Protein AF-A0A9D1LQN8-F1 (afdb_monomer_lite)

pLDDT: mean 72.11, std 23.68, range [21.17, 98.81]

Organism: NCBI:txid2840814

Foldseek 3Di:
DPDPPPVVVVVVVVVVVVVVVPPPPDPDPDQLFPPADADLDFFFDDPVLLQAWQQAAPVDDAPPLAFAQDFVPDDTDDDDHDDHWADKDFCLVPADQEAEPFRRAIATPLLSVLVRVLSVVCVVVVNHFKYWYHFADDLVRLCVVCVVDDPQPGDHRSHDSSVRRFKTFMAGPPCPPCRCPDPNLNSCSHPVLQSQKDQQARAPCCNGRVHHRDSGMIGGTGNVLSVVCRNNSHHPSCSNGSDSDPPPDPPDDDDDDDDDDDDDDDDDDDDDDDDDDDDDDDDDDDDDDDDDDDDDDDDPDDPPPPPPQDPWDWDWEDDPNDIDIATDRPDDDDPQKDKKKWFAAQVLQLQLLLVLAWFFPHKFWWWFDWDDPPDAPVRVVVQPGLTAGIIMTIGRCLFDPPLLSVVLRVLFFDQLDAQHTQPRHHSNRFTEIADRYHVNLVSCVVVLVVVCVVHVRGRYHYYHTHYIYGYDPCSPNVCVVPVPGDDSGPPVSSVVSSVVNNCVGPPDDD

Structure (mmCIF, N/CA/C/O backbone):
data_AF-A0A9D1LQN8-F1
#
_entry.id   AF-A0A9D1LQN8-F1
#
loop_
_atom_site.group_PDB
_atom_site.id
_atom_site.type_symbol
_atom_site.label_atom_id
_atom_site.label_alt_id
_atom_site.label_comp_id
_atom_site.label_asym_id
_atom_site.label_entity_id
_atom_site.label_seq_id
_atom_site.pdbx_PDB_ins_code
_atom_site.Cartn_x
_atom_site.Cartn_y
_atom_site.Cartn_z
_atom_site.occupancy
_atom_site.B_iso_or_equiv
_atom_site.auth_seq_id
_atom_site.auth_comp_id
_atom_site.auth_asym_id
_atom_site.auth_atom_id
_atom_site.pdbx_PDB_model_num
ATOM 1 N N . MET A 1 1 ? -9.623 52.969 1.357 1.00 45.44 1 MET A N 1
ATOM 2 C CA . MET A 1 1 ? -9.500 51.512 1.109 1.00 45.44 1 MET A CA 1
ATOM 3 C C . MET A 1 1 ? -8.356 51.004 1.968 1.00 45.44 1 MET A C 1
ATOM 5 O O . MET A 1 1 ? -7.400 51.747 2.106 1.00 45.44 1 MET A O 1
ATOM 9 N N . ILE A 1 2 ? -8.454 49.786 2.511 1.00 45.88 2 ILE A N 1
ATOM 10 C CA . ILE A 1 2 ? -7.602 49.199 3.574 1.00 45.88 2 ILE A CA 1
ATOM 11 C C . ILE A 1 2 ? -8.097 49.521 5.001 1.00 45.88 2 ILE A C 1
ATOM 13 O O . ILE A 1 2 ? -7.379 50.080 5.810 1.00 45.88 2 ILE A O 1
ATOM 17 N N . GLU A 1 3 ? -9.339 49.143 5.327 1.00 46.47 3 GLU A N 1
ATOM 18 C CA . GLU A 1 3 ? -9.762 48.994 6.738 1.00 46.47 3 GLU A CA 1
ATOM 19 C C . GLU A 1 3 ? -10.933 47.994 6.931 1.00 46.47 3 GLU A C 1
ATOM 21 O O . GLU A 1 3 ? -11.711 48.097 7.869 1.00 46.47 3 GLU A O 1
ATOM 26 N N . SER A 1 4 ? -11.091 46.981 6.056 1.00 56.03 4 SER A N 1
ATOM 27 C CA . SER A 1 4 ? -12.253 46.057 6.102 1.00 56.03 4 SER A CA 1
ATOM 28 C C . SER A 1 4 ? -11.961 44.584 6.437 1.00 56.03 4 SER A C 1
ATOM 30 O O . SER A 1 4 ? -12.902 43.802 6.568 1.00 56.03 4 SER A O 1
ATOM 32 N N . ARG A 1 5 ? -10.698 44.168 6.623 1.00 46.25 5 ARG A N 1
ATOM 33 C CA . ARG A 1 5 ? -10.355 42.756 6.934 1.00 46.25 5 ARG A CA 1
ATOM 34 C C . ARG A 1 5 ? -9.968 42.504 8.394 1.00 46.25 5 ARG A C 1
ATOM 36 O O . ARG A 1 5 ? -10.350 41.477 8.948 1.00 46.25 5 ARG A O 1
ATOM 43 N N . ALA A 1 6 ? -9.284 43.443 9.046 1.00 47.28 6 ALA A N 1
ATOM 44 C CA . ALA A 1 6 ? -8.870 43.292 10.445 1.00 47.28 6 ALA A CA 1
ATOM 45 C C . ALA A 1 6 ? -10.043 43.457 11.432 1.00 47.28 6 ALA A C 1
ATOM 47 O O . ALA A 1 6 ? -10.138 42.716 12.409 1.00 47.28 6 ALA A O 1
ATOM 48 N N . LEU A 1 7 ? -10.983 44.364 11.132 1.00 44.47 7 LEU A N 1
ATOM 49 C CA . LEU A 1 7 ? -12.168 44.608 11.960 1.00 44.47 7 LEU A CA 1
ATOM 50 C C . LEU A 1 7 ? -13.166 43.435 11.904 1.00 44.47 7 LEU A C 1
ATOM 52 O O . LEU A 1 7 ? -13.693 43.035 12.937 1.00 44.47 7 LEU A O 1
ATOM 56 N N . ARG A 1 8 ? -13.339 42.799 10.731 1.00 49.19 8 ARG A N 1
ATOM 57 C CA . ARG A 1 8 ? -14.130 41.559 10.597 1.00 49.19 8 ARG A CA 1
ATOM 58 C C . ARG A 1 8 ? -13.520 40.393 11.382 1.00 49.19 8 ARG A C 1
ATOM 60 O O . ARG A 1 8 ? -14.260 39.667 12.031 1.00 49.19 8 ARG A O 1
ATOM 67 N N . ARG A 1 9 ? -12.188 40.244 11.388 1.00 46.59 9 ARG A N 1
ATOM 68 C CA . ARG A 1 9 ? -11.501 39.198 12.173 1.00 46.59 9 ARG A CA 1
ATOM 69 C C . ARG A 1 9 ? -11.629 39.413 13.682 1.00 46.59 9 ARG A C 1
ATOM 71 O O . ARG A 1 9 ? -11.871 38.456 14.401 1.00 46.59 9 ARG A O 1
ATOM 78 N N . ARG A 1 10 ? -11.550 40.657 14.165 1.00 45.28 10 ARG A N 1
ATOM 79 C CA . ARG A 1 10 ? -11.718 40.957 15.598 1.00 45.28 10 ARG A CA 1
ATOM 80 C C . ARG A 1 10 ? -13.157 40.778 16.086 1.00 45.28 10 ARG A C 1
ATOM 82 O O . ARG A 1 10 ? -13.339 40.268 17.182 1.00 45.28 10 ARG A O 1
ATOM 89 N N . ILE A 1 11 ? -14.159 41.118 15.271 1.00 49.03 11 ILE A N 1
ATOM 90 C CA . ILE A 1 11 ? -15.578 40.894 15.604 1.00 49.03 11 ILE A CA 1
ATOM 91 C C . ILE A 1 11 ? -15.913 39.390 15.630 1.00 49.03 11 ILE A C 1
ATOM 93 O O . ILE A 1 11 ? -16.621 38.946 16.528 1.00 49.03 11 ILE A O 1
ATOM 97 N N . ILE A 1 12 ? -15.348 38.591 14.714 1.00 48.88 12 ILE A N 1
ATOM 98 C CA . ILE A 1 12 ? -15.497 37.124 14.712 1.00 48.88 12 ILE A CA 1
ATOM 99 C C . ILE A 1 12 ? -14.799 36.488 15.929 1.00 48.88 12 ILE A C 1
ATOM 101 O O . ILE A 1 12 ? -15.398 35.647 16.592 1.00 48.88 12 ILE A O 1
ATOM 105 N N . CYS A 1 13 ? -13.586 36.928 16.291 1.00 41.34 13 CYS A N 1
ATOM 106 C CA . CYS A 1 13 ? -12.889 36.428 17.485 1.00 41.34 13 CYS A CA 1
ATOM 107 C C . CYS A 1 13 ? -13.580 36.823 18.804 1.00 41.34 13 CYS A C 1
ATOM 109 O O . CYS A 1 13 ? -13.571 36.033 19.740 1.00 41.34 13 CYS A O 1
ATOM 111 N N . LEU A 1 14 ? -14.206 38.004 18.887 1.00 38.47 14 LEU A N 1
ATOM 112 C CA . LEU A 1 14 ? -14.971 38.424 20.071 1.00 38.47 14 LEU A CA 1
ATOM 113 C C . LEU A 1 14 ? -16.337 37.731 20.177 1.00 38.47 14 LEU A C 1
ATOM 115 O O . LEU A 1 14 ? -16.747 37.414 21.289 1.00 38.47 14 LEU A O 1
ATOM 119 N N . MET A 1 15 ? -17.010 37.428 19.058 1.00 41.38 15 MET A N 1
ATOM 120 C CA . MET A 1 15 ? -18.214 36.583 19.077 1.00 41.38 15 MET A CA 1
ATOM 121 C C . MET A 1 15 ? -17.890 35.130 19.464 1.00 41.38 15 MET A C 1
ATOM 123 O O . MET A 1 15 ? -18.632 34.544 20.242 1.00 41.38 15 MET A O 1
ATOM 127 N N . LEU A 1 16 ? -16.754 34.575 19.020 1.00 41.16 16 LEU A N 1
ATOM 128 C CA . LEU A 1 16 ? -16.272 33.255 19.460 1.00 41.16 16 LEU A CA 1
ATOM 129 C C . LEU A 1 16 ? -15.872 33.241 20.947 1.00 41.16 16 LEU A C 1
ATOM 131 O O . LEU A 1 16 ? -16.210 32.298 21.654 1.00 41.16 16 LEU A O 1
ATOM 135 N N . ALA A 1 17 ? -15.227 34.298 21.451 1.00 34.75 17 ALA A N 1
ATOM 136 C CA . ALA A 1 17 ? -14.846 34.404 22.863 1.00 34.75 17 ALA A CA 1
ATOM 137 C C . ALA A 1 17 ? -16.049 34.599 23.812 1.00 34.75 17 ALA A C 1
ATOM 139 O O . ALA A 1 17 ? -16.021 34.104 24.934 1.00 34.75 17 ALA A O 1
ATOM 140 N N . LEU A 1 18 ? -17.123 35.267 23.369 1.00 35.44 18 LEU A N 1
ATOM 141 C CA . LEU A 1 18 ? -18.372 35.403 24.137 1.00 35.44 18 LEU A CA 1
ATOM 142 C C . LEU A 1 18 ? -19.246 34.137 24.096 1.00 35.44 18 LEU A C 1
ATOM 144 O O . LEU A 1 18 ? -19.938 33.866 25.073 1.00 35.44 18 LEU A O 1
ATOM 148 N N . ILE A 1 19 ? -19.163 33.325 23.034 1.00 40.47 19 ILE A N 1
ATOM 149 C CA . ILE A 1 19 ? -19.749 31.970 23.001 1.00 40.47 19 ILE A CA 1
ATOM 150 C C . ILE A 1 19 ? -18.982 31.021 23.946 1.00 40.47 19 ILE A C 1
ATOM 152 O O . ILE A 1 19 ? -19.593 30.172 24.587 1.00 40.47 19 ILE A O 1
ATOM 156 N N . LEU A 1 20 ? -17.668 31.216 24.113 1.00 36.44 20 LEU A N 1
ATOM 157 C CA . LEU A 1 20 ? -16.823 30.459 25.052 1.00 36.44 20 LEU A CA 1
ATOM 158 C C . LEU A 1 20 ? -16.940 30.906 26.524 1.00 36.44 20 LEU A C 1
ATOM 160 O O . LEU A 1 20 ? -16.623 30.122 27.412 1.00 36.44 20 LEU A O 1
ATOM 164 N N . ALA A 1 21 ? -17.414 32.125 26.805 1.00 32.19 21 ALA A N 1
ATOM 165 C CA . ALA A 1 21 ? -17.551 32.662 28.169 1.00 32.19 21 ALA A CA 1
ATOM 166 C C . ALA A 1 21 ? -18.984 32.591 28.746 1.00 32.19 21 ALA A C 1
ATOM 168 O O . ALA A 1 21 ? -19.202 33.001 29.885 1.00 32.19 21 ALA A O 1
ATOM 169 N N . ALA A 1 22 ? -19.952 32.064 27.986 1.00 31.27 22 ALA A N 1
ATOM 170 C CA . ALA A 1 22 ? -21.331 31.812 28.428 1.00 31.27 22 ALA A CA 1
ATOM 171 C C . ALA A 1 22 ? -21.620 30.324 28.716 1.00 31.27 22 ALA A C 1
ATOM 173 O O . ALA A 1 22 ? -22.779 29.927 28.819 1.00 31.27 22 ALA A O 1
ATOM 174 N N . LEU A 1 23 ? -20.582 29.499 28.869 1.00 33.19 23 LEU A N 1
ATOM 175 C CA . LEU A 1 23 ? -20.717 28.184 29.485 1.00 33.19 23 LEU A CA 1
ATOM 176 C C . LEU A 1 23 ? -20.413 28.347 30.976 1.00 33.19 23 LEU A C 1
ATOM 178 O O . LEU A 1 23 ? -19.284 28.703 31.323 1.00 33.19 23 LEU A O 1
ATOM 182 N N . PRO A 1 24 ? -21.389 28.145 31.878 1.00 32.94 24 PRO A N 1
ATOM 183 C CA . PRO A 1 24 ? -21.080 28.123 33.292 1.00 32.94 24 PRO A CA 1
ATOM 184 C C . PRO A 1 24 ? -20.053 27.014 33.529 1.00 32.94 24 PRO A C 1
ATOM 186 O O . PRO A 1 24 ? -20.223 25.884 33.072 1.00 32.94 24 PRO A O 1
ATOM 189 N N . ALA A 1 25 ? -18.985 27.355 34.251 1.00 38.25 25 ALA A N 1
ATOM 190 C CA . ALA A 1 25 ? -18.098 26.398 34.888 1.00 38.25 25 ALA A CA 1
ATOM 191 C C . ALA A 1 25 ? -18.908 25.626 35.943 1.00 38.25 25 ALA A C 1
ATOM 193 O O . ALA A 1 25 ? -18.859 25.913 37.136 1.00 38.25 25 ALA A O 1
ATOM 194 N N . ILE A 1 26 ? -19.730 24.688 35.481 1.00 36.50 26 ILE A N 1
ATOM 195 C CA . ILE A 1 26 ? -20.352 23.673 36.311 1.00 36.50 26 ILE A CA 1
ATOM 196 C C . ILE A 1 26 ? -19.298 22.581 36.413 1.00 36.50 26 ILE A C 1
ATOM 198 O O . ILE A 1 26 ? -18.952 21.949 35.418 1.00 36.50 26 ILE A O 1
ATOM 202 N N . ALA A 1 27 ? -18.779 22.371 37.619 1.00 37.34 27 ALA A N 1
ATOM 203 C CA . ALA A 1 27 ? -18.049 21.166 37.996 1.00 37.34 27 ALA A CA 1
ATOM 204 C C . ALA A 1 27 ? -19.012 19.957 37.990 1.00 37.34 27 ALA A C 1
ATOM 206 O O . ALA A 1 27 ? -19.297 19.358 39.023 1.00 37.34 27 ALA A O 1
ATOM 207 N N . GLY A 1 28 ? -19.597 19.679 36.826 1.00 34.06 28 GLY A N 1
ATOM 208 C CA . GLY A 1 28 ? -20.497 18.574 36.539 1.00 34.06 28 GLY A CA 1
ATOM 209 C C . GLY A 1 28 ? -19.732 17.521 35.757 1.00 34.06 28 GLY A C 1
ATOM 210 O O . GLY A 1 28 ? -18.825 17.861 34.998 1.00 34.06 28 GLY A O 1
ATOM 211 N N . ALA A 1 29 ? -20.067 16.253 35.992 1.00 42.84 29 ALA A N 1
ATOM 212 C CA . ALA A 1 29 ? -19.490 15.105 35.308 1.00 42.84 29 ALA A CA 1
ATOM 213 C C . ALA A 1 29 ? -19.293 15.413 33.817 1.00 42.84 29 ALA A C 1
ATOM 215 O O . ALA A 1 29 ? -20.248 15.730 33.105 1.00 42.84 29 ALA A O 1
ATOM 216 N N . ARG A 1 30 ? -18.034 15.401 33.370 1.00 54.56 30 ARG A N 1
ATOM 217 C CA . ARG A 1 30 ? -17.717 15.538 31.953 1.00 54.56 30 ARG A CA 1
ATOM 218 C C . ARG A 1 30 ? -18.359 14.345 31.265 1.00 54.56 30 ARG A C 1
ATOM 220 O O . ARG A 1 30 ? -17.980 13.220 31.580 1.00 54.56 30 ARG A O 1
ATOM 227 N N . ALA A 1 31 ? -19.319 14.606 30.382 1.00 62.28 31 ALA A N 1
ATOM 228 C CA . ALA A 1 31 ? -19.945 13.532 29.641 1.00 62.28 31 ALA A CA 1
ATOM 229 C C . ALA A 1 31 ? -18.870 12.780 28.839 1.00 62.28 31 ALA A C 1
ATOM 231 O O . ALA A 1 31 ? -18.018 13.429 28.217 1.00 62.28 31 ALA A O 1
ATOM 232 N N . LEU A 1 32 ? -18.878 11.448 28.887 1.00 70.12 32 LEU A N 1
ATOM 233 C CA . LEU A 1 32 ? -18.003 10.604 28.067 1.00 70.12 32 LEU A CA 1
ATOM 234 C C . LEU A 1 32 ? -18.245 10.887 26.582 1.00 70.12 32 LEU A C 1
ATOM 236 O O . LEU A 1 32 ? -17.295 10.932 25.799 1.00 70.12 32 LEU A O 1
ATOM 240 N N . TYR A 1 33 ? -19.501 11.158 26.225 1.00 70.19 33 TYR A N 1
ATOM 241 C CA . TYR A 1 33 ? -19.920 11.449 24.866 1.00 70.19 33 TYR A CA 1
ATOM 242 C C . TYR A 1 33 ? -20.737 12.754 24.749 1.00 70.19 33 TYR A C 1
ATOM 244 O O . TYR A 1 33 ? -21.623 13.035 25.561 1.00 70.19 33 TYR A O 1
ATOM 252 N N . PRO A 1 34 ? -20.506 13.567 23.703 1.00 66.75 34 PRO A N 1
ATOM 253 C CA . PRO A 1 34 ? -21.326 14.729 23.384 1.00 66.75 34 PRO A CA 1
ATOM 254 C C . PRO A 1 34 ? -22.786 14.342 23.125 1.00 66.75 34 PRO A C 1
ATOM 256 O O . PRO A 1 34 ? -23.073 13.440 22.345 1.00 66.75 34 PRO A O 1
ATOM 259 N N . GLY A 1 35 ? -23.719 15.069 23.742 1.00 60.97 35 GLY A N 1
ATOM 260 C CA . GLY A 1 35 ? -25.158 14.844 23.559 1.00 60.97 35 GLY A CA 1
ATOM 261 C C . GLY A 1 35 ? -25.742 13.709 24.405 1.00 60.97 35 GLY A C 1
ATOM 262 O O . GLY A 1 35 ? -26.957 13.520 24.385 1.00 60.97 35 GLY A O 1
ATOM 263 N N . ALA A 1 36 ? -24.915 13.004 25.178 1.00 60.56 36 ALA A N 1
ATOM 264 C CA . ALA A 1 36 ? -25.386 12.043 26.158 1.00 60.56 36 ALA A CA 1
ATOM 265 C C . ALA A 1 36 ? -26.141 12.734 27.304 1.00 60.56 36 ALA A C 1
ATOM 267 O O . ALA A 1 36 ? -25.796 13.842 27.728 1.00 60.56 36 ALA A O 1
ATOM 268 N N . THR A 1 37 ? -27.167 12.067 27.828 1.00 58.81 37 THR A N 1
ATOM 269 C CA . THR A 1 37 ? -27.892 12.508 29.024 1.00 58.81 37 THR A CA 1
ATOM 270 C C . THR A 1 37 ? -27.618 11.514 30.143 1.00 58.81 37 THR A C 1
ATOM 272 O O . THR A 1 37 ? -28.239 10.453 30.146 1.00 58.81 37 THR A O 1
ATOM 275 N N . PRO A 1 38 ? -26.728 11.826 31.103 1.00 55.06 38 PRO A N 1
ATOM 276 C CA . PRO A 1 38 ? -26.440 10.921 32.207 1.00 55.06 38 PRO A CA 1
ATOM 277 C C . PRO A 1 38 ? -27.720 10.647 33.003 1.00 55.06 38 PRO A C 1
ATOM 279 O O . PRO A 1 38 ? -28.224 11.511 33.724 1.00 55.06 38 PRO A O 1
ATOM 282 N N . THR A 1 39 ? -28.292 9.455 32.850 1.00 54.25 39 THR A N 1
ATOM 283 C CA . THR A 1 39 ? -29.448 9.027 33.641 1.00 54.25 39 THR A CA 1
ATOM 284 C C . THR A 1 39 ? -28.947 8.384 34.926 1.00 54.25 39 THR A C 1
ATOM 286 O O . THR A 1 39 ? -28.196 7.415 34.879 1.00 54.25 39 THR A O 1
ATOM 289 N N . THR A 1 40 ? -29.385 8.891 36.077 1.00 48.50 40 THR A N 1
ATOM 290 C CA . THR A 1 40 ? -28.987 8.386 37.403 1.00 48.50 40 THR A CA 1
ATOM 291 C C . THR A 1 40 ? -29.618 7.046 37.780 1.00 48.50 40 THR A C 1
ATOM 293 O O . THR A 1 40 ? -29.158 6.408 38.721 1.00 48.50 40 THR A O 1
ATOM 296 N N . GLU A 1 41 ? -30.673 6.612 37.086 1.00 52.06 41 GLU A N 1
ATOM 297 C CA . GLU A 1 41 ? -31.318 5.324 37.344 1.00 52.06 41 GLU A CA 1
ATOM 298 C C . GLU A 1 41 ? -30.846 4.271 36.349 1.00 52.06 41 GLU A C 1
ATOM 300 O O . GLU A 1 41 ? -30.990 4.394 35.131 1.00 52.06 41 GLU A O 1
ATOM 305 N N . TYR A 1 42 ? -30.290 3.202 36.900 1.00 45.12 42 TYR A N 1
ATOM 306 C CA . TYR A 1 42 ? -29.723 2.106 36.150 1.00 45.12 42 TYR A CA 1
ATOM 307 C C . TYR A 1 42 ? -30.405 0.812 36.604 1.00 45.12 42 TYR A C 1
ATOM 309 O O . TYR A 1 42 ? -30.369 0.453 37.781 1.00 45.12 42 TYR A O 1
ATOM 317 N N . THR A 1 43 ? -31.024 0.100 35.662 1.00 54.69 43 THR A N 1
ATOM 318 C CA . THR A 1 43 ? -31.533 -1.267 35.859 1.00 54.69 43 THR A CA 1
ATOM 319 C C . THR A 1 43 ? -30.590 -2.236 35.159 1.00 54.69 43 THR A C 1
ATOM 321 O O . THR A 1 43 ? -30.231 -1.988 34.007 1.00 54.69 43 THR A O 1
ATOM 324 N N . ALA A 1 44 ? -30.205 -3.322 35.835 1.00 55.84 44 ALA A N 1
ATOM 325 C CA . ALA A 1 44 ? -29.415 -4.395 35.2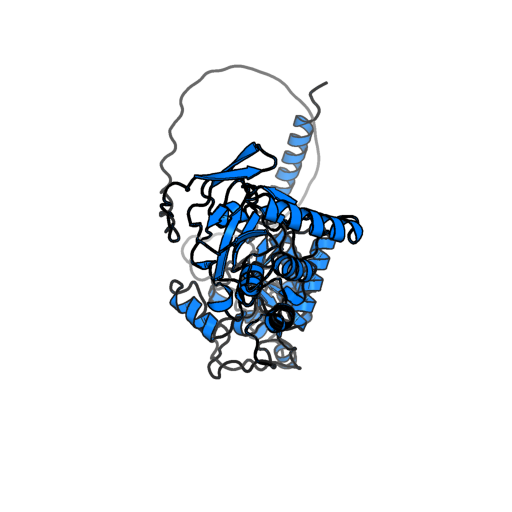39 1.00 55.84 44 ALA A CA 1
ATOM 326 C C . ALA A 1 44 ? -30.003 -4.844 33.897 1.00 55.84 44 ALA A C 1
ATOM 328 O O . ALA A 1 44 ? -31.198 -5.131 33.811 1.00 55.84 44 ALA A O 1
ATOM 329 N N . LEU A 1 45 ? -29.166 -4.885 32.854 1.00 60.16 45 LEU A N 1
ATOM 330 C CA . LEU A 1 45 ? -29.562 -5.449 31.566 1.00 60.16 45 LEU A CA 1
ATOM 331 C C . LEU A 1 45 ? -29.951 -6.918 31.746 1.00 60.16 45 LEU A C 1
ATOM 333 O O . LEU A 1 45 ? -29.278 -7.657 32.470 1.00 60.16 45 LEU A O 1
ATOM 337 N N . ASP A 1 46 ? -31.002 -7.337 31.047 1.00 67.94 46 ASP A N 1
ATOM 338 C CA . ASP A 1 46 ? -31.342 -8.750 30.927 1.00 67.94 46 ASP A CA 1
ATOM 339 C C . ASP A 1 46 ? -30.326 -9.500 30.044 1.00 67.94 46 ASP A C 1
ATOM 341 O O . ASP A 1 46 ? -29.596 -8.917 29.232 1.00 67.94 46 ASP A O 1
ATOM 345 N N . ASP A 1 47 ? -30.279 -10.821 30.209 1.00 65.06 47 ASP A N 1
ATOM 346 C CA . ASP A 1 47 ? -29.337 -11.687 29.496 1.00 65.06 47 ASP A CA 1
ATOM 347 C C . ASP A 1 47 ? -29.564 -11.682 27.977 1.00 65.06 47 ASP A C 1
ATOM 349 O O . ASP A 1 47 ? -28.627 -11.885 27.205 1.00 65.06 47 ASP A O 1
ATOM 353 N N . GLN A 1 48 ? -30.792 -11.402 27.524 1.00 66.31 48 GLN A N 1
ATOM 354 C CA . GLN A 1 48 ? -31.129 -11.361 26.102 1.00 66.31 48 GLN A CA 1
ATOM 355 C C . GLN A 1 48 ? -30.462 -10.172 25.402 1.00 66.31 48 GLN A C 1
ATOM 357 O O . GLN A 1 48 ? -30.023 -10.307 24.259 1.00 66.31 48 GLN A O 1
ATOM 362 N N . ARG A 1 49 ? -30.374 -9.017 26.067 1.00 64.94 49 ARG A N 1
ATOM 363 C CA . ARG A 1 49 ? -29.705 -7.820 25.538 1.00 64.94 49 ARG A CA 1
ATOM 364 C C . ARG A 1 49 ? -28.190 -7.932 25.616 1.00 64.94 49 ARG A C 1
ATOM 366 O O . ARG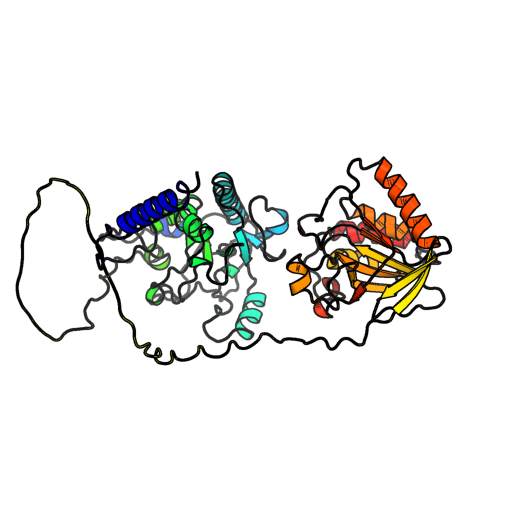 A 1 49 ? -27.512 -7.546 24.669 1.00 64.94 49 ARG A O 1
ATOM 373 N N . LYS A 1 50 ? -27.659 -8.531 26.687 1.00 63.75 50 LYS A N 1
ATOM 374 C CA . LYS A 1 50 ? -26.218 -8.821 26.807 1.00 63.75 50 LYS A CA 1
ATOM 375 C C . LYS A 1 50 ? -25.737 -9.782 25.719 1.00 63.75 50 LYS A C 1
ATOM 377 O O . LYS A 1 50 ? -24.674 -9.567 25.147 1.00 63.75 50 LYS A O 1
ATOM 382 N N . ALA A 1 51 ? -26.538 -10.796 25.390 1.00 63.59 51 ALA A N 1
ATOM 383 C CA . ALA A 1 51 ? -26.199 -11.771 24.358 1.00 63.59 51 ALA A CA 1
ATOM 384 C C . ALA A 1 51 ? -26.062 -11.147 22.957 1.00 63.59 51 ALA A C 1
ATOM 386 O O . ALA A 1 51 ? -25.298 -11.650 22.145 1.00 63.59 51 ALA A O 1
ATOM 387 N N . GLN A 1 52 ? -26.757 -10.044 22.662 1.00 64.94 52 GLN A N 1
ATOM 388 C CA . GLN A 1 52 ? -26.739 -9.412 21.332 1.00 64.94 52 GLN A CA 1
ATOM 389 C C . GLN A 1 52 ? -25.436 -8.666 21.010 1.00 64.94 52 GLN A C 1
ATOM 391 O O . GLN A 1 52 ? -25.261 -8.212 19.880 1.00 64.94 52 GLN A O 1
ATOM 396 N N . ILE A 1 53 ? -24.525 -8.533 21.976 1.00 68.19 53 ILE A N 1
ATOM 397 C CA . ILE A 1 53 ? -23.277 -7.795 21.794 1.00 68.19 53 ILE A CA 1
ATOM 398 C C . ILE A 1 53 ? -22.220 -8.724 21.180 1.00 68.19 53 ILE A C 1
ATOM 400 O O . ILE A 1 53 ? -21.958 -9.808 21.711 1.00 68.19 53 ILE A O 1
ATOM 404 N N . PRO A 1 54 ? -21.555 -8.304 20.093 1.00 67.94 54 PRO A N 1
ATOM 405 C CA . PRO A 1 54 ? -20.434 -9.031 19.530 1.00 67.94 54 PRO A CA 1
ATOM 406 C C . PRO A 1 54 ? -19.199 -8.873 20.424 1.00 67.94 54 PRO A C 1
ATOM 408 O O . PRO A 1 54 ? -18.586 -7.808 20.531 1.00 67.94 54 PRO A O 1
ATOM 411 N N . LEU A 1 55 ? -18.829 -9.958 21.093 1.00 70.50 55 LEU A N 1
ATOM 412 C CA . LEU A 1 55 ? -17.689 -10.009 22.002 1.00 70.50 55 LEU A CA 1
ATOM 413 C C . LEU A 1 55 ? -16.493 -10.737 21.392 1.00 70.50 55 LEU A C 1
ATOM 415 O O . LEU A 1 55 ? -15.368 -10.277 21.578 1.00 70.50 55 LEU A O 1
ATOM 419 N N . VAL A 1 56 ? -16.730 -11.795 20.608 1.00 65.12 56 VAL A N 1
ATOM 420 C CA . VAL A 1 56 ? -15.698 -12.512 19.840 1.00 65.12 56 VAL A CA 1
ATOM 421 C C . VAL A 1 56 ? -16.202 -12.867 18.433 1.00 65.12 56 VAL A C 1
ATOM 423 O O . VAL A 1 56 ? -17.401 -12.809 18.167 1.00 65.12 56 VAL A O 1
ATOM 426 N N . ASN A 1 57 ? -15.307 -13.212 17.507 1.00 63.09 57 ASN A N 1
ATOM 427 C CA . ASN A 1 57 ? -15.683 -13.677 16.167 1.00 63.09 57 ASN A CA 1
ATOM 428 C C . ASN A 1 57 ? -15.837 -15.214 16.151 1.00 63.09 57 ASN A C 1
ATOM 430 O O . ASN A 1 57 ? -15.028 -15.922 16.737 1.00 63.09 57 ASN A O 1
ATOM 434 N N . TYR A 1 58 ? -16.855 -15.738 15.458 1.00 54.81 58 TYR A N 1
ATOM 435 C CA . TYR A 1 58 ? -17.099 -17.178 15.286 1.00 54.81 58 TYR A CA 1
ATOM 436 C C . TYR A 1 58 ? -16.271 -17.840 14.178 1.00 54.81 58 TYR A C 1
ATOM 438 O O . TYR A 1 58 ? -16.102 -19.057 14.202 1.00 54.81 58 TYR A O 1
ATOM 446 N N . ALA A 1 59 ? -15.780 -17.075 13.199 1.00 55.31 59 ALA A N 1
ATOM 447 C CA . ALA A 1 59 ? -15.030 -17.613 12.061 1.00 55.31 59 ALA A CA 1
ATOM 448 C C . ALA A 1 59 ? -13.565 -17.941 12.400 1.00 55.31 59 ALA A C 1
ATOM 450 O O . ALA A 1 59 ? -12.967 -18.800 11.757 1.00 55.31 59 ALA A O 1
ATOM 451 N N . HIS A 1 60 ? -13.006 -17.292 13.425 1.00 55.03 60 HIS A N 1
ATOM 452 C CA . HIS A 1 60 ? -11.688 -17.597 13.970 1.00 55.03 60 HIS A CA 1
ATOM 453 C C . HIS A 1 60 ? -11.854 -18.037 15.417 1.00 55.03 60 HIS A C 1
ATOM 455 O O . HIS A 1 60 ? -12.266 -17.249 16.264 1.00 55.03 60 HIS A O 1
ATOM 461 N N . THR A 1 61 ? -11.546 -19.301 15.703 1.00 60.50 61 THR A N 1
ATOM 462 C CA . THR A 1 61 ? -11.488 -19.781 17.083 1.00 60.50 61 THR A CA 1
ATOM 463 C C . THR A 1 61 ? -10.392 -19.003 17.802 1.00 60.50 61 THR A C 1
ATOM 465 O O . THR A 1 61 ? -9.220 -19.096 17.430 1.00 60.50 61 THR A O 1
ATOM 468 N N . LEU A 1 62 ? -10.777 -18.192 18.789 1.00 64.25 62 LEU A N 1
ATOM 469 C CA . LEU A 1 62 ? -9.803 -17.563 19.671 1.00 64.25 62 LEU A CA 1
ATOM 470 C C . LEU A 1 62 ? -9.086 -18.652 20.481 1.00 64.25 62 LEU A C 1
ATOM 472 O O . LEU A 1 62 ? -9.676 -19.707 20.721 1.00 64.25 62 LEU A O 1
ATOM 476 N N . PRO A 1 63 ? -7.828 -18.423 20.890 1.00 61.19 63 PRO A N 1
ATOM 477 C CA . PRO A 1 63 ? -7.118 -19.340 21.774 1.00 61.19 63 PRO A CA 1
ATOM 478 C C . PRO A 1 63 ? -7.954 -19.706 23.008 1.00 61.19 63 PRO A C 1
ATOM 480 O O . PRO A 1 63 ? -8.691 -18.862 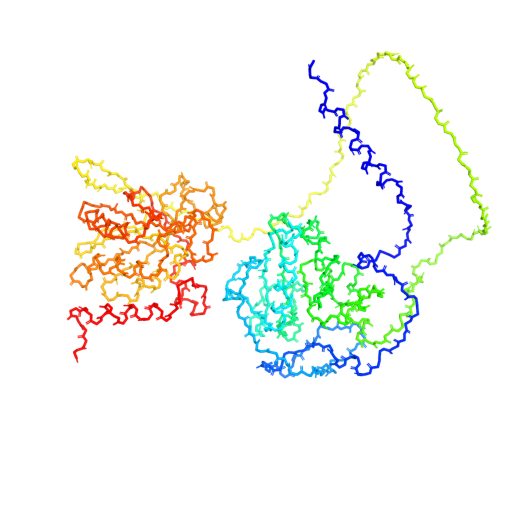23.519 1.00 61.19 63 PRO A O 1
ATOM 483 N N . ASP A 1 64 ? -7.810 -20.937 23.510 1.00 63.84 64 ASP A N 1
ATOM 484 C CA . ASP A 1 64 ? -8.584 -21.460 24.655 1.00 63.84 64 ASP A CA 1
ATOM 485 C C . ASP A 1 64 ? -8.445 -20.615 25.939 1.00 63.84 64 ASP A C 1
ATOM 487 O O . ASP A 1 64 ? -9.260 -20.699 26.855 1.00 63.84 64 ASP A O 1
ATOM 491 N N . ASP A 1 65 ? -7.405 -19.796 26.014 1.00 64.94 65 ASP A N 1
ATOM 492 C CA . ASP A 1 65 ? -7.055 -18.894 27.104 1.00 64.94 65 ASP A CA 1
ATOM 493 C C . ASP A 1 65 ? -7.230 -17.408 26.740 1.00 64.94 65 ASP A C 1
ATOM 495 O O . ASP A 1 65 ? -6.721 -16.544 27.454 1.00 64.94 65 ASP A O 1
ATOM 499 N N . PHE A 1 66 ? -7.956 -17.092 25.660 1.00 62.84 66 PHE A N 1
ATOM 500 C CA . PHE A 1 66 ? -8.393 -15.726 25.383 1.00 62.84 66 PHE A CA 1
ATOM 501 C C . PHE A 1 66 ? -9.336 -15.217 26.479 1.00 62.84 66 PHE A C 1
ATOM 503 O O . PHE A 1 66 ? -10.222 -15.908 26.985 1.00 62.84 66 PHE A O 1
ATOM 510 N N . THR A 1 67 ? -9.157 -13.952 26.815 1.00 62.09 67 THR A N 1
ATOM 511 C CA . THR A 1 67 ? -9.851 -13.202 27.849 1.00 62.09 67 THR A CA 1
ATOM 512 C C . THR A 1 67 ? -10.216 -11.854 27.273 1.00 62.09 67 THR A C 1
ATOM 514 O O . THR A 1 67 ? -9.413 -11.236 26.589 1.00 62.09 67 THR A O 1
ATOM 517 N N . LEU A 1 68 ? -11.414 -11.351 27.549 1.00 61.78 68 LEU A N 1
ATOM 518 C CA . LEU A 1 68 ? -11.601 -9.916 27.360 1.00 61.78 68 LEU A CA 1
ATOM 519 C C . LEU A 1 68 ? -10.762 -9.168 28.410 1.00 61.78 68 LEU A C 1
ATOM 521 O O . LEU A 1 68 ? -10.553 -9.725 29.498 1.00 61.78 68 LEU A O 1
ATOM 525 N N . PRO A 1 69 ? -10.298 -7.937 28.105 1.00 56.31 69 PRO A N 1
ATOM 526 C CA . PRO A 1 69 ? -9.621 -7.081 29.070 1.00 56.31 69 PRO A CA 1
ATOM 527 C C . PRO A 1 69 ? -10.307 -7.130 30.436 1.00 56.31 69 PRO A C 1
ATOM 529 O O . PRO A 1 69 ? -11.540 -7.129 30.525 1.00 56.31 69 PRO A O 1
ATOM 532 N N . GLN A 1 70 ? -9.514 -7.226 31.506 1.00 49.91 70 GLN A N 1
ATOM 533 C CA . GLN A 1 70 ? -10.074 -7.356 32.844 1.00 49.91 70 GLN A CA 1
ATOM 534 C C . GLN A 1 70 ? -10.858 -6.104 33.224 1.00 49.91 70 GLN A C 1
ATOM 536 O O . GLN A 1 70 ? -10.294 -5.028 33.401 1.00 49.91 70 GLN A O 1
ATOM 541 N N . VAL A 1 71 ? -12.156 -6.284 33.435 1.00 50.75 71 VAL A N 1
ATOM 542 C 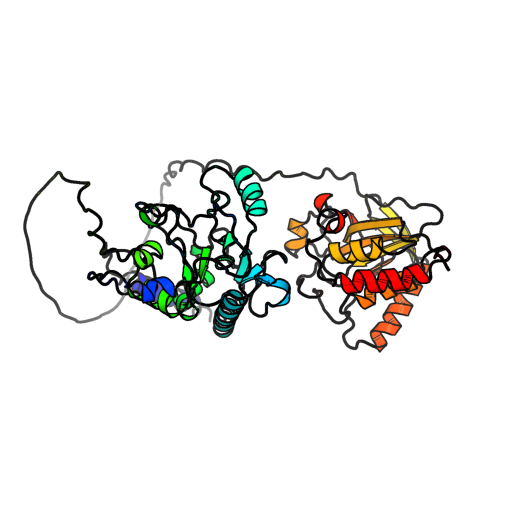CA . VAL A 1 71 ? -12.997 -5.307 34.120 1.00 50.75 71 VAL A CA 1
ATOM 543 C C . VAL A 1 71 ? -12.718 -5.428 35.613 1.00 50.75 71 VAL A C 1
ATOM 545 O O . VAL A 1 71 ? -12.740 -6.544 36.151 1.00 50.75 71 VAL A O 1
ATOM 548 N N . LYS A 1 72 ? -12.441 -4.316 36.309 1.00 46.62 72 LYS A N 1
ATOM 549 C CA . LYS A 1 72 ? -12.256 -4.362 37.769 1.00 46.62 72 LYS A CA 1
ATOM 550 C C . LYS A 1 72 ? -13.514 -4.946 38.425 1.00 46.62 72 LYS A C 1
ATOM 552 O O . LYS A 1 72 ? -14.523 -4.264 38.541 1.00 46.62 72 LYS A O 1
ATOM 557 N N . GLY A 1 73 ? -13.417 -6.185 38.916 1.00 45.47 73 GLY A N 1
ATOM 558 C CA . GLY A 1 73 ? -14.479 -6.844 39.686 1.00 45.47 73 GLY A CA 1
ATOM 559 C C . GLY A 1 73 ? -15.076 -8.114 39.074 1.00 45.47 73 GLY A C 1
ATOM 560 O O . GLY A 1 73 ? -15.926 -8.722 39.725 1.00 45.47 73 GLY A O 1
ATOM 561 N N . ARG A 1 74 ? -14.629 -8.572 37.892 1.00 42.16 74 ARG A N 1
ATOM 562 C CA . ARG A 1 74 ? -15.190 -9.771 37.240 1.00 42.16 74 ARG A CA 1
ATOM 563 C C . ARG A 1 74 ? -14.162 -10.881 37.003 1.00 42.16 74 ARG A C 1
ATOM 565 O O . ARG A 1 74 ? -13.013 -10.625 36.659 1.00 42.16 74 ARG A O 1
ATOM 572 N N . ALA A 1 75 ? -14.595 -12.131 37.178 1.00 41.56 75 ALA A N 1
ATOM 573 C CA . ALA A 1 75 ? -13.821 -13.310 36.799 1.00 41.56 75 ALA A CA 1
ATOM 574 C C . ALA A 1 75 ? -13.883 -13.549 35.277 1.00 41.56 75 ALA A C 1
ATOM 576 O O . ALA A 1 75 ? -14.895 -13.296 34.626 1.00 41.56 75 ALA A O 1
ATOM 577 N N . GLN A 1 76 ? -12.777 -14.045 34.733 1.00 43.66 76 GLN A N 1
ATOM 578 C CA . GLN A 1 76 ? -12.560 -14.429 33.337 1.00 43.66 76 GLN A CA 1
ATOM 579 C C . GLN A 1 76 ? -13.553 -15.529 32.892 1.00 43.66 76 GLN A C 1
ATOM 581 O O . GLN A 1 76 ? -13.568 -16.589 33.513 1.00 43.66 76 GLN A O 1
ATOM 586 N N . GLY A 1 77 ? -14.347 -15.314 31.823 1.00 41.59 77 GLY A N 1
ATOM 587 C CA . GLY A 1 77 ? -14.965 -16.435 31.080 1.00 41.59 77 GLY A CA 1
ATOM 588 C C . GLY A 1 77 ? -16.401 -16.333 30.530 1.00 41.59 77 GLY A C 1
ATOM 589 O O . GLY A 1 77 ? -16.767 -17.193 29.738 1.00 41.59 77 GLY A O 1
ATOM 590 N N . ASP A 1 78 ? -17.224 -15.333 30.862 1.00 42.19 78 ASP A N 1
ATOM 591 C CA . ASP A 1 78 ? -18.680 -15.417 30.566 1.00 42.19 78 ASP A CA 1
ATOM 592 C C . ASP A 1 78 ? -19.138 -14.847 29.209 1.00 42.19 78 ASP A C 1
ATOM 594 O O . ASP A 1 78 ? -20.334 -14.678 28.956 1.00 42.19 78 ASP A O 1
ATOM 598 N N . TYR A 1 79 ? -18.215 -14.509 28.317 1.00 48.59 79 TYR A N 1
ATOM 599 C CA . TYR A 1 79 ? -18.552 -13.786 27.095 1.00 48.59 79 TYR A CA 1
ATOM 600 C C . TYR A 1 79 ? -18.841 -14.746 25.938 1.00 48.59 79 TYR A C 1
ATOM 602 O O . TYR A 1 79 ? -17.999 -14.995 25.080 1.00 48.59 79 TYR A O 1
ATOM 610 N N . ALA A 1 80 ? -20.058 -15.292 25.919 1.00 45.44 80 ALA A N 1
ATOM 611 C CA . ALA A 1 80 ? -20.602 -15.976 24.753 1.00 45.44 80 ALA A CA 1
ATOM 612 C C . ALA A 1 80 ? -21.215 -14.953 23.793 1.00 45.44 80 ALA A C 1
ATOM 614 O O . ALA A 1 80 ? -21.955 -14.058 24.199 1.00 45.44 80 ALA A O 1
ATOM 615 N N . VAL A 1 81 ? -20.911 -15.099 22.511 1.00 45.72 81 VAL A N 1
ATOM 616 C CA . VAL A 1 81 ? -21.467 -14.249 21.464 1.00 45.72 81 VAL A CA 1
ATOM 617 C C . VAL A 1 81 ? -22.839 -14.758 21.025 1.00 45.72 81 VAL A C 1
ATOM 619 O O . VAL A 1 81 ? -23.122 -15.944 21.157 1.00 45.72 81 VAL A O 1
ATOM 622 N N . ALA A 1 82 ? -23.722 -13.908 20.502 1.00 41.78 82 ALA A N 1
ATOM 623 C CA . ALA A 1 82 ? -24.935 -14.381 19.831 1.00 41.78 82 ALA A CA 1
ATOM 624 C C . ALA A 1 82 ? -24.893 -14.084 18.335 1.00 41.78 82 ALA A C 1
ATOM 626 O O . ALA A 1 82 ? -24.486 -13.008 17.918 1.00 41.78 82 ALA A O 1
ATOM 627 N N . GLY A 1 83 ? -25.388 -15.041 17.546 1.00 47.59 83 GLY A N 1
ATOM 628 C CA . GLY A 1 83 ? -25.800 -14.821 16.161 1.00 47.59 83 GLY A CA 1
ATOM 629 C C . GLY A 1 83 ? -24.658 -14.557 15.180 1.00 47.59 83 GLY A C 1
ATOM 630 O O . GLY A 1 83 ? -24.414 -13.417 14.826 1.00 47.59 83 GLY A O 1
ATOM 631 N N . GLY A 1 84 ? -24.025 -15.638 14.705 1.00 50.72 84 GLY A N 1
ATOM 632 C CA . GLY A 1 84 ? -23.234 -15.735 13.466 1.00 50.72 84 GLY A CA 1
ATOM 633 C C . GLY A 1 84 ? -22.413 -14.510 13.042 1.00 50.72 84 GLY A C 1
ATOM 634 O O . GLY A 1 84 ? -22.925 -13.628 12.357 1.00 50.72 84 GLY A O 1
ATOM 635 N N . PHE A 1 85 ? -21.107 -14.525 13.330 1.00 55.41 85 PHE A N 1
ATOM 636 C CA . PHE A 1 85 ? -20.175 -13.506 12.838 1.00 55.41 85 PHE A CA 1
ATOM 637 C C . PHE A 1 85 ? -19.591 -13.860 11.483 1.00 55.41 85 PHE A C 1
ATOM 639 O O . PHE A 1 85 ? -19.398 -15.024 11.129 1.00 55.41 85 PHE A O 1
ATOM 646 N N . SER A 1 86 ? -19.332 -12.798 10.732 1.00 57.88 86 SER A N 1
ATOM 647 C CA . SER A 1 86 ? -18.799 -12.840 9.381 1.00 57.88 86 SER A CA 1
ATOM 648 C C . SER A 1 86 ? -17.291 -13.136 9.366 1.00 57.88 86 SER A C 1
ATOM 650 O O . SER A 1 86 ? -16.598 -12.788 10.326 1.00 57.88 86 SER A O 1
ATOM 652 N N . PRO A 1 87 ? -16.751 -13.677 8.259 1.00 70.88 87 PRO A N 1
ATOM 653 C CA . PRO A 1 87 ? -15.308 -13.840 8.079 1.00 70.88 87 PRO A CA 1
ATOM 654 C C . PRO A 1 87 ? -14.550 -12.514 8.237 1.00 70.88 87 PRO A C 1
ATOM 656 O O . PRO A 1 87 ? -15.135 -11.429 8.122 1.00 70.88 87 PRO A O 1
ATOM 659 N N . LEU A 1 88 ? -13.245 -12.608 8.496 1.00 78.88 88 LEU A N 1
ATOM 660 C CA . LEU A 1 88 ? -12.353 -11.464 8.349 1.00 78.88 88 LEU A CA 1
ATOM 661 C C . LEU A 1 88 ? -12.252 -11.083 6.870 1.00 78.88 88 LEU A C 1
ATOM 663 O O . LEU A 1 88 ? -12.201 -11.948 5.997 1.00 78.88 88 LEU A O 1
ATOM 667 N N . VAL A 1 89 ? -12.217 -9.784 6.607 1.00 74.81 89 VAL A N 1
ATOM 668 C CA . VAL A 1 89 ? -11.908 -9.212 5.300 1.00 74.81 89 VAL A CA 1
ATOM 669 C C . VAL A 1 89 ? -10.720 -8.287 5.440 1.00 74.81 89 VAL A C 1
ATOM 671 O O . VAL A 1 89 ? -10.584 -7.588 6.449 1.00 74.81 89 VAL A O 1
ATOM 674 N N . ASN A 1 90 ? -9.873 -8.288 4.423 1.00 77.06 90 ASN A N 1
ATOM 675 C CA . ASN A 1 90 ? -8.776 -7.352 4.335 1.00 77.06 90 ASN A CA 1
ATOM 676 C C . ASN A 1 90 ? -9.333 -5.984 3.911 1.00 77.06 90 ASN A C 1
ATOM 678 O O . ASN A 1 90 ? -9.981 -5.869 2.873 1.00 77.06 90 ASN A O 1
ATOM 682 N N . LEU A 1 91 ? -9.103 -4.939 4.704 1.00 76.19 91 LEU A N 1
ATOM 683 C CA . LEU A 1 91 ? -9.588 -3.592 4.394 1.00 76.19 91 LEU A CA 1
ATOM 684 C C . LEU A 1 91 ? -8.908 -3.011 3.154 1.00 76.19 91 LEU A C 1
ATOM 686 O O . LEU A 1 91 ? -9.502 -2.172 2.478 1.00 76.19 91 LEU A O 1
ATOM 690 N N . TYR A 1 92 ? -7.684 -3.431 2.837 1.00 59.25 92 TYR A N 1
ATOM 691 C CA . TYR A 1 92 ? -6.983 -2.978 1.643 1.00 59.25 92 TYR A CA 1
ATOM 692 C C . TYR A 1 92 ? -7.750 -3.358 0.376 1.00 59.25 92 TYR A C 1
ATOM 694 O O . TYR A 1 92 ? -7.914 -2.522 -0.507 1.00 59.25 92 TYR A O 1
ATOM 702 N N . GLU A 1 93 ? -8.292 -4.573 0.326 1.00 55.78 93 GLU A N 1
ATOM 703 C CA . GLU A 1 93 ? -9.051 -5.080 -0.823 1.00 55.78 93 GLU A CA 1
ATOM 704 C C . GLU A 1 93 ? -10.443 -4.455 -0.961 1.00 55.78 93 GLU A C 1
ATOM 706 O O . GLU A 1 93 ? -11.086 -4.602 -1.998 1.00 55.78 93 GLU A O 1
ATOM 711 N N . GLN A 1 94 ? -10.943 -3.808 0.094 1.00 53.94 94 GLN A N 1
ATOM 712 C CA . GLN A 1 94 ? -12.355 -3.454 0.191 1.00 53.94 94 GLN A CA 1
ATOM 713 C C . GLN A 1 94 ? -12.610 -1.940 0.228 1.00 53.94 94 GLN A C 1
ATOM 715 O O . GLN A 1 94 ? -13.649 -1.517 -0.269 1.00 53.94 94 GLN A O 1
ATOM 720 N N . ARG A 1 95 ? -11.708 -1.134 0.812 1.00 60.03 95 ARG A N 1
ATOM 721 C CA . ARG A 1 95 ? -11.975 0.260 1.234 1.00 60.03 95 ARG A CA 1
ATOM 722 C C . ARG A 1 95 ? -12.382 1.221 0.112 1.00 60.03 95 ARG A C 1
ATOM 724 O O . ARG A 1 95 ? -11.795 1.199 -0.974 1.00 60.03 95 ARG A O 1
ATOM 731 N N . HIS A 1 96 ? -13.265 2.172 0.432 1.00 61.34 96 HIS A N 1
ATOM 732 C CA . HIS A 1 96 ? -13.562 3.312 -0.445 1.00 61.34 96 HIS A CA 1
ATOM 733 C C . HIS A 1 96 ? -13.403 4.682 0.240 1.00 61.34 96 HIS A C 1
ATOM 735 O O . HIS A 1 96 ? -12.847 5.583 -0.386 1.00 61.34 96 HIS A O 1
ATOM 741 N N . SER A 1 97 ? -13.794 4.837 1.512 1.00 71.50 97 SER A N 1
ATOM 742 C CA . SER A 1 97 ? -13.915 6.161 2.166 1.00 71.50 97 SER A CA 1
ATOM 743 C C . SER A 1 97 ? -12.865 6.514 3.239 1.00 71.50 97 SER A C 1
ATOM 745 O O . SER A 1 97 ? -13.004 7.512 3.945 1.00 71.50 97 SER A O 1
ATOM 747 N N . PHE A 1 98 ? -11.787 5.740 3.393 1.00 78.25 98 PHE A N 1
ATOM 748 C CA . PHE A 1 98 ? -10.692 6.052 4.331 1.00 78.25 98 PHE A CA 1
ATOM 749 C C . PHE A 1 98 ? -9.343 5.491 3.864 1.00 78.25 98 PHE A C 1
ATOM 751 O O . PHE A 1 98 ? -9.260 4.632 2.983 1.00 78.25 98 PHE A O 1
ATOM 758 N N . ARG A 1 99 ? -8.254 5.986 4.464 1.00 81.56 99 ARG A N 1
ATOM 759 C CA . ARG A 1 99 ? -6.887 5.504 4.213 1.00 81.56 99 ARG A CA 1
ATOM 760 C C . ARG A 1 99 ? -6.497 4.439 5.235 1.00 81.56 99 ARG A C 1
ATOM 762 O O . ARG A 1 99 ? -7.094 4.350 6.302 1.00 81.56 99 ARG A O 1
ATOM 769 N N . LEU A 1 100 ? -5.469 3.661 4.920 1.00 78.81 100 LEU A N 1
ATOM 770 C CA . LEU A 1 100 ? -4.874 2.675 5.821 1.00 78.81 100 LEU A CA 1
ATOM 771 C C . LEU A 1 100 ? -3.401 3.018 6.040 1.00 78.81 100 LEU A C 1
ATOM 773 O O . LEU A 1 100 ? -2.747 3.475 5.105 1.00 78.81 100 LEU A O 1
ATOM 777 N N . ALA A 1 101 ? -2.878 2.770 7.238 1.00 73.62 101 ALA A N 1
ATOM 778 C CA . ALA A 1 101 ? -1.447 2.875 7.524 1.00 73.62 101 ALA A CA 1
ATOM 779 C C . ALA A 1 101 ? -0.641 1.677 6.986 1.00 73.62 101 ALA A C 1
ATOM 781 O O . ALA A 1 101 ? 0.583 1.741 6.930 1.00 73.62 101 ALA A O 1
ATOM 782 N N . GLY A 1 102 ? -1.318 0.595 6.588 1.00 66.69 102 GLY A N 1
ATOM 783 C CA . GLY A 1 102 ? -0.729 -0.590 5.963 1.00 66.69 102 GLY A CA 1
ATOM 784 C C . GLY A 1 102 ? -1.794 -1.455 5.280 1.00 66.69 102 GLY A C 1
ATOM 785 O O . GLY A 1 102 ? -2.989 -1.237 5.472 1.00 66.69 102 GLY A O 1
ATOM 786 N N . SER A 1 103 ? -1.387 -2.434 4.469 1.00 60.88 103 SER A N 1
ATOM 787 C CA . SER A 1 103 ? -2.322 -3.355 3.789 1.00 60.88 103 SER A CA 1
ATOM 788 C C . SER A 1 103 ? -2.800 -4.512 4.654 1.00 60.88 103 SER A C 1
ATOM 790 O O . SER A 1 103 ? -3.794 -5.148 4.323 1.00 60.88 103 SER A O 1
ATOM 792 N N . ASP A 1 104 ? -2.092 -4.824 5.736 1.00 72.19 104 ASP A N 1
ATOM 793 C CA . ASP A 1 104 ? -2.398 -5.964 6.600 1.00 72.19 104 ASP A CA 1
ATOM 794 C C . ASP A 1 104 ? -3.354 -5.557 7.730 1.00 72.19 104 ASP A C 1
ATOM 796 O O . ASP A 1 104 ? -3.106 -5.768 8.915 1.00 72.19 104 ASP A O 1
ATOM 800 N N . ILE A 1 105 ? -4.445 -4.884 7.360 1.00 79.94 105 ILE A N 1
ATOM 801 C CA . ILE A 1 105 ? -5.480 -4.463 8.302 1.00 79.94 105 ILE A CA 1
ATOM 802 C C . ILE A 1 105 ? -6.748 -5.220 7.962 1.00 79.94 105 ILE A C 1
ATOM 804 O O . ILE A 1 105 ? -7.350 -5.029 6.908 1.00 79.94 105 ILE A O 1
ATOM 808 N N . TRP A 1 106 ? -7.163 -6.074 8.883 1.00 84.69 106 TRP A N 1
ATOM 809 C CA . TRP A 1 106 ? -8.321 -6.936 8.709 1.00 84.69 106 TRP A CA 1
ATOM 810 C C . TRP A 1 106 ? -9.402 -6.548 9.702 1.00 84.69 106 TRP A C 1
ATOM 812 O O . TRP A 1 106 ? -9.099 -6.143 10.814 1.00 84.69 106 TRP A O 1
ATOM 822 N N . LEU A 1 107 ? -10.670 -6.692 9.349 1.00 86.56 107 LEU A N 1
ATOM 823 C CA . LEU A 1 107 ? -11.773 -6.624 10.312 1.00 86.56 107 LEU A CA 1
ATOM 824 C C . LEU A 1 107 ? -12.792 -7.688 9.963 1.00 86.56 107 LEU A C 1
ATOM 826 O O . LEU A 1 107 ? -12.816 -8.199 8.845 1.00 86.56 107 LEU A O 1
ATOM 830 N N . CYS A 1 108 ? -13.686 -8.004 10.892 1.00 84.00 108 CYS A N 1
ATOM 831 C CA . CYS A 1 108 ? -14.860 -8.783 10.525 1.00 84.00 108 CYS A CA 1
ATOM 832 C C . CYS A 1 108 ? -15.633 -8.046 9.417 1.00 84.00 108 CYS A C 1
ATOM 834 O O . CYS A 1 108 ? -15.877 -6.847 9.531 1.00 84.00 108 CYS A O 1
ATOM 836 N N . GLN A 1 109 ? -16.066 -8.750 8.370 1.00 77.75 109 GLN A N 1
ATOM 837 C CA . GLN A 1 109 ? -16.781 -8.168 7.223 1.00 77.75 109 GLN A CA 1
ATOM 838 C C . GLN A 1 109 ? -17.934 -7.231 7.608 1.00 77.75 109 GLN A C 1
ATOM 840 O O . GLN A 1 109 ? -18.098 -6.175 7.005 1.00 77.75 109 GLN A O 1
ATOM 845 N N . HIS A 1 110 ? -18.739 -7.591 8.610 1.00 77.75 110 HIS A N 1
ATOM 846 C CA . HIS A 1 110 ? -19.843 -6.749 9.078 1.00 77.75 110 HIS A CA 1
ATOM 847 C C . HIS A 1 110 ? -19.361 -5.467 9.778 1.00 77.75 110 HIS A C 1
ATOM 849 O O . HIS A 1 110 ? -19.991 -4.420 9.628 1.00 77.75 110 HIS A O 1
ATOM 855 N N . VAL A 1 111 ? -18.235 -5.538 10.493 1.00 88.50 111 VAL A N 1
ATOM 856 C CA . VAL A 1 111 ? -17.576 -4.378 11.107 1.00 88.50 111 VAL A CA 1
ATOM 857 C C . VAL A 1 111 ? -17.006 -3.481 10.026 1.00 88.50 111 VAL A C 1
ATOM 859 O O . VAL A 1 111 ? -17.290 -2.289 10.032 1.00 88.50 111 VAL A O 1
ATOM 862 N N . TYR A 1 112 ? -16.302 -4.053 9.048 1.00 86.50 112 TYR A N 1
ATOM 863 C CA . TYR A 1 112 ? -15.850 -3.325 7.868 1.00 86.50 112 TYR A CA 1
ATOM 864 C C . TYR A 1 112 ? -17.020 -2.615 7.167 1.00 86.50 112 TYR A C 1
ATOM 866 O O . TYR A 1 112 ? -16.963 -1.414 6.937 1.00 86.50 112 TYR A O 1
ATOM 874 N N . ALA A 1 113 ? -18.132 -3.311 6.915 1.00 79.56 113 ALA A N 1
ATOM 875 C CA . ALA A 1 113 ? -19.297 -2.714 6.264 1.00 79.56 113 ALA A CA 1
ATOM 876 C C . ALA A 1 113 ? -19.918 -1.566 7.081 1.00 79.56 113 ALA A C 1
ATOM 878 O O . ALA A 1 113 ? -20.433 -0.607 6.507 1.00 79.56 113 ALA A O 1
ATOM 879 N N . ALA A 1 114 ? -19.924 -1.663 8.413 1.00 85.50 114 ALA A N 1
ATOM 880 C CA . ALA A 1 114 ? -20.373 -0.581 9.286 1.00 85.50 114 ALA A CA 1
ATOM 881 C C . ALA A 1 114 ? -19.407 0.609 9.265 1.00 85.50 114 ALA A C 1
ATOM 883 O O . ALA A 1 114 ? -19.842 1.757 9.180 1.00 85.50 114 ALA A O 1
ATOM 884 N N . MET A 1 115 ? -18.110 0.316 9.293 1.00 93.81 115 MET A N 1
ATOM 885 C CA . MET A 1 115 ? -17.031 1.291 9.246 1.00 93.81 115 MET A CA 1
ATOM 886 C C . MET A 1 115 ? -17.039 2.068 7.923 1.00 93.81 115 MET A C 1
ATOM 888 O O . MET A 1 115 ? -16.957 3.292 7.931 1.00 93.81 115 MET A O 1
ATOM 892 N N . GLU A 1 116 ? -17.245 1.385 6.797 1.00 85.69 116 GLU A N 1
ATOM 893 C CA . GLU A 1 116 ? -17.355 2.000 5.473 1.00 85.69 116 GLU A CA 1
ATOM 894 C C . GLU A 1 116 ? -18.524 2.991 5.408 1.00 85.69 116 GLU A C 1
ATOM 896 O O . GLU A 1 116 ? -18.354 4.126 4.973 1.00 85.69 116 GLU A O 1
ATOM 901 N N . ARG A 1 117 ? -19.703 2.617 5.933 1.00 87.75 117 ARG A N 1
ATOM 902 C CA . ARG A 1 117 ? -20.850 3.542 6.019 1.00 87.75 117 ARG A CA 1
ATOM 903 C C . ARG A 1 117 ? -20.543 4.765 6.881 1.00 87.75 117 ARG A C 1
ATOM 905 O O . ARG A 1 117 ? -20.970 5.863 6.535 1.00 87.75 117 ARG A O 1
ATOM 912 N N . MET A 1 118 ? -19.827 4.572 7.988 1.00 95.19 118 MET A N 1
ATOM 913 C CA . MET A 1 118 ? -19.452 5.651 8.898 1.00 95.19 118 MET A CA 1
ATOM 914 C C . MET A 1 118 ? -18.533 6.662 8.211 1.00 95.19 118 MET A C 1
ATOM 916 O O . MET A 1 118 ? -18.808 7.859 8.235 1.00 95.19 118 MET A O 1
ATOM 920 N N . PHE A 1 119 ? -17.463 6.194 7.570 1.00 92.56 119 PHE A N 1
ATOM 921 C CA . PHE A 1 119 ? -16.509 7.086 6.918 1.00 92.56 119 PHE A CA 1
ATOM 922 C C . PHE A 1 119 ? -17.047 7.694 5.621 1.00 92.56 119 PHE A C 1
ATOM 924 O O . PHE A 1 119 ? -16.758 8.856 5.355 1.00 92.56 119 PHE A O 1
ATOM 931 N N . ALA A 1 120 ? -17.904 6.991 4.876 1.00 80.88 120 ALA A N 1
ATOM 932 C CA . ALA A 1 120 ? -18.610 7.572 3.733 1.00 80.88 120 ALA A CA 1
ATOM 933 C C . ALA A 1 120 ? -19.536 8.729 4.151 1.00 80.88 120 ALA A C 1
ATOM 935 O O . ALA A 1 120 ? -19.643 9.734 3.448 1.00 80.88 120 ALA A O 1
ATOM 936 N N . ALA A 1 121 ? -20.191 8.623 5.313 1.00 86.81 121 ALA A N 1
ATOM 937 C CA . ALA A 1 121 ? -20.980 9.724 5.862 1.00 86.81 121 ALA A CA 1
ATOM 938 C C . ALA A 1 121 ? -20.101 10.900 6.307 1.00 86.81 121 ALA A C 1
ATOM 940 O O . ALA A 1 121 ? -20.448 12.052 6.052 1.00 86.81 121 ALA A O 1
ATOM 941 N N . ALA A 1 122 ? -18.942 10.618 6.907 1.00 90.00 122 ALA A N 1
ATOM 942 C CA . ALA A 1 122 ? -17.967 11.645 7.257 1.00 90.00 122 ALA A CA 1
ATOM 943 C C . ALA A 1 122 ? -17.487 12.405 6.008 1.00 90.00 122 ALA A C 1
ATOM 945 O O . ALA A 1 122 ? -17.527 13.636 5.973 1.00 90.00 122 ALA A O 1
ATOM 946 N N . GLU A 1 123 ? -17.127 11.675 4.951 1.00 84.38 123 GLU A N 1
ATOM 947 C CA . GLU A 1 123 ? -16.714 12.223 3.658 1.00 84.38 123 GLU A CA 1
ATOM 948 C C . GLU A 1 123 ? -17.814 13.091 3.025 1.00 84.38 123 GLU A C 1
ATOM 950 O O . GLU A 1 123 ? -17.538 14.202 2.563 1.00 84.38 123 GLU A O 1
ATOM 955 N N . ALA A 1 124 ? -19.076 12.647 3.077 1.00 83.19 124 ALA A N 1
ATOM 956 C CA . ALA A 1 124 ? -20.226 13.414 2.591 1.00 83.19 124 ALA A CA 1
ATOM 957 C C . ALA A 1 124 ? -20.439 14.742 3.348 1.00 83.19 124 ALA A C 1
ATOM 959 O O . ALA A 1 124 ? -20.962 15.703 2.782 1.00 83.19 124 ALA A O 1
ATOM 960 N N . GLU A 1 125 ? -19.999 14.820 4.605 1.00 89.94 125 GLU A N 1
ATOM 961 C CA . GLU A 1 125 ? -19.992 16.039 5.423 1.00 89.94 125 GLU A CA 1
ATOM 962 C C . GLU A 1 125 ? -18.695 16.860 5.275 1.00 89.94 125 GLU A C 1
ATOM 964 O O . GLU A 1 125 ? -18.509 17.880 5.944 1.00 89.94 125 GLU A O 1
ATOM 969 N N . GLY A 1 126 ? -17.793 16.451 4.377 1.00 86.25 126 GLY A N 1
ATOM 970 C CA . GLY A 1 126 ? -16.497 17.090 4.146 1.00 86.25 126 GLY A CA 1
ATOM 971 C C . GLY A 1 126 ? -15.442 16.756 5.203 1.00 86.25 126 GLY A C 1
ATOM 972 O O . GLY A 1 126 ? -14.369 17.367 5.208 1.00 86.25 126 GLY A O 1
ATOM 973 N N . MET A 1 127 ? -15.722 15.798 6.089 1.00 89.94 127 MET A N 1
ATOM 974 C CA . MET A 1 127 ? -14.782 15.292 7.079 1.00 89.94 127 MET A CA 1
ATOM 975 C C . MET A 1 127 ? -13.946 14.170 6.460 1.00 89.94 127 MET A C 1
ATOM 977 O O . MET A 1 127 ? -14.350 13.014 6.414 1.00 89.94 127 MET A O 1
ATOM 981 N N . ASN A 1 128 ? -12.764 14.535 5.967 1.00 84.88 128 ASN A N 1
ATOM 982 C CA . ASN A 1 128 ? -11.864 13.640 5.243 1.00 84.88 128 ASN A CA 1
ATOM 983 C C . ASN A 1 128 ? -10.558 13.391 6.003 1.00 84.88 128 ASN A C 1
ATOM 985 O O . ASN A 1 128 ? -10.219 14.081 6.969 1.00 84.88 128 ASN A O 1
ATOM 989 N N . GLY A 1 129 ? -9.768 12.445 5.495 1.00 84.31 129 GLY A N 1
ATOM 990 C CA . GLY A 1 129 ? -8.387 12.258 5.932 1.00 84.31 129 GLY A CA 1
ATOM 991 C C . GLY A 1 129 ? -8.205 11.332 7.124 1.00 84.31 129 GLY A C 1
ATOM 992 O O . GLY A 1 129 ? -7.185 11.443 7.793 1.00 84.31 129 GLY A O 1
ATOM 993 N N . PHE A 1 130 ? -9.170 10.452 7.386 1.00 90.44 130 PHE A N 1
ATOM 994 C CA . PHE A 1 130 ? -9.022 9.355 8.339 1.00 90.44 130 PHE A CA 1
ATOM 995 C C . PHE A 1 130 ? -8.025 8.315 7.826 1.00 90.44 130 PHE A C 1
ATOM 997 O O . PHE A 1 130 ? -8.031 7.970 6.639 1.00 90.44 130 PHE A O 1
ATOM 1004 N N . ILE A 1 131 ? -7.196 7.803 8.731 1.00 87.69 131 ILE A N 1
ATOM 1005 C CA . ILE A 1 131 ? -6.203 6.764 8.468 1.00 87.69 131 ILE A CA 1
ATOM 1006 C C . ILE A 1 131 ? -6.394 5.667 9.516 1.00 87.69 131 ILE A C 1
ATOM 1008 O O . ILE A 1 131 ? -6.153 5.899 10.696 1.00 87.69 131 ILE A O 1
ATOM 1012 N N . ILE A 1 132 ? -6.815 4.476 9.100 1.00 93.69 132 ILE A N 1
ATOM 1013 C CA . ILE A 1 132 ? -6.902 3.310 9.986 1.00 93.69 132 ILE A CA 1
ATOM 1014 C C . ILE A 1 132 ? -5.497 2.762 10.186 1.00 93.69 132 ILE A C 1
ATOM 1016 O O . ILE A 1 132 ? -4.822 2.413 9.217 1.00 93.69 132 ILE A O 1
ATOM 1020 N N . THR A 1 133 ? -5.041 2.718 11.429 1.00 87.56 133 THR A N 1
ATOM 1021 C CA . THR A 1 133 ? -3.668 2.336 11.775 1.00 87.56 133 THR A CA 1
ATOM 1022 C C . THR A 1 133 ? -3.551 0.876 12.167 1.00 87.56 133 THR A C 1
ATOM 1024 O O . THR A 1 133 ? -2.500 0.275 11.959 1.00 87.56 133 THR A O 1
ATOM 1027 N N . SER A 1 134 ? -4.620 0.282 12.695 1.00 89.50 134 SER A N 1
ATOM 1028 C CA . SER A 1 134 ? -4.629 -1.128 13.069 1.00 89.50 134 SER A CA 1
ATOM 1029 C C . SER A 1 134 ? -6.050 -1.709 13.055 1.00 89.50 134 SER A C 1
ATOM 1031 O O . SER A 1 134 ? -7.041 -0.982 13.098 1.00 89.50 134 SER A O 1
ATOM 1033 N N . GLY A 1 135 ? -6.145 -3.037 12.973 1.00 90.25 135 GLY A N 1
ATOM 1034 C CA . GLY A 1 135 ? -7.395 -3.800 12.937 1.00 90.25 135 GLY A CA 1
ATOM 1035 C C . GLY A 1 135 ? -7.210 -5.124 13.669 1.00 90.25 135 GLY A C 1
ATOM 1036 O O . GLY A 1 135 ? -6.563 -5.154 14.711 1.00 90.25 135 GLY A O 1
ATOM 1037 N N . TYR A 1 136 ? -7.730 -6.224 13.136 1.00 88.44 136 TYR A N 1
ATOM 1038 C CA . TYR A 1 136 ? -7.514 -7.561 13.674 1.00 88.44 136 TYR A CA 1
ATOM 1039 C C . TYR A 1 136 ? -6.025 -7.873 13.805 1.00 88.44 136 TYR A C 1
ATOM 1041 O O . TYR A 1 136 ? -5.244 -7.645 12.883 1.00 88.44 136 TYR A O 1
ATOM 1049 N N . ARG A 1 137 ? -5.654 -8.434 14.955 1.00 84.06 137 ARG A N 1
ATOM 1050 C CA . ARG A 1 137 ? -4.306 -8.927 15.231 1.00 84.06 137 ARG A CA 1
ATOM 1051 C C . ARG A 1 137 ? -4.405 -10.356 15.727 1.00 84.06 137 ARG A C 1
ATOM 1053 O O . ARG A 1 137 ? -5.185 -10.634 16.631 1.00 84.06 137 ARG A O 1
ATOM 1060 N N . SER A 1 138 ? -3.616 -11.260 15.153 1.00 78.69 138 SER A N 1
ATOM 1061 C CA . SER A 1 138 ? -3.511 -12.613 15.693 1.00 78.69 138 SER A CA 1
ATOM 1062 C C . SER A 1 138 ? -2.865 -12.576 17.079 1.00 78.69 138 SER A C 1
ATOM 1064 O O . SER A 1 138 ? -2.145 -11.640 17.431 1.00 78.69 138 SER A O 1
ATOM 1066 N N . ARG A 1 139 ? -3.086 -13.630 17.862 1.00 77.81 139 ARG A N 1
ATOM 1067 C CA . ARG A 1 139 ? -2.490 -13.735 19.194 1.00 77.81 139 ARG A CA 1
ATOM 1068 C C . ARG A 1 139 ? -0.962 -13.797 19.164 1.00 77.81 139 ARG A C 1
ATOM 1070 O O . ARG A 1 139 ? -0.299 -13.215 20.014 1.00 77.81 139 ARG A O 1
ATOM 1077 N N . GLU A 1 140 ? -0.415 -14.491 18.171 1.00 76.00 140 GLU A N 1
ATOM 1078 C CA . GLU A 1 140 ? 1.028 -14.559 17.921 1.00 76.00 140 GLU A CA 1
ATOM 1079 C C . GLU A 1 140 ? 1.592 -13.162 17.650 1.00 76.00 140 GLU A C 1
ATOM 1081 O O . GLU A 1 140 ? 2.524 -12.726 18.322 1.00 76.00 140 GLU A O 1
ATOM 1086 N N . ARG A 1 141 ? 0.923 -12.389 16.786 1.00 77.62 141 ARG A N 1
ATOM 1087 C CA . ARG A 1 141 ? 1.296 -10.998 16.525 1.00 77.62 141 ARG A CA 1
ATOM 1088 C C . ARG A 1 141 ? 1.174 -10.119 17.771 1.00 77.62 141 ARG A C 1
ATOM 1090 O O . ARG A 1 141 ? 2.009 -9.250 18.006 1.00 77.62 141 ARG A O 1
ATOM 1097 N N . GLN A 1 142 ? 0.148 -10.334 18.592 1.00 82.25 142 GLN A N 1
ATOM 1098 C CA . GLN A 1 142 ? 0.003 -9.624 19.862 1.00 82.25 142 GLN A CA 1
ATOM 1099 C C . GLN A 1 142 ? 1.134 -9.973 20.843 1.00 82.25 142 GLN A C 1
ATOM 1101 O O . GLN A 1 142 ? 1.558 -9.108 21.606 1.00 82.25 142 GLN A O 1
ATOM 1106 N N . GLN A 1 143 ? 1.646 -11.207 20.816 1.00 80.06 143 GLN A N 1
ATOM 1107 C CA . GLN A 1 143 ? 2.779 -11.644 21.633 1.00 80.06 143 GLN A CA 1
ATOM 1108 C C . GLN A 1 143 ? 4.084 -10.954 21.259 1.00 80.06 143 GLN A C 1
ATOM 1110 O O . GLN A 1 143 ? 4.805 -10.530 22.161 1.00 80.06 143 GLN A O 1
ATOM 1115 N N . GLU A 1 144 ? 4.348 -10.780 19.968 1.00 81.69 144 GLU A N 1
ATOM 1116 C CA . GLU A 1 144 ? 5.481 -9.986 19.484 1.00 81.69 144 GLU A CA 1
ATOM 1117 C C . GLU A 1 144 ? 5.384 -8.539 19.983 1.00 81.69 144 GLU A C 1
ATOM 1119 O O . GLU A 1 144 ? 6.286 -8.053 20.663 1.00 81.69 144 GLU A O 1
ATOM 1124 N N . ILE A 1 145 ? 4.236 -7.886 19.758 1.00 76.38 145 ILE A N 1
ATOM 1125 C CA . ILE A 1 145 ? 4.010 -6.492 20.171 1.00 76.38 145 ILE A CA 1
ATOM 1126 C C . ILE A 1 145 ? 4.162 -6.340 21.686 1.00 76.38 145 ILE A C 1
ATOM 1128 O O . ILE A 1 145 ? 4.816 -5.409 22.152 1.00 76.38 145 ILE A O 1
ATOM 1132 N N . TYR A 1 146 ? 3.578 -7.250 22.468 1.00 77.50 146 TYR A N 1
ATOM 1133 C CA . TYR A 1 146 ? 3.670 -7.206 23.924 1.00 77.50 146 TYR A CA 1
ATOM 1134 C C . TYR A 1 146 ? 5.108 -7.399 24.426 1.00 77.50 146 TYR A C 1
ATOM 1136 O O . TYR A 1 146 ? 5.495 -6.772 25.407 1.00 77.50 146 TYR A O 1
ATOM 1144 N N . ALA A 1 147 ? 5.908 -8.242 23.766 1.00 77.06 147 ALA A N 1
ATOM 1145 C CA . ALA A 1 147 ? 7.307 -8.463 24.133 1.00 77.06 147 ALA A CA 1
ATOM 1146 C C . ALA A 1 147 ? 8.210 -7.256 23.817 1.00 77.06 147 ALA A C 1
ATOM 1148 O O . ALA A 1 147 ? 9.213 -7.051 24.501 1.00 77.06 147 ALA A O 1
ATOM 1149 N N . GLU A 1 148 ? 7.855 -6.467 22.802 1.00 76.44 148 GLU A N 1
ATOM 1150 C CA . GLU A 1 148 ? 8.617 -5.299 22.339 1.00 76.44 148 GLU A CA 1
ATOM 1151 C C . GLU A 1 148 ? 8.176 -3.975 22.987 1.00 76.44 148 GLU A C 1
ATOM 1153 O O . GLU A 1 148 ? 8.870 -2.965 22.873 1.00 76.44 148 GLU A O 1
ATOM 1158 N N . THR A 1 149 ? 7.035 -3.970 23.680 1.00 71.62 149 THR A N 1
ATOM 1159 C CA . THR A 1 149 ? 6.415 -2.768 24.251 1.00 71.62 149 THR A CA 1
ATOM 1160 C C . THR A 1 149 ? 6.655 -2.674 25.761 1.00 71.62 149 THR A C 1
ATOM 1162 O O . THR A 1 149 ? 6.663 -3.683 26.467 1.00 71.62 149 THR A O 1
ATOM 1165 N N . GLU A 1 150 ? 6.833 -1.459 26.296 1.00 70.31 150 GLU A N 1
ATOM 1166 C CA . GLU A 1 150 ? 6.979 -1.275 27.746 1.00 70.31 150 GLU A CA 1
ATOM 1167 C C . GLU A 1 150 ? 5.740 -1.788 28.515 1.00 70.31 150 GLU A C 1
ATOM 1169 O O . GLU A 1 150 ? 4.605 -1.654 28.034 1.00 70.31 150 GLU A O 1
ATOM 1174 N N . PRO A 1 151 ? 5.916 -2.354 29.728 1.00 64.06 151 PRO A N 1
ATOM 1175 C CA . PRO A 1 151 ? 4.805 -2.868 30.522 1.00 64.06 151 PRO A CA 1
ATOM 1176 C C . PRO A 1 151 ? 3.687 -1.835 30.716 1.00 64.06 151 PRO A C 1
ATOM 1178 O O . PRO A 1 151 ? 3.916 -0.748 31.243 1.00 64.06 151 PRO A O 1
ATOM 1181 N N . GLY A 1 152 ? 2.463 -2.204 30.331 1.00 58.97 152 GLY A N 1
ATOM 1182 C CA . GLY A 1 152 ? 1.271 -1.358 30.463 1.00 58.97 152 GLY A CA 1
ATOM 1183 C C . GLY A 1 152 ? 0.920 -0.514 29.233 1.00 58.97 152 GLY A C 1
ATOM 1184 O O . GLY A 1 152 ? -0.126 0.126 29.251 1.00 58.97 152 GLY A O 1
ATOM 1185 N N . LEU A 1 153 ? 1.735 -0.535 28.169 1.00 62.09 153 LEU A N 1
ATOM 1186 C CA . LEU A 1 153 ? 1.438 0.149 26.898 1.00 62.09 153 LEU A CA 1
ATOM 1187 C C . LEU A 1 153 ? 0.851 -0.778 25.817 1.00 62.09 153 LEU A C 1
ATOM 1189 O O . LEU A 1 153 ? 0.381 -0.304 24.787 1.00 62.09 153 LEU A O 1
ATOM 1193 N N . ALA A 1 154 ? 0.856 -2.093 26.042 1.00 67.25 154 ALA A N 1
ATOM 1194 C CA . ALA A 1 154 ? 0.201 -3.074 25.182 1.00 67.25 154 ALA A CA 1
ATOM 1195 C C . ALA A 1 154 ? -0.602 -4.075 26.018 1.00 67.25 154 ALA A C 1
ATOM 1197 O O . ALA A 1 154 ? -0.187 -4.472 27.109 1.00 67.25 154 ALA A O 1
ATOM 1198 N N . ALA A 1 155 ? -1.739 -4.523 25.483 1.00 72.00 155 ALA A N 1
ATOM 1199 C CA . ALA A 1 155 ? -2.519 -5.600 26.081 1.00 72.00 155 ALA A CA 1
ATOM 1200 C C . ALA A 1 155 ? -1.741 -6.928 26.045 1.00 72.00 155 ALA A C 1
ATOM 1202 O O . ALA A 1 155 ? -1.050 -7.229 25.066 1.00 72.00 155 ALA A O 1
ATOM 1203 N N . THR A 1 156 ? -1.878 -7.746 27.093 1.00 76.56 156 THR A N 1
ATOM 1204 C CA . THR A 1 156 ? -1.298 -9.096 27.119 1.00 76.56 156 THR A CA 1
ATOM 1205 C C . THR A 1 156 ? -1.874 -9.959 25.990 1.00 76.56 156 THR A C 1
ATOM 1207 O O . THR A 1 156 ? -3.049 -9.801 25.653 1.00 76.56 156 THR A O 1
ATOM 1210 N N . PRO A 1 157 ? -1.106 -10.901 25.419 1.00 77.50 157 PRO A N 1
ATOM 1211 C CA . PRO A 1 157 ? -1.616 -11.802 24.385 1.00 77.50 157 PRO A CA 1
ATOM 1212 C C . PRO A 1 157 ? -2.762 -12.656 24.917 1.00 77.50 157 PRO A C 1
ATOM 1214 O O . PRO A 1 157 ? -2.618 -13.319 25.947 1.00 77.50 157 PRO A O 1
ATOM 1217 N N . GLY A 1 158 ? -3.886 -12.681 24.209 1.00 72.06 158 GLY A N 1
ATOM 1218 C CA . GLY A 1 158 ? -5.132 -13.233 24.735 1.00 72.06 158 GLY A CA 1
ATOM 1219 C C . GLY A 1 158 ? -5.970 -12.223 25.525 1.00 72.06 158 GLY A C 1
ATOM 1220 O O . GLY A 1 158 ? -6.899 -12.640 26.197 1.00 72.06 158 GLY A O 1
ATOM 1221 N N . ALA A 1 159 ? -5.641 -10.930 25.518 1.00 75.88 159 ALA A N 1
ATOM 1222 C CA . ALA A 1 159 ? -6.447 -9.865 26.127 1.00 75.88 159 ALA A CA 1
ATOM 1223 C C . ALA A 1 159 ? -6.658 -8.655 25.207 1.00 75.88 159 ALA A C 1
ATOM 1225 O O . ALA A 1 159 ? -7.264 -7.665 25.611 1.00 75.88 159 ALA A O 1
ATOM 1226 N N . SER A 1 160 ? -6.139 -8.700 23.979 1.00 82.50 160 SER A N 1
ATOM 1227 C CA . SER A 1 160 ? -6.215 -7.576 23.050 1.00 82.50 160 SER A CA 1
ATOM 1228 C C . SER A 1 160 ? -7.552 -7.586 22.328 1.00 82.50 160 SER A C 1
ATOM 1230 O O . SER A 1 160 ? -7.915 -8.572 21.692 1.00 82.50 160 SER A O 1
ATOM 1232 N N . GLU A 1 161 ? -8.287 -6.473 22.352 1.00 85.25 161 GLU A N 1
ATOM 1233 C CA . GLU A 1 161 ? -9.560 -6.405 21.627 1.00 85.25 161 GLU A CA 1
ATOM 1234 C C . GLU A 1 161 ? -9.389 -6.532 20.109 1.00 85.25 161 GLU A C 1
ATOM 1236 O O . GLU A 1 161 ? -10.315 -6.961 19.419 1.00 85.25 161 GLU A O 1
ATOM 1241 N N . HIS A 1 162 ? -8.192 -6.267 19.586 1.00 87.69 162 HIS A N 1
ATOM 1242 C CA . HIS A 1 162 ? -7.859 -6.523 18.188 1.00 87.69 162 HIS A CA 1
ATOM 1243 C C . HIS A 1 162 ? -7.914 -8.011 17.835 1.00 87.69 162 HIS A C 1
ATOM 1245 O O . HIS A 1 162 ? -8.266 -8.348 16.711 1.00 87.69 162 HIS A O 1
ATOM 1251 N N . GLU A 1 163 ? -7.678 -8.923 18.780 1.00 84.19 163 GLU A N 1
ATOM 1252 C CA . GLU A 1 163 ? -7.815 -10.368 18.538 1.00 84.19 163 GLU A CA 1
ATOM 1253 C C . GLU A 1 163 ? -9.265 -10.764 18.228 1.00 84.19 163 GLU A C 1
ATOM 1255 O O . GLU A 1 163 ? -9.507 -11.807 17.633 1.00 84.19 163 GLU A O 1
ATOM 1260 N N . THR A 1 164 ? -10.247 -9.915 18.546 1.00 83.56 164 THR A N 1
ATOM 1261 C CA . THR A 1 164 ? -11.655 -10.167 18.203 1.00 83.56 164 THR A CA 1
ATOM 1262 C C . THR A 1 164 ? -11.990 -9.822 16.750 1.00 83.56 164 THR A C 1
ATOM 1264 O O . THR A 1 164 ? -12.977 -10.321 16.213 1.00 83.56 164 THR A O 1
ATOM 1267 N N . GLY A 1 165 ? -11.203 -8.948 16.112 1.00 84.44 165 GLY A N 1
ATOM 1268 C CA . GLY A 1 165 ? -11.502 -8.379 14.793 1.00 84.44 165 GLY A CA 1
ATOM 1269 C C . GLY A 1 165 ? -12.688 -7.410 14.778 1.00 84.44 165 GLY A C 1
ATOM 1270 O O . GLY A 1 165 ? -13.236 -7.136 13.708 1.00 84.44 165 GLY A O 1
ATOM 1271 N N . LEU A 1 166 ? -13.104 -6.931 15.955 1.00 88.69 166 LEU A N 1
ATOM 1272 C CA . LEU A 1 166 ? -14.210 -5.989 16.147 1.00 88.69 166 LEU A CA 1
ATOM 1273 C C . LEU A 1 166 ? -13.743 -4.567 16.490 1.00 88.69 166 LEU A C 1
ATOM 1275 O O . LEU A 1 166 ? -14.571 -3.656 16.531 1.00 88.69 166 LEU A O 1
ATOM 1279 N N . SER A 1 167 ? -12.445 -4.380 16.728 1.00 93.06 167 SER A N 1
ATOM 1280 C CA . SER A 1 167 ? -11.840 -3.083 17.041 1.00 93.06 167 SER A CA 1
ATOM 1281 C C . SER A 1 167 ? -10.859 -2.643 15.964 1.00 93.06 167 SER A C 1
ATOM 1283 O O . SER A 1 167 ? -10.217 -3.477 15.321 1.00 93.06 167 SER A O 1
ATOM 1285 N N . PHE A 1 168 ? -10.713 -1.331 15.816 1.00 95.31 168 PHE A N 1
ATOM 1286 C CA . PHE A 1 168 ? -9.701 -0.708 14.971 1.00 95.31 168 PHE A CA 1
ATOM 1287 C C . PHE A 1 168 ? -9.126 0.536 15.650 1.00 95.31 168 PHE A C 1
ATOM 1289 O O . PHE A 1 168 ? -9.795 1.167 16.473 1.00 95.31 168 PHE A O 1
ATOM 1296 N N . ASP A 1 169 ? -7.907 0.895 15.254 1.00 95.00 169 ASP A N 1
ATOM 1297 C CA . ASP A 1 169 ? -7.285 2.164 15.626 1.00 95.00 169 ASP A CA 1
ATOM 1298 C C . ASP A 1 169 ? -7.324 3.136 14.446 1.00 95.00 169 ASP A C 1
ATOM 1300 O O . ASP A 1 169 ? -7.184 2.731 13.288 1.00 95.00 169 ASP A O 1
ATOM 1304 N N . VAL A 1 170 ? -7.509 4.426 14.726 1.00 94.50 170 VAL A N 1
ATOM 1305 C CA . VAL A 1 170 ? -7.600 5.477 13.705 1.00 94.50 170 VAL A CA 1
ATOM 1306 C C . VAL A 1 170 ? -6.837 6.740 14.100 1.00 94.50 170 VAL A C 1
ATOM 1308 O O . VAL A 1 170 ? -6.836 7.160 15.251 1.00 94.50 170 VAL A O 1
ATOM 1311 N N . THR A 1 171 ? -6.223 7.374 13.106 1.00 92.69 171 THR A N 1
ATOM 1312 C CA . THR A 1 171 ? -5.646 8.723 13.162 1.00 92.69 171 THR A CA 1
ATOM 1313 C C . THR A 1 171 ? -6.193 9.571 12.001 1.00 92.69 171 THR A C 1
ATOM 1315 O O . THR A 1 171 ? -7.072 9.136 11.248 1.00 92.69 171 THR A O 1
ATOM 1318 N N . ALA A 1 172 ? -5.708 10.801 11.841 1.00 86.25 172 ALA A N 1
ATOM 1319 C CA . ALA A 1 172 ? -6.069 11.684 10.741 1.00 86.25 172 ALA A CA 1
ATOM 1320 C C . ALA A 1 172 ? -4.873 12.485 10.213 1.00 86.25 172 ALA A C 1
ATOM 1322 O O . ALA A 1 172 ? -3.902 12.697 10.920 1.00 86.25 172 ALA A O 1
ATOM 1323 N N . TYR A 1 173 ? -4.960 13.031 8.997 1.00 79.06 173 TYR A N 1
ATOM 1324 C CA . TYR A 1 173 ? -3.903 13.905 8.454 1.00 79.06 173 TYR A CA 1
ATOM 1325 C C . TYR A 1 173 ? -3.601 15.146 9.293 1.00 79.06 173 TYR A C 1
ATOM 1327 O O . TYR A 1 173 ? -2.489 15.660 9.264 1.00 79.06 173 TYR A O 1
ATOM 1335 N N . SER A 1 174 ? -4.603 15.663 9.999 1.00 74.88 174 SER A N 1
ATOM 1336 C CA . SER A 1 174 ? -4.431 16.792 10.914 1.00 74.88 174 SER A CA 1
ATOM 1337 C C . SER A 1 174 ? -3.879 16.378 12.277 1.00 74.88 174 SER A C 1
ATOM 1339 O O . SER A 1 174 ? -3.757 17.230 13.156 1.00 74.88 174 SER A O 1
ATOM 1341 N N . ASP A 1 175 ? -3.620 15.087 12.483 1.00 75.94 175 ASP A N 1
ATOM 1342 C CA . ASP A 1 175 ? -3.033 14.578 13.708 1.00 75.94 175 ASP A CA 1
ATOM 1343 C C . ASP A 1 175 ? -1.542 14.937 13.764 1.00 75.94 175 ASP A C 1
ATOM 1345 O O . ASP A 1 175 ? -0.723 14.424 13.005 1.00 75.94 175 ASP A O 1
ATOM 1349 N N . ASN A 1 176 ? -1.195 15.824 14.696 1.00 73.94 176 ASN A N 1
ATOM 1350 C CA . ASN A 1 176 ? 0.185 16.200 15.008 1.00 73.94 176 ASN A CA 1
ATOM 1351 C C . ASN A 1 176 ? 0.703 15.460 16.260 1.00 73.94 176 ASN A C 1
ATOM 1353 O O . ASN A 1 176 ? 1.486 16.021 17.028 1.00 73.94 176 ASN A O 1
ATOM 1357 N N . GLY A 1 177 ? 0.235 14.229 16.491 1.00 72.25 177 GLY A N 1
ATOM 1358 C CA . GLY A 1 177 ? 0.522 13.422 17.682 1.00 72.25 177 GLY A CA 1
ATOM 1359 C C . GLY A 1 177 ? -0.523 13.548 18.799 1.00 72.25 177 GLY A C 1
ATOM 1360 O O . GLY A 1 177 ? -0.269 13.122 19.921 1.00 72.25 177 GLY A O 1
ATOM 1361 N N . ASP A 1 178 ? -1.682 14.134 18.504 1.00 79.12 178 ASP A N 1
ATOM 1362 C CA . ASP A 1 178 ? -2.849 14.205 19.380 1.00 79.12 178 ASP A CA 1
ATOM 1363 C C . ASP A 1 178 ? -4.138 14.124 18.549 1.00 79.12 178 ASP A C 1
ATOM 1365 O O . ASP A 1 178 ? -4.803 15.128 18.256 1.00 79.12 178 ASP A O 1
ATOM 1369 N N . PHE A 1 179 ? -4.515 12.897 18.184 1.00 83.25 179 PHE A N 1
ATOM 1370 C CA . PHE A 1 179 ? -5.751 12.633 17.457 1.00 83.25 179 PHE A CA 1
ATOM 1371 C C . PHE A 1 179 ? -6.984 13.189 18.184 1.00 83.25 179 PHE A C 1
ATOM 1373 O O . PHE A 1 179 ? -7.904 13.690 17.535 1.00 83.25 179 PHE A O 1
ATOM 1380 N N . GLY A 1 180 ? -6.981 13.180 19.523 1.00 84.81 180 GLY A N 1
ATOM 1381 C CA . GLY A 1 180 ? -8.104 13.613 20.363 1.00 84.81 180 GLY A CA 1
ATOM 1382 C C . GLY A 1 180 ? -8.466 15.095 20.218 1.00 84.81 180 GLY A C 1
ATOM 1383 O O . GLY A 1 180 ? -9.581 15.498 20.554 1.00 84.81 180 GLY A O 1
ATOM 1384 N N . SER A 1 181 ? -7.555 15.902 19.676 1.00 84.31 181 SER A N 1
ATOM 1385 C CA . SER A 1 181 ? -7.774 17.324 19.398 1.00 84.31 181 SER A CA 1
ATOM 1386 C C . SER A 1 181 ? -8.206 17.612 17.953 1.00 84.31 181 SER A C 1
ATOM 1388 O O . SER A 1 181 ? -8.424 18.771 17.590 1.00 84.31 181 SER A O 1
ATOM 1390 N N . THR A 1 182 ? -8.337 16.587 17.104 1.00 86.81 182 THR A N 1
ATOM 1391 C CA . THR A 1 182 ? -8.654 16.765 15.680 1.00 86.81 182 THR A CA 1
ATOM 1392 C C . THR A 1 182 ? -10.159 16.954 15.418 1.00 86.81 182 THR A C 1
ATOM 1394 O O . THR A 1 182 ? -11.001 16.419 16.148 1.00 86.81 182 THR A O 1
ATOM 1397 N N . PRO A 1 183 ? -10.541 17.666 14.338 1.00 87.50 183 PRO A N 1
ATOM 1398 C CA . PRO A 1 183 ? -11.931 17.714 13.870 1.00 87.50 183 PRO A CA 1
ATOM 1399 C C . PRO A 1 183 ? -12.515 16.329 13.553 1.00 87.50 183 PRO A C 1
ATOM 1401 O O . PRO A 1 183 ? -13.699 16.090 13.777 1.00 87.50 183 PRO A O 1
ATOM 1404 N N . GLN A 1 184 ? -11.674 15.416 13.069 1.00 92.81 184 GLN A N 1
ATOM 1405 C CA . GLN A 1 184 ? -11.990 14.030 12.741 1.00 92.81 184 GLN A CA 1
ATOM 1406 C C . GLN A 1 184 ? -12.407 13.247 13.982 1.00 92.81 184 GLN A C 1
ATOM 1408 O O . GLN A 1 184 ? -13.454 12.601 13.977 1.00 92.81 184 GLN A O 1
ATOM 1413 N N . TYR A 1 185 ? -11.634 13.355 15.064 1.00 92.25 185 TYR A N 1
ATOM 1414 C CA . TYR A 1 185 ? -12.009 12.780 16.351 1.00 92.25 185 TYR A CA 1
ATOM 1415 C C . TYR A 1 185 ? -13.332 13.360 16.854 1.00 92.25 185 TYR A C 1
ATOM 1417 O O . TYR A 1 185 ? -14.242 12.605 17.189 1.00 92.25 185 TYR A O 1
ATOM 1425 N N . ALA A 1 186 ? -13.490 14.688 16.838 1.00 89.56 186 ALA A N 1
ATOM 1426 C CA . ALA A 1 186 ? -14.737 15.325 17.267 1.00 89.56 186 ALA A CA 1
ATOM 1427 C C . ALA A 1 186 ? -15.954 14.819 16.467 1.00 89.56 186 ALA A C 1
ATOM 1429 O O . ALA A 1 186 ? -17.017 14.578 17.042 1.00 89.56 186 ALA A O 1
ATOM 1430 N N . TRP A 1 187 ? -15.785 14.607 15.159 1.00 94.12 187 TRP A N 1
ATOM 1431 C CA . TRP A 1 187 ? -16.817 14.035 14.302 1.00 94.12 187 TRP A CA 1
ATOM 1432 C C . TRP A 1 187 ? -17.124 12.579 14.656 1.00 94.12 187 TRP A C 1
ATOM 1434 O O . TRP A 1 187 ? -18.294 12.231 14.815 1.00 94.12 187 TRP A O 1
ATOM 1444 N N . LEU A 1 188 ? -16.101 11.732 14.825 1.00 94.19 188 LEU A N 1
ATOM 1445 C CA . LEU A 1 188 ? -16.295 10.330 15.202 1.00 94.19 188 LEU A CA 1
ATOM 1446 C C . LEU A 1 188 ? -17.026 10.219 16.532 1.00 94.19 188 LEU A C 1
ATOM 1448 O O . LEU A 1 188 ? -18.005 9.490 16.635 1.00 94.19 188 LEU A O 1
ATOM 1452 N N . ILE A 1 189 ? -16.620 10.983 17.537 1.00 91.81 189 ILE A N 1
ATOM 1453 C CA . ILE A 1 189 ? -17.249 10.940 18.855 1.00 91.81 189 ILE A CA 1
ATOM 1454 C C . ILE A 1 189 ? -18.721 11.378 18.814 1.00 91.81 189 ILE A C 1
ATOM 1456 O O . ILE A 1 189 ? -19.542 10.825 19.543 1.00 91.81 189 ILE A O 1
ATOM 1460 N N . ALA A 1 190 ? -19.087 12.307 17.930 1.00 87.56 190 ALA A N 1
ATOM 1461 C CA . ALA A 1 190 ? -20.478 12.720 17.755 1.00 87.56 190 ALA A CA 1
ATOM 1462 C C . ALA A 1 190 ? -21.338 11.703 16.970 1.00 87.56 190 ALA A C 1
ATOM 1464 O O . ALA A 1 190 ? -22.561 11.690 17.133 1.00 87.56 190 ALA A O 1
ATOM 1465 N N . ASN A 1 191 ? -20.732 10.857 16.126 1.00 92.25 191 ASN A N 1
ATOM 1466 C CA . ASN A 1 191 ? -21.466 10.102 15.098 1.00 92.25 191 ASN A CA 1
ATOM 1467 C C . ASN A 1 191 ? -21.253 8.581 15.100 1.00 92.25 191 ASN A C 1
ATOM 1469 O O . ASN A 1 191 ? -22.118 7.860 14.608 1.00 92.25 191 ASN A O 1
ATOM 1473 N N . CYS A 1 192 ? -20.150 8.063 15.645 1.00 93.25 192 CYS A N 1
ATOM 1474 C CA . CYS A 1 192 ? -19.744 6.658 15.497 1.00 93.25 192 CYS A CA 1
ATOM 1475 C C . CYS A 1 192 ? -20.784 5.655 16.030 1.00 93.25 192 CYS A C 1
ATOM 1477 O O . CYS A 1 192 ? -20.991 4.589 15.443 1.00 93.25 192 CYS A O 1
ATOM 1479 N N . TRP A 1 193 ? -21.524 6.043 17.069 1.00 90.69 193 TRP A N 1
ATOM 1480 C CA . TRP A 1 193 ? -22.611 5.265 17.662 1.00 90.69 193 TRP A CA 1
ATOM 1481 C C . TRP A 1 193 ? -23.735 4.934 16.675 1.00 90.69 193 TRP A C 1
ATOM 1483 O O . TRP A 1 193 ? -24.306 3.846 16.738 1.00 90.69 193 TRP A O 1
ATOM 1493 N N . GLN A 1 194 ? -24.013 5.820 15.711 1.00 88.69 194 GLN A N 1
ATOM 1494 C CA . GLN A 1 194 ? -25.037 5.601 14.681 1.00 88.69 194 GLN A CA 1
ATOM 1495 C C . GLN A 1 194 ? -24.684 4.413 13.781 1.00 88.69 194 GLN A C 1
ATOM 1497 O O . GLN A 1 194 ? -25.557 3.822 13.151 1.00 88.69 194 GLN A O 1
ATOM 1502 N N . TYR A 1 195 ? -23.404 4.049 13.744 1.00 92.00 195 TYR A N 1
ATOM 1503 C CA . TYR A 1 195 ? -22.862 2.958 12.948 1.00 92.00 195 TYR A CA 1
ATOM 1504 C C . TYR A 1 195 ? -22.502 1.738 13.804 1.00 92.00 195 TYR A C 1
ATOM 1506 O O . TYR A 1 195 ? -21.990 0.755 13.276 1.00 92.00 195 TYR A O 1
ATOM 1514 N N . GLY A 1 196 ? -22.816 1.760 15.103 1.00 86.81 196 GLY A N 1
ATOM 1515 C CA . GLY A 1 196 ? -22.564 0.654 16.025 1.00 86.81 196 GLY A CA 1
ATOM 1516 C C . GLY A 1 196 ? -21.169 0.633 16.640 1.00 86.81 196 GLY A C 1
ATOM 1517 O O . GLY A 1 196 ? -20.772 -0.406 17.168 1.00 86.81 196 GLY A O 1
ATOM 1518 N N . PHE A 1 197 ? -20.442 1.749 16.583 1.00 95.62 197 PHE A N 1
ATOM 1519 C CA . PHE A 1 197 ? -19.137 1.903 17.219 1.00 95.62 197 PHE A CA 1
ATOM 1520 C C . PHE A 1 197 ? -19.216 2.738 18.492 1.00 95.62 197 PHE A C 1
ATOM 1522 O O . PHE A 1 197 ? -20.060 3.619 18.627 1.00 95.62 197 PHE A O 1
ATOM 1529 N N . ILE A 1 198 ? -18.287 2.480 19.404 1.00 93.75 198 ILE A N 1
ATOM 1530 C CA . ILE A 1 198 ? -18.049 3.288 20.599 1.00 93.75 198 ILE A CA 1
ATOM 1531 C C . ILE A 1 198 ? -16.568 3.660 20.678 1.00 93.75 198 ILE A C 1
ATOM 1533 O O . ILE A 1 198 ? -15.717 2.921 20.171 1.00 93.75 198 ILE A O 1
ATOM 1537 N N . LEU A 1 199 ? -16.260 4.766 21.361 1.00 94.06 199 LEU A N 1
ATOM 1538 C CA . LEU A 1 199 ? -14.900 5.013 21.834 1.00 94.06 199 LEU A CA 1
ATOM 1539 C C . LEU A 1 199 ? -14.639 4.042 22.980 1.00 94.06 199 LEU A C 1
ATOM 1541 O O . LEU A 1 199 ? -15.306 4.095 24.014 1.00 94.06 199 LEU A O 1
ATOM 1545 N N . ARG A 1 200 ? -13.702 3.120 22.793 1.00 91.06 200 ARG A N 1
ATOM 1546 C CA . ARG A 1 200 ? -13.611 1.964 23.682 1.00 91.06 200 ARG A CA 1
ATOM 1547 C C . ARG A 1 200 ? -13.050 2.306 25.061 1.00 91.06 200 ARG A C 1
ATOM 1549 O O . ARG A 1 200 ? -13.540 1.767 26.056 1.00 91.06 200 ARG A O 1
ATOM 1556 N N . TYR A 1 201 ? -12.073 3.211 25.115 1.00 87.00 201 TYR A N 1
ATOM 1557 C CA . TYR A 1 201 ? -11.437 3.662 26.353 1.00 87.00 201 TYR A CA 1
ATOM 1558 C C . TYR A 1 201 ? -11.521 5.190 26.480 1.00 87.00 201 TYR A C 1
ATOM 1560 O O . TYR A 1 201 ? -10.560 5.898 26.177 1.00 87.00 201 TYR A O 1
ATOM 1568 N N . PRO A 1 202 ? -12.666 5.743 26.918 1.00 86.69 202 PRO A N 1
ATOM 1569 C CA . PRO A 1 202 ? -12.786 7.175 27.152 1.00 86.69 202 PRO A CA 1
ATOM 1570 C C . PRO A 1 202 ? -11.838 7.663 28.256 1.00 86.69 202 PRO A C 1
ATOM 1572 O O . PRO A 1 202 ? -11.625 6.994 29.273 1.00 86.69 202 PRO A O 1
ATOM 1575 N N . ALA A 1 203 ? -11.294 8.868 28.097 1.00 81.81 203 ALA A N 1
ATOM 1576 C CA . ALA A 1 203 ? -10.409 9.465 29.094 1.00 81.81 203 ALA A CA 1
ATOM 1577 C C . ALA A 1 203 ? -11.094 9.595 30.470 1.00 81.81 203 ALA A C 1
ATOM 1579 O O . ALA A 1 203 ? -12.227 10.062 30.568 1.00 81.81 203 ALA A O 1
ATOM 1580 N N . GLY A 1 204 ? -10.388 9.214 31.540 1.00 79.94 204 GLY A N 1
ATOM 1581 C CA . GLY A 1 204 ? -10.905 9.260 32.913 1.00 79.94 204 GLY A CA 1
ATOM 1582 C C . GLY A 1 204 ? -11.682 8.015 33.350 1.00 79.94 204 GLY A C 1
ATOM 1583 O O . GLY A 1 204 ? -12.158 7.978 34.481 1.00 79.94 204 GLY A O 1
ATOM 1584 N N . THR A 1 205 ? -11.794 6.995 32.493 1.00 77.88 205 THR A N 1
ATOM 1585 C CA . THR A 1 205 ? -12.504 5.741 32.805 1.00 77.88 205 THR A CA 1
ATOM 1586 C C . THR A 1 205 ? -11.580 4.573 33.148 1.00 77.88 205 THR A C 1
ATOM 1588 O O . THR A 1 205 ? -12.070 3.474 33.396 1.00 77.88 205 THR A O 1
ATOM 1591 N N . GLN A 1 206 ? -10.264 4.800 33.250 1.00 74.69 206 GLN A N 1
ATOM 1592 C CA . GLN A 1 206 ? -9.268 3.744 33.488 1.00 74.69 206 GLN A CA 1
ATOM 1593 C C . GLN A 1 206 ? -9.504 2.937 34.773 1.00 74.69 206 GLN A C 1
ATOM 1595 O O . GLN A 1 206 ? -9.098 1.782 34.876 1.00 74.69 206 GLN A O 1
ATOM 1600 N N . ASP A 1 207 ? -10.191 3.520 35.760 1.00 74.69 207 ASP A N 1
ATOM 1601 C CA . ASP A 1 207 ? -10.563 2.804 36.978 1.00 74.69 207 ASP A CA 1
ATOM 1602 C C . ASP A 1 207 ? -11.626 1.726 36.759 1.00 74.69 207 ASP A C 1
ATOM 1604 O O . ASP A 1 207 ? -11.735 0.832 37.596 1.00 74.69 207 ASP A O 1
ATOM 1608 N N . ILE A 1 208 ? -12.369 1.808 35.656 1.00 73.50 208 ILE A N 1
ATOM 1609 C CA . ILE A 1 208 ? -13.411 0.868 35.238 1.00 73.50 208 ILE A CA 1
ATOM 1610 C C . ILE A 1 208 ? -12.870 -0.040 34.128 1.00 73.50 208 ILE A C 1
ATOM 1612 O O . ILE A 1 208 ? -12.911 -1.261 34.264 1.00 73.50 208 ILE A O 1
ATOM 1616 N N . THR A 1 209 ? -12.331 0.558 33.060 1.00 74.31 209 THR A N 1
ATOM 1617 C CA . THR A 1 209 ? -11.883 -0.145 31.844 1.00 74.31 209 THR A CA 1
ATOM 1618 C C . THR A 1 209 ? -10.545 -0.864 32.012 1.00 74.31 209 THR A C 1
ATOM 1620 O O . THR A 1 209 ? -10.202 -1.727 31.212 1.00 74.31 209 THR A O 1
ATOM 1623 N N . GLY A 1 210 ? -9.750 -0.474 33.014 1.00 71.81 210 GLY A N 1
ATOM 1624 C CA . GLY A 1 210 ? -8.394 -0.981 33.227 1.00 71.81 210 GLY A CA 1
ATOM 1625 C C . GLY A 1 210 ? -7.337 -0.429 32.260 1.00 71.81 210 GLY A C 1
ATOM 1626 O O . GLY A 1 210 ? -6.159 -0.721 32.448 1.00 71.81 210 GLY A O 1
ATOM 1627 N N . ILE A 1 211 ? -7.727 0.382 31.270 1.00 72.00 211 ILE A N 1
ATOM 1628 C CA . ILE A 1 211 ? -6.850 0.940 30.229 1.00 72.00 211 ILE A CA 1
ATOM 1629 C C . ILE A 1 211 ? -6.929 2.472 30.259 1.00 72.00 211 ILE A C 1
ATOM 1631 O O . ILE A 1 211 ? -8.008 3.051 30.414 1.00 72.00 211 ILE A O 1
ATOM 1635 N N . THR A 1 212 ? -5.776 3.138 30.144 1.00 76.06 212 THR A N 1
ATOM 1636 C CA . THR A 1 212 ? -5.698 4.606 30.022 1.00 76.06 212 THR A CA 1
ATOM 1637 C C . THR A 1 212 ? -6.462 5.065 28.782 1.00 76.06 212 THR A C 1
ATOM 1639 O O . THR A 1 212 ? -6.538 4.335 27.808 1.00 76.06 212 THR A O 1
ATOM 1642 N N . GLY A 1 213 ? -7.047 6.264 28.803 1.00 78.06 213 GLY A N 1
ATOM 1643 C CA . GLY A 1 213 ? -7.865 6.727 27.682 1.00 78.06 213 GLY A CA 1
ATOM 1644 C C . GLY A 1 213 ? -7.123 6.716 26.338 1.00 78.06 213 GLY A C 1
ATOM 1645 O O . GLY A 1 213 ? -6.050 7.308 26.229 1.00 78.06 213 GLY A O 1
ATOM 1646 N N . GLU A 1 214 ? -7.731 6.101 25.325 1.00 84.94 214 GLU A N 1
ATOM 1647 C CA . GLU A 1 214 ? -7.198 5.973 23.965 1.00 84.94 214 GLU A CA 1
ATOM 1648 C C . GLU A 1 214 ? -8.156 6.664 22.997 1.00 84.94 214 GLU A C 1
ATOM 1650 O O . GLU A 1 214 ? -9.224 6.142 22.683 1.00 84.94 214 GLU A O 1
ATOM 1655 N N . SER A 1 215 ? -7.795 7.856 22.519 1.00 88.12 215 SER A N 1
ATOM 1656 C CA . SER A 1 215 ? -8.649 8.638 21.611 1.00 88.12 215 SER A CA 1
ATOM 1657 C C . SER A 1 215 ? -8.803 8.005 20.223 1.00 88.12 215 SER A C 1
ATOM 1659 O O . SER A 1 215 ? -9.707 8.375 19.476 1.00 88.12 215 SER A O 1
ATOM 1661 N N . TRP A 1 216 ? -7.935 7.056 19.876 1.00 91.25 216 TRP A N 1
ATOM 1662 C CA . TRP A 1 216 ? -7.869 6.389 18.577 1.00 91.25 216 TRP A CA 1
ATOM 1663 C C . TRP A 1 216 ? -8.573 5.028 18.531 1.00 91.25 216 TRP A C 1
ATOM 1665 O O . TRP A 1 216 ? -8.789 4.533 17.428 1.00 91.25 216 TRP A O 1
ATOM 1675 N N . HIS A 1 217 ? -8.918 4.415 19.671 1.00 94.25 217 HIS A N 1
ATOM 1676 C CA . HIS A 1 217 ? -9.372 3.019 19.724 1.00 94.25 217 HIS A CA 1
ATOM 1677 C C . HIS A 1 217 ? -10.905 2.899 19.710 1.00 94.25 217 HIS A C 1
ATOM 1679 O O . HIS A 1 217 ? -11.592 3.264 20.674 1.00 94.25 217 HIS A O 1
ATOM 1685 N N . PHE A 1 218 ? -11.458 2.358 18.621 1.00 96.50 218 PHE A N 1
ATOM 1686 C CA . PHE A 1 218 ? -12.903 2.212 18.421 1.00 96.50 218 PHE A CA 1
ATOM 1687 C C . PHE A 1 218 ? -13.316 0.744 18.373 1.00 96.50 218 PHE A C 1
ATOM 1689 O O . PHE A 1 218 ? -12.685 -0.076 17.707 1.00 96.50 218 PHE A O 1
ATOM 1696 N N . ARG A 1 219 ? -14.427 0.425 19.046 1.00 94.06 219 ARG A N 1
ATOM 1697 C CA . ARG A 1 219 ? -14.972 -0.935 19.161 1.00 94.06 219 ARG A CA 1
ATOM 1698 C C . ARG A 1 219 ? -16.367 -1.019 18.564 1.00 94.06 219 ARG A C 1
ATOM 1700 O O . ARG A 1 219 ? -17.243 -0.240 18.933 1.00 94.06 219 ARG A O 1
ATOM 1707 N N . TYR A 1 220 ? -16.597 -2.003 17.699 1.00 91.19 220 TYR A N 1
ATOM 1708 C CA . TYR A 1 220 ? -17.940 -2.356 17.253 1.00 91.19 220 TYR A CA 1
ATOM 1709 C C . TYR A 1 220 ? -18.684 -3.152 18.329 1.00 91.19 220 TYR A C 1
ATOM 1711 O O . TYR A 1 220 ? -18.185 -4.163 18.829 1.00 91.19 220 TYR A O 1
ATOM 1719 N N . VAL A 1 221 ? -19.896 -2.706 18.655 1.00 86.75 221 VAL A N 1
ATOM 1720 C CA . VAL A 1 221 ? -20.795 -3.338 19.638 1.00 86.75 221 VAL A CA 1
ATOM 1721 C C . VAL A 1 221 ? -22.214 -3.545 19.095 1.00 86.75 221 VAL A C 1
ATOM 1723 O O . VAL A 1 221 ? -23.070 -4.076 19.797 1.00 86.75 221 VAL A O 1
ATOM 1726 N N . GLY A 1 222 ? -22.466 -3.153 17.842 1.00 81.31 222 GLY A N 1
ATOM 1727 C CA . GLY A 1 222 ? -23.807 -3.101 17.262 1.00 81.31 222 GLY A CA 1
ATOM 1728 C C . GLY A 1 222 ? -24.523 -1.780 17.566 1.00 81.31 222 GLY A C 1
ATOM 1729 O O . GLY A 1 222 ? -24.223 -1.097 18.543 1.00 81.31 222 GLY A O 1
ATOM 1730 N N . GLN A 1 223 ? -25.459 -1.392 16.698 1.00 77.75 223 GLN A N 1
ATOM 1731 C CA . GLN A 1 223 ? -26.092 -0.067 16.735 1.00 77.75 223 GLN A CA 1
ATOM 1732 C C . GLN A 1 223 ? -26.933 0.159 17.998 1.00 77.75 223 GLN A C 1
ATOM 1734 O O . GLN A 1 223 ? -26.795 1.202 18.633 1.00 77.75 223 GLN A O 1
ATOM 1739 N N . ASP A 1 224 ? -27.730 -0.831 18.403 1.00 74.50 224 ASP A N 1
ATOM 1740 C CA . ASP A 1 224 ? -28.592 -0.729 19.587 1.00 74.50 224 ASP A CA 1
ATOM 1741 C C . ASP A 1 224 ? -27.767 -0.541 20.869 1.00 74.50 224 ASP A C 1
ATOM 1743 O O . ASP A 1 224 ? -28.045 0.348 21.675 1.00 74.50 224 ASP A O 1
ATOM 1747 N N . ALA A 1 225 ? -26.699 -1.331 21.024 1.00 79.31 225 ALA A N 1
ATOM 1748 C CA . ALA A 1 225 ? -25.792 -1.223 22.161 1.00 79.31 225 ALA A CA 1
ATOM 1749 C C . ALA A 1 225 ? -25.026 0.107 22.154 1.00 79.31 225 ALA A C 1
ATOM 1751 O O . ALA A 1 225 ? -24.949 0.772 23.184 1.00 79.31 225 ALA A O 1
ATOM 1752 N N . ALA A 1 226 ? -24.495 0.530 21.002 1.00 84.69 226 ALA A N 1
ATOM 1753 C CA . ALA A 1 226 ? -23.755 1.786 20.895 1.00 84.69 226 ALA A CA 1
ATOM 1754 C C . ALA A 1 226 ? -24.642 3.003 21.202 1.00 84.69 226 ALA A C 1
ATOM 1756 O O . ALA A 1 226 ? -24.222 3.908 21.923 1.00 84.69 226 ALA A O 1
ATOM 1757 N N . GLN A 1 227 ? -25.885 3.004 20.710 1.00 79.19 227 GLN A N 1
ATOM 1758 C CA . GLN A 1 227 ? -26.869 4.042 21.007 1.00 79.19 227 GLN A CA 1
ATOM 1759 C C . GLN A 1 227 ? -27.176 4.116 22.503 1.00 79.19 227 GLN A C 1
ATOM 1761 O O . GLN A 1 227 ? -27.308 5.207 23.050 1.00 79.19 227 GLN A O 1
ATOM 1766 N N . GLU A 1 228 ? -27.304 2.977 23.177 1.00 76.62 228 GLU A N 1
ATOM 1767 C CA . GLU A 1 228 ? -27.601 2.949 24.604 1.00 76.62 228 GLU A CA 1
ATOM 1768 C C . GLU A 1 228 ? -26.413 3.369 25.472 1.00 76.62 228 GLU A C 1
ATOM 1770 O O . GLU A 1 228 ? -26.596 4.131 26.423 1.00 76.62 228 GLU A O 1
ATOM 1775 N N . ILE A 1 229 ? -25.208 2.914 25.121 1.00 82.38 229 ILE A N 1
ATOM 1776 C CA . ILE A 1 229 ? -23.948 3.331 25.749 1.00 82.38 229 ILE A CA 1
ATOM 1777 C C . ILE A 1 229 ? -23.797 4.851 25.656 1.00 82.38 229 ILE A C 1
ATOM 1779 O O . ILE A 1 229 ? -23.542 5.501 26.671 1.00 82.38 229 ILE A O 1
ATOM 1783 N N . LEU A 1 230 ? -24.043 5.418 24.469 1.00 82.69 230 LEU A N 1
ATOM 1784 C CA . LEU A 1 230 ? -24.082 6.862 24.267 1.00 82.69 230 LEU A CA 1
ATOM 1785 C C . LEU A 1 230 ? -25.167 7.515 25.125 1.00 82.69 230 LEU A C 1
ATOM 1787 O O . LEU A 1 230 ? -24.881 8.435 25.878 1.00 82.69 230 LEU A O 1
ATOM 1791 N N . ALA A 1 231 ? -26.422 7.077 24.997 1.00 76.50 231 ALA A N 1
ATOM 1792 C CA . ALA A 1 231 ? -27.561 7.753 25.614 1.00 76.50 231 ALA A CA 1
ATOM 1793 C C . ALA A 1 231 ? -27.424 7.853 27.137 1.00 76.50 231 ALA A C 1
ATOM 1795 O O . ALA A 1 231 ? -27.861 8.840 27.728 1.00 76.50 231 ALA A O 1
ATOM 1796 N N . ARG A 1 232 ? -26.812 6.834 27.749 1.00 75.62 232 ARG A N 1
ATOM 1797 C CA . ARG A 1 232 ? -26.596 6.725 29.194 1.00 75.62 232 ARG A CA 1
ATOM 1798 C C . ARG A 1 232 ? -25.256 7.283 29.661 1.00 75.62 232 ARG A C 1
ATOM 1800 O O . ARG A 1 232 ? -25.071 7.400 30.867 1.00 75.62 232 ARG A O 1
ATOM 1807 N N . ASP A 1 233 ? -24.364 7.623 28.737 1.00 81.81 233 ASP A N 1
ATOM 1808 C CA . ASP A 1 233 ? -23.019 8.116 29.020 1.00 81.81 233 ASP A CA 1
ATOM 1809 C C . ASP A 1 233 ? -22.155 7.152 29.851 1.00 81.81 233 ASP A C 1
ATOM 1811 O O . ASP A 1 233 ? -21.562 7.519 30.865 1.00 81.81 233 ASP A O 1
ATOM 1815 N N . ILE A 1 234 ? -22.121 5.882 29.447 1.00 81.50 234 ILE A N 1
ATOM 1816 C CA . ILE A 1 234 ? -21.440 4.811 30.189 1.00 81.50 234 ILE A CA 1
ATOM 1817 C C . ILE A 1 234 ? -20.334 4.148 29.363 1.00 81.50 234 ILE A C 1
ATOM 1819 O O . ILE A 1 234 ? -20.200 4.364 28.163 1.00 81.50 234 ILE A O 1
ATOM 1823 N N . THR A 1 235 ? -19.517 3.335 30.022 1.00 85.19 235 THR A N 1
ATOM 1824 C CA . THR A 1 235 ? -18.523 2.451 29.393 1.00 85.19 235 THR A CA 1
ATOM 1825 C C . THR A 1 235 ? -19.153 1.130 28.938 1.00 85.19 235 THR A C 1
ATOM 1827 O O . THR A 1 235 ? -20.261 0.777 29.358 1.00 85.19 235 THR A O 1
ATOM 1830 N N . LEU A 1 236 ? -18.441 0.365 28.104 1.00 85.12 236 LEU A N 1
ATOM 1831 C CA . LEU A 1 236 ? -18.881 -0.973 27.692 1.00 85.12 236 LEU A CA 1
ATOM 1832 C C . LEU A 1 236 ? -18.995 -1.922 28.892 1.00 85.12 236 LEU A C 1
ATOM 1834 O O . LEU A 1 236 ? -19.913 -2.730 28.960 1.00 85.12 236 LEU A O 1
ATOM 1838 N N . GLU A 1 237 ? -18.096 -1.796 29.858 1.00 81.00 237 GLU A N 1
ATOM 1839 C CA . GLU A 1 237 ? -18.089 -2.542 31.112 1.00 81.00 237 GLU A CA 1
ATOM 1840 C C . GLU A 1 237 ? -19.378 -2.302 31.891 1.00 81.00 237 GLU A C 1
ATOM 1842 O O . GLU A 1 237 ? -20.124 -3.232 32.189 1.00 81.00 237 GLU A O 1
ATOM 1847 N N . GLN A 1 238 ? -19.698 -1.032 32.129 1.00 78.12 238 GLN A N 1
ATOM 1848 C CA . GLN A 1 238 ? -20.924 -0.636 32.816 1.00 78.12 238 GLN A CA 1
ATOM 1849 C C . GLN A 1 238 ? -22.173 -1.068 32.053 1.00 78.12 238 GLN A C 1
ATOM 1851 O O . GLN A 1 238 ? -23.178 -1.414 32.669 1.00 78.12 238 GLN A O 1
ATOM 1856 N N . TYR A 1 239 ? -22.124 -1.074 30.722 1.00 78.12 239 TYR A N 1
ATOM 1857 C CA . TYR A 1 239 ? -23.195 -1.622 29.904 1.00 78.12 239 TYR A CA 1
ATOM 1858 C C . TYR A 1 239 ? -23.345 -3.134 30.135 1.00 78.12 239 TYR A C 1
ATOM 1860 O O . TYR A 1 239 ? -24.407 -3.591 30.548 1.00 78.12 239 TYR A O 1
ATOM 1868 N N . LEU A 1 240 ? -22.272 -3.912 29.984 1.00 75.12 240 LEU A N 1
ATOM 1869 C CA . LEU A 1 240 ? -22.272 -5.372 30.124 1.00 75.12 240 LEU A CA 1
ATOM 1870 C C . LEU A 1 240 ? -22.642 -5.864 31.527 1.00 75.12 240 LEU A C 1
ATOM 1872 O O . LEU A 1 240 ? -23.284 -6.911 31.676 1.00 75.12 240 LEU A O 1
ATOM 1876 N N . GLU A 1 241 ? -22.221 -5.157 32.568 1.00 68.50 241 GLU A N 1
ATOM 1877 C CA . GLU A 1 241 ? -22.353 -5.652 33.934 1.00 68.50 241 GLU A CA 1
ATOM 1878 C C . GLU A 1 241 ? -23.767 -5.523 34.489 1.00 68.50 241 GLU A C 1
ATOM 1880 O O . GLU A 1 241 ? -24.121 -6.239 35.425 1.00 68.50 241 GLU A O 1
ATOM 1885 N N . GLY A 1 242 ? -24.642 -4.710 33.899 1.00 59.97 242 GLY A N 1
ATOM 1886 C CA . GLY A 1 242 ? -25.917 -4.473 34.564 1.00 59.97 242 GLY A CA 1
ATOM 1887 C C . GLY A 1 242 ? -25.737 -3.685 35.876 1.00 59.97 242 GLY A C 1
ATOM 1888 O O . GLY A 1 242 ? -26.618 -3.752 36.733 1.00 59.97 242 GLY A O 1
ATOM 1889 N N . VAL A 1 243 ? -24.636 -2.949 36.063 1.00 51.19 243 VAL A N 1
ATOM 1890 C CA . VAL A 1 243 ? -24.341 -2.268 37.328 1.00 51.19 243 VAL A CA 1
ATOM 1891 C C . VAL A 1 243 ? -25.018 -0.911 37.418 1.00 51.19 243 VAL A C 1
ATOM 1893 O O . VAL A 1 243 ? -24.643 0.047 36.742 1.00 51.19 243 VAL A O 1
ATOM 1896 N N . THR A 1 244 ? -25.960 -0.818 38.359 1.00 39.66 244 THR A N 1
ATOM 1897 C CA . THR A 1 244 ? -26.325 0.450 38.978 1.00 39.66 244 THR A CA 1
ATOM 1898 C C . THR A 1 244 ? -25.084 0.947 39.684 1.00 39.66 244 THR A C 1
ATOM 1900 O O . THR A 1 244 ? -24.677 0.366 40.687 1.00 39.66 244 THR A O 1
ATOM 1903 N N . LEU A 1 245 ? -24.423 1.958 39.121 1.00 33.53 245 LEU A N 1
ATOM 1904 C CA . LEU A 1 245 ? -23.270 2.544 39.782 1.00 33.53 245 LEU A CA 1
ATOM 1905 C C . LEU A 1 245 ? -23.748 3.083 41.127 1.00 33.53 245 LEU A C 1
ATOM 1907 O O . LEU A 1 245 ? -24.542 4.024 41.177 1.00 33.53 245 LEU A O 1
ATOM 1911 N N . GLU A 1 246 ? -23.249 2.496 42.214 1.00 34.75 246 GLU A N 1
ATOM 1912 C CA . GLU A 1 246 ? -23.072 3.263 43.441 1.00 34.75 246 GLU A CA 1
ATOM 1913 C C . GLU A 1 246 ? -22.355 4.553 43.015 1.00 34.75 246 GLU A C 1
ATOM 1915 O O . GLU A 1 246 ? -21.321 4.472 42.334 1.00 34.75 246 GLU A O 1
ATOM 1920 N N . PRO A 1 247 ? -22.928 5.737 43.296 1.00 30.81 247 PRO A N 1
ATOM 1921 C CA . PRO A 1 247 ? -22.333 6.992 42.874 1.00 30.81 247 PRO A CA 1
ATOM 1922 C C . PRO A 1 247 ? -20.879 7.005 43.332 1.00 30.81 247 PRO A C 1
ATOM 1924 O O . PRO A 1 247 ? -20.601 6.644 44.478 1.00 30.81 247 PRO A O 1
ATOM 1927 N N . LEU A 1 248 ? -19.970 7.389 42.423 1.00 29.70 248 LEU A N 1
ATOM 1928 C CA . LEU A 1 248 ? -18.543 7.547 42.707 1.00 29.70 248 LEU A CA 1
ATOM 1929 C C . LEU A 1 248 ? -18.395 8.131 44.107 1.00 29.70 248 LEU A C 1
ATOM 1931 O O . LEU A 1 248 ? -18.876 9.236 44.374 1.00 29.70 248 LEU A O 1
ATOM 1935 N N . SER A 1 249 ? -17.813 7.347 45.015 1.00 29.56 249 SER A N 1
ATOM 1936 C CA . SER A 1 249 ? -17.753 7.706 46.420 1.00 29.56 249 SER A CA 1
ATOM 1937 C C . SER A 1 249 ? -17.110 9.084 46.546 1.00 29.56 249 SER A C 1
ATOM 1939 O O . SER A 1 249 ? -15.915 9.251 46.312 1.00 29.56 249 SER A O 1
ATOM 1941 N N . THR A 1 250 ? -17.884 10.072 46.978 1.00 32.16 250 THR A N 1
ATOM 1942 C CA . THR A 1 250 ? -17.402 11.403 47.372 1.00 32.16 250 THR A CA 1
ATOM 1943 C C . THR A 1 250 ? -16.616 11.370 48.692 1.00 32.16 250 THR A C 1
ATOM 1945 O O . THR A 1 250 ? -16.283 12.406 49.263 1.00 32.16 250 THR A O 1
ATOM 1948 N N . ALA A 1 251 ? -16.273 10.186 49.201 1.00 28.50 251 ALA A N 1
ATOM 1949 C CA . ALA A 1 251 ? -15.656 9.985 50.502 1.00 28.50 251 ALA A CA 1
ATOM 1950 C C . ALA A 1 251 ? -14.149 9.724 50.377 1.00 28.50 251 ALA A C 1
ATOM 1952 O O . ALA A 1 251 ? -13.663 8.617 50.581 1.00 28.50 251 ALA A O 1
ATOM 1953 N N . GLY A 1 252 ? -13.415 10.790 50.063 1.00 28.59 252 GLY A N 1
ATOM 1954 C CA . GLY A 1 252 ? -11.954 10.825 50.115 1.00 28.59 252 GLY A CA 1
ATOM 1955 C C . GLY A 1 252 ? -11.365 12.184 50.488 1.00 28.59 252 GLY A C 1
ATOM 1956 O O . GLY A 1 252 ? -10.152 12.323 50.468 1.00 28.59 252 GLY A O 1
ATOM 1957 N N . VAL A 1 253 ? -12.187 13.180 50.843 1.00 25.75 253 VAL A N 1
ATOM 1958 C CA . VAL A 1 253 ? -11.729 14.427 51.475 1.00 25.75 253 VAL A CA 1
ATOM 1959 C C . VAL A 1 253 ? -12.787 14.881 52.484 1.00 25.75 253 VAL A C 1
ATOM 1961 O O . VAL A 1 253 ? -13.588 15.770 52.221 1.00 25.75 253 VAL A O 1
ATOM 1964 N N . TRP A 1 254 ? -12.809 14.262 53.663 1.00 22.45 254 TRP A N 1
ATOM 1965 C CA . TRP A 1 254 ? -13.400 14.900 54.839 1.00 22.45 254 TRP A CA 1
ATOM 1966 C C . TRP A 1 254 ? -12.274 15.446 55.703 1.00 22.45 254 TRP A C 1
ATOM 1968 O O . TRP A 1 254 ? -11.562 14.677 56.340 1.00 22.45 254 TRP A O 1
ATOM 1978 N N . ALA A 1 255 ? -12.135 16.772 55.711 1.00 22.48 255 ALA A N 1
ATOM 1979 C CA . ALA A 1 255 ? -12.100 17.583 56.929 1.00 22.48 255 ALA A CA 1
ATOM 1980 C C . ALA A 1 255 ? -11.674 19.018 56.584 1.00 22.48 255 ALA A C 1
ATOM 1982 O O . ALA A 1 255 ? -10.488 19.336 56.562 1.00 22.48 255 ALA A O 1
ATOM 1983 N N . SER A 1 256 ? -12.636 19.915 56.359 1.00 23.80 256 SER A N 1
ATOM 1984 C CA . SER A 1 256 ? -12.858 21.045 57.274 1.00 23.80 256 SER A CA 1
ATOM 1985 C C . SER A 1 256 ? -13.832 22.088 56.701 1.00 23.80 256 SER A C 1
ATOM 1987 O O . SER A 1 256 ? -13.759 22.475 55.541 1.00 23.80 256 SER A O 1
ATOM 1989 N N . TYR A 1 257 ? -14.701 22.545 57.604 1.00 23.00 257 TYR A N 1
ATOM 1990 C CA . TYR A 1 257 ? -15.577 23.719 57.569 1.00 23.00 257 TYR A CA 1
ATOM 1991 C C . TYR A 1 257 ? -16.965 23.627 56.911 1.00 23.00 257 TYR A C 1
ATOM 1993 O O . TYR A 1 257 ? -17.192 23.883 55.734 1.00 23.00 257 TYR A O 1
ATOM 2001 N N . GLU A 1 258 ? -17.910 23.340 57.809 1.00 23.98 258 GLU A N 1
ATOM 2002 C CA . GLU A 1 258 ? -19.328 23.688 57.812 1.00 23.98 258 GLU A CA 1
ATOM 2003 C C . GLU A 1 258 ? -19.587 25.176 57.486 1.00 23.98 258 GLU A C 1
ATOM 2005 O O . GLU A 1 258 ? -18.902 26.042 58.028 1.00 23.98 258 GLU A O 1
ATOM 2010 N N . ALA A 1 259 ? -20.626 25.470 56.687 1.00 25.88 259 ALA A N 1
ATOM 2011 C CA . ALA A 1 259 ? -21.760 26.337 57.069 1.00 25.88 259 ALA A CA 1
ATOM 2012 C C . ALA A 1 259 ? -22.675 26.713 55.874 1.00 25.88 259 ALA A C 1
ATOM 2014 O O . ALA A 1 259 ? -22.362 27.605 55.096 1.00 25.88 259 ALA A O 1
ATOM 2015 N N . GLY A 1 260 ? -23.877 26.125 55.848 1.00 23.30 260 GLY A N 1
ATOM 2016 C CA . GLY A 1 260 ? -25.141 26.859 55.651 1.00 23.30 260 GLY A CA 1
ATOM 2017 C C . GLY A 1 260 ? -25.681 27.119 54.225 1.00 23.30 260 GLY A C 1
ATOM 2018 O O . GLY A 1 260 ? -24.920 27.140 53.266 1.00 23.30 260 GLY A O 1
ATOM 2019 N N . PRO A 1 261 ? -27.017 27.295 54.066 1.00 29.27 261 PRO A N 1
ATOM 2020 C CA . PRO A 1 261 ? -27.726 26.896 52.849 1.00 29.27 261 PRO A CA 1
ATOM 2021 C C . PRO A 1 261 ? -28.475 28.018 52.088 1.00 29.27 261 PRO A C 1
ATOM 2023 O O . PRO A 1 261 ? -28.851 29.038 52.654 1.00 29.27 261 PRO A O 1
ATOM 2026 N N . ALA A 1 262 ? -28.824 27.675 50.840 1.00 25.12 262 ALA A N 1
ATOM 2027 C CA . ALA A 1 262 ? -30.089 27.936 50.131 1.00 25.12 262 ALA A CA 1
ATOM 2028 C C . ALA A 1 262 ? -30.409 29.285 49.431 1.00 25.12 262 ALA A C 1
ATOM 2030 O O . ALA A 1 262 ? -30.334 30.368 49.995 1.00 25.12 262 ALA A O 1
ATOM 2031 N N . ALA A 1 263 ? -30.997 29.080 48.238 1.00 23.42 263 ALA A N 1
ATOM 2032 C CA . ALA A 1 263 ? -32.160 29.747 47.630 1.00 23.42 263 ALA A CA 1
ATOM 2033 C C . ALA A 1 263 ? -31.987 31.001 46.737 1.00 23.42 263 ALA A C 1
ATOM 2035 O O . ALA A 1 263 ? -31.796 32.112 47.207 1.00 23.42 263 ALA A O 1
ATOM 2036 N N . ALA A 1 264 ? -32.245 30.753 45.441 1.00 23.48 264 ALA A N 1
ATOM 2037 C CA . ALA A 1 264 ? -33.185 31.437 44.535 1.00 23.48 264 ALA A CA 1
ATOM 2038 C C . ALA A 1 264 ? -33.049 32.948 44.240 1.00 23.48 264 ALA A C 1
ATOM 2040 O O . ALA A 1 264 ? -33.261 33.779 45.114 1.00 23.48 264 ALA A O 1
ATOM 2041 N N . ALA A 1 265 ? -32.888 33.287 42.949 1.00 24.42 265 ALA A N 1
ATOM 2042 C CA . ALA A 1 265 ? -33.887 33.990 42.116 1.00 24.42 265 ALA A CA 1
ATOM 2043 C C . ALA A 1 265 ? -33.252 34.569 40.826 1.00 24.42 265 ALA A C 1
ATOM 2045 O O . ALA A 1 265 ? -32.263 35.293 40.872 1.00 24.42 265 ALA A O 1
ATOM 2046 N N . GLU A 1 266 ? -33.866 34.279 39.678 1.00 21.17 266 GLU A N 1
ATOM 2047 C CA . GLU A 1 266 ? -33.832 35.091 38.446 1.00 21.17 266 GLU A CA 1
ATOM 2048 C C . GLU A 1 266 ? -34.844 36.262 38.558 1.00 21.17 266 GLU A C 1
ATOM 2050 O O . GLU A 1 266 ? -35.653 36.249 39.491 1.00 21.17 266 GLU A O 1
ATOM 2055 N N . PRO A 1 267 ? -35.020 37.166 37.564 1.00 34.19 267 PRO A N 1
ATOM 2056 C CA . PRO A 1 267 ? -34.118 37.736 36.540 1.00 34.19 267 PRO A CA 1
ATOM 2057 C C . PRO A 1 267 ? -34.297 39.279 36.424 1.00 34.19 267 PRO A C 1
ATOM 2059 O O . PRO A 1 267 ? -35.233 39.832 36.996 1.00 34.19 267 PRO A O 1
ATOM 2062 N N . THR A 1 268 ? -33.503 39.997 35.608 1.00 23.69 268 THR A N 1
ATOM 2063 C CA . THR A 1 268 ? -34.031 41.069 34.711 1.00 23.69 268 THR A CA 1
ATOM 2064 C C . THR A 1 268 ? -33.002 41.636 33.717 1.00 23.69 268 THR A C 1
ATOM 2066 O O . THR A 1 268 ? -31.872 41.959 34.067 1.00 23.69 268 THR A O 1
ATOM 2069 N N . LEU A 1 269 ? -33.460 41.783 32.466 1.00 21.66 269 LEU A N 1
ATOM 2070 C CA . LEU A 1 269 ? -32.884 42.548 31.344 1.00 21.66 269 LEU A CA 1
ATOM 2071 C C . LEU A 1 269 ? -32.937 44.068 31.651 1.00 21.66 269 LEU A C 1
ATOM 2073 O O . LEU A 1 269 ? -33.828 44.487 32.382 1.00 21.66 269 LEU A O 1
ATOM 2077 N N . GLN A 1 270 ? -32.088 44.967 31.124 1.00 24.14 270 GLN A N 1
ATOM 2078 C CA . GLN A 1 270 ? -32.053 45.495 29.738 1.00 24.14 270 GLN A CA 1
ATOM 2079 C C . GLN A 1 270 ? -31.036 46.707 29.666 1.00 24.14 270 GLN A C 1
ATOM 2081 O O . GLN A 1 270 ? -30.327 46.915 30.646 1.00 24.14 270 GLN A O 1
ATOM 2086 N N . PRO A 1 271 ? -30.879 47.505 28.575 1.00 28.11 271 PRO A N 1
ATOM 2087 C CA . PRO A 1 271 ? -29.722 47.480 27.664 1.00 28.11 271 PRO A CA 1
ATOM 2088 C C . PRO A 1 271 ? -28.899 48.799 27.521 1.00 28.11 271 PRO A C 1
ATOM 2090 O O . PRO A 1 271 ? -29.305 49.856 27.983 1.00 28.11 271 PRO A O 1
ATOM 2093 N N . ALA A 1 272 ? -27.769 48.675 26.799 1.00 24.62 272 ALA A N 1
ATOM 2094 C CA . ALA A 1 272 ? -27.045 49.615 25.910 1.00 24.62 272 ALA A CA 1
ATOM 2095 C C . ALA A 1 272 ? -26.968 51.133 26.213 1.00 24.62 272 ALA A C 1
ATOM 2097 O O . ALA A 1 272 ? -27.989 51.804 26.203 1.00 24.62 272 ALA A O 1
ATOM 2098 N N . ASP A 1 273 ? -25.746 51.700 26.244 1.00 25.64 273 ASP A N 1
ATOM 2099 C CA . ASP A 1 273 ? -25.322 52.712 25.248 1.00 25.64 273 ASP A CA 1
ATOM 2100 C C . ASP A 1 273 ? -23.852 53.202 25.376 1.00 25.64 273 ASP A C 1
ATOM 2102 O O . ASP A 1 273 ? -23.324 53.435 26.457 1.00 25.64 273 ASP A O 1
ATOM 2106 N N . GLN A 1 274 ? -23.242 53.363 24.195 1.00 25.38 274 GLN A N 1
ATOM 2107 C CA . GLN A 1 274 ? -22.374 54.449 23.692 1.00 25.38 274 GLN A CA 1
ATOM 2108 C C . GLN A 1 274 ? -21.082 54.945 24.399 1.00 25.38 274 GLN A C 1
ATOM 2110 O O . GLN A 1 274 ? -21.084 55.652 25.395 1.00 25.38 274 GLN A O 1
ATOM 2115 N N . ALA A 1 275 ? -19.989 54.737 23.646 1.00 24.86 275 ALA A N 1
ATOM 2116 C CA . ALA A 1 275 ? -19.055 55.741 23.099 1.00 24.86 275 ALA A CA 1
ATOM 2117 C C . ALA A 1 275 ? -18.077 56.538 24.005 1.00 24.86 275 ALA A C 1
ATOM 2119 O O . ALA A 1 275 ? -18.418 57.542 24.610 1.00 24.86 275 ALA A O 1
ATOM 2120 N N . ASN A 1 276 ? -16.794 56.174 23.837 1.00 25.69 276 ASN A N 1
ATOM 2121 C CA . ASN A 1 276 ? -15.661 57.011 23.387 1.00 25.69 276 ASN A CA 1
ATOM 2122 C C . ASN A 1 276 ? -15.176 58.206 24.249 1.00 25.69 276 ASN A C 1
ATOM 2124 O O . ASN A 1 276 ? -15.878 59.201 24.382 1.00 25.69 276 ASN A O 1
ATOM 2128 N N . SER A 1 277 ? -13.895 58.194 24.666 1.00 24.70 277 SER A N 1
ATOM 2129 C CA . SER A 1 277 ? -12.874 59.230 24.334 1.00 24.70 277 SER A CA 1
ATOM 2130 C C . SER A 1 277 ? -11.595 59.191 25.212 1.00 24.70 277 SER A C 1
ATOM 2132 O O . SER A 1 277 ? -11.669 58.937 26.407 1.00 24.70 277 SER A O 1
ATOM 2134 N N . GLY A 1 278 ? -10.439 59.521 24.597 1.00 24.78 278 GLY A N 1
ATOM 2135 C CA . GLY A 1 278 ? -9.218 60.112 25.213 1.00 24.78 278 GLY A CA 1
ATOM 2136 C C . GLY A 1 278 ? -8.168 59.132 25.778 1.00 24.78 278 GLY A C 1
ATOM 2137 O O . GLY A 1 278 ? -8.445 58.456 26.753 1.00 24.78 278 GLY A O 1
ATOM 2138 N N . SER A 1 279 ? -6.986 58.902 25.169 1.00 24.48 279 SER A N 1
ATOM 2139 C CA . SER A 1 279 ? -5.753 59.745 25.133 1.00 24.48 279 SER A CA 1
ATOM 2140 C C . SER A 1 279 ? -5.217 60.066 26.552 1.00 24.48 279 SER A C 1
ATOM 2142 O O . SER A 1 279 ? -5.962 60.636 27.331 1.00 24.48 279 SER A O 1
ATOM 2144 N N . THR A 1 280 ? -3.971 59.812 27.006 1.00 23.89 280 THR A N 1
ATOM 2145 C CA . THR A 1 280 ? -2.633 59.974 26.384 1.00 23.89 280 THR A CA 1
ATOM 2146 C C . THR A 1 280 ? -1.497 59.466 27.326 1.00 23.89 280 THR A C 1
ATOM 2148 O O . THR A 1 280 ? -1.629 59.618 28.533 1.00 23.89 280 THR A O 1
ATOM 2151 N N . ALA A 1 281 ? -0.371 59.011 26.738 1.00 23.09 281 ALA A N 1
ATOM 2152 C CA . ALA A 1 281 ? 1.065 59.096 27.143 1.00 23.09 281 ALA A CA 1
ATOM 2153 C C . ALA A 1 281 ? 1.721 58.302 28.332 1.00 23.09 281 ALA A C 1
ATOM 2155 O O . ALA A 1 281 ? 1.461 58.597 29.489 1.00 23.09 281 ALA A O 1
ATOM 2156 N N . LEU A 1 282 ? 2.662 57.391 27.953 1.00 30.02 282 LEU A N 1
ATOM 2157 C CA . LEU A 1 282 ? 4.048 57.012 28.419 1.00 30.02 282 LEU A CA 1
ATOM 2158 C C . LEU A 1 282 ? 4.488 57.211 29.904 1.00 30.02 282 LEU A C 1
ATOM 2160 O O . LEU A 1 282 ? 4.113 58.233 30.468 1.00 30.02 282 LEU A O 1
ATOM 2164 N N . PRO A 1 283 ? 5.374 56.370 30.528 1.00 28.45 283 PRO A N 1
ATOM 2165 C CA . PRO A 1 283 ? 6.645 55.829 29.986 1.00 28.45 283 PRO A CA 1
ATOM 2166 C C . PRO A 1 283 ? 7.016 54.370 30.408 1.00 28.45 283 PRO A C 1
ATOM 2168 O O . PRO A 1 283 ? 6.179 53.620 30.895 1.00 28.45 283 PRO A O 1
ATOM 2171 N N . ALA A 1 284 ? 8.264 53.961 30.132 1.00 30.55 284 ALA A N 1
ATOM 2172 C CA . ALA A 1 284 ? 8.802 52.592 30.094 1.00 30.55 284 ALA A CA 1
ATOM 2173 C C . ALA A 1 284 ? 9.431 52.035 31.402 1.00 30.55 284 ALA A C 1
ATOM 2175 O O . ALA A 1 284 ? 9.713 52.794 32.325 1.00 30.55 284 ALA A O 1
ATOM 2176 N N . GLU A 1 285 ? 9.747 50.723 31.325 1.00 26.70 285 GLU A N 1
ATOM 2177 C CA . GLU A 1 285 ? 10.591 49.819 32.160 1.00 26.70 285 GLU A CA 1
ATOM 2178 C C . GLU A 1 285 ? 9.909 48.999 33.282 1.00 26.70 285 GLU A C 1
ATOM 2180 O O . GLU A 1 285 ? 8.943 49.479 33.871 1.00 26.70 285 GLU A O 1
ATOM 2185 N N . PRO A 1 286 ? 10.421 47.802 33.680 1.00 29.05 286 PRO A N 1
ATOM 2186 C CA . PRO A 1 286 ? 11.360 46.864 33.036 1.00 29.05 286 PRO A CA 1
ATOM 2187 C C . PRO A 1 286 ? 10.782 45.430 32.887 1.00 29.05 286 PRO A C 1
ATOM 2189 O O . PRO A 1 286 ? 9.837 45.032 33.564 1.00 29.05 286 PRO A O 1
ATOM 2192 N N . THR A 1 287 ? 11.379 44.614 32.018 1.00 31.91 287 THR A N 1
ATOM 2193 C CA . THR A 1 287 ? 11.043 43.188 31.837 1.00 31.91 287 THR A CA 1
ATOM 2194 C C . THR A 1 287 ? 11.579 42.335 33.001 1.00 31.91 287 THR A C 1
ATOM 2196 O O . THR A 1 287 ? 12.790 42.360 33.228 1.00 31.91 287 THR A O 1
ATOM 2199 N N . PRO A 1 288 ? 10.765 41.513 33.693 1.00 26.59 288 PRO A N 1
ATOM 2200 C CA . PRO A 1 288 ? 11.262 40.399 34.491 1.00 26.59 288 PRO A CA 1
ATOM 2201 C C . PRO A 1 288 ? 11.245 39.100 33.669 1.00 26.59 288 PRO A C 1
ATOM 2203 O O . PRO A 1 288 ? 10.258 38.767 33.014 1.00 26.59 288 PRO A O 1
ATOM 2206 N N . GLN A 1 289 ? 12.364 38.375 33.705 1.00 28.89 289 GLN A N 1
ATOM 2207 C CA . GLN A 1 289 ? 12.526 37.037 33.131 1.00 28.89 289 GLN A CA 1
ATOM 2208 C C . GLN A 1 289 ? 11.476 36.057 33.693 1.00 28.89 289 GLN A C 1
ATOM 2210 O O . GLN A 1 289 ? 11.265 36.046 34.909 1.00 28.89 289 GLN A O 1
ATOM 2215 N N . PRO A 1 290 ? 10.860 35.195 32.863 1.00 28.09 290 PRO A N 1
ATOM 2216 C CA . PRO A 1 290 ? 10.064 34.089 33.368 1.00 28.09 290 PRO A CA 1
ATOM 2217 C C . PRO A 1 290 ? 10.975 32.996 33.934 1.00 28.09 290 PRO A C 1
ATOM 2219 O O . PRO A 1 290 ? 11.972 32.609 33.322 1.00 28.09 290 PRO A O 1
ATOM 2222 N N . ALA A 1 291 ? 10.608 32.518 35.121 1.00 27.83 291 ALA A N 1
ATOM 2223 C CA . ALA A 1 291 ? 11.204 31.369 35.780 1.00 27.83 291 ALA A CA 1
ATOM 2224 C C . ALA A 1 291 ? 11.136 30.122 34.884 1.00 27.83 291 ALA A C 1
ATOM 2226 O O . ALA A 1 291 ? 10.135 29.885 34.208 1.00 27.83 291 ALA A O 1
ATOM 2227 N N . ALA A 1 292 ? 12.219 29.345 34.906 1.00 27.22 292 ALA A N 1
ATOM 2228 C CA . ALA A 1 292 ? 12.387 28.118 34.144 1.00 27.22 292 ALA A CA 1
ATOM 2229 C C . ALA A 1 292 ? 11.269 27.106 34.438 1.00 27.22 292 ALA A C 1
ATOM 2231 O O . ALA A 1 292 ? 11.086 26.662 35.572 1.00 27.22 292 ALA A O 1
ATOM 2232 N N . THR A 1 293 ? 10.544 26.733 33.389 1.00 28.73 293 THR A N 1
ATOM 2233 C CA . THR A 1 293 ? 9.747 25.511 33.309 1.00 28.73 293 THR A CA 1
ATOM 2234 C C . THR A 1 293 ? 10.698 24.306 33.234 1.00 28.73 293 THR A C 1
ATOM 2236 O O . THR A 1 293 ? 11.711 24.396 32.539 1.00 28.73 293 THR A O 1
ATOM 2239 N N . PRO A 1 294 ? 10.432 23.195 33.948 1.00 27.62 294 PRO A N 1
ATOM 2240 C CA . PRO A 1 294 ? 11.260 21.997 33.845 1.00 27.62 294 PRO A CA 1
ATOM 2241 C C . PRO A 1 294 ? 11.161 21.428 32.424 1.00 27.62 294 PRO A C 1
ATOM 2243 O O . PRO A 1 294 ? 10.059 21.278 31.893 1.00 27.62 294 PRO A O 1
ATOM 2246 N N . GLU A 1 295 ? 12.315 21.156 31.810 1.00 25.94 295 GLU A N 1
ATOM 2247 C CA . GLU A 1 295 ? 12.405 20.513 30.498 1.00 25.94 295 GLU A CA 1
ATOM 2248 C C . GLU A 1 295 ? 11.658 19.169 30.505 1.00 25.94 295 GLU A C 1
ATOM 2250 O O . GLU A 1 295 ? 11.778 18.407 31.473 1.00 25.94 295 GLU A O 1
ATOM 2255 N N . PRO A 1 296 ? 10.899 18.852 29.441 1.00 27.48 296 PRO A N 1
ATOM 2256 C CA . PRO A 1 296 ? 10.378 17.507 29.254 1.00 27.48 296 PRO A CA 1
ATOM 2257 C C . PRO A 1 296 ? 11.552 16.518 29.158 1.00 27.48 296 PRO A C 1
ATOM 2259 O O . PRO A 1 296 ? 12.601 16.871 28.608 1.00 27.48 296 PRO A O 1
ATOM 2262 N N . PRO A 1 297 ? 11.409 15.285 29.680 1.00 28.17 297 PRO A N 1
ATOM 2263 C CA . PRO A 1 297 ? 12.444 14.273 29.525 1.00 28.17 297 PRO A CA 1
ATOM 2264 C C . PRO A 1 297 ? 12.730 14.068 28.029 1.00 28.17 297 PRO A C 1
ATOM 2266 O O . PRO A 1 297 ? 11.794 14.114 27.223 1.00 28.17 297 PRO A O 1
ATOM 2269 N N . PRO A 1 298 ? 14.001 13.877 27.632 1.00 27.75 298 PRO A N 1
ATOM 2270 C CA . PRO A 1 298 ? 14.344 13.709 26.231 1.00 27.75 298 PRO A CA 1
ATOM 2271 C C . PRO A 1 298 ? 13.588 12.501 25.684 1.00 27.75 298 PRO A C 1
ATOM 2273 O O . PRO A 1 298 ? 13.661 11.412 26.254 1.00 27.75 298 PRO A O 1
ATOM 2276 N N . ALA A 1 299 ? 12.860 12.708 24.585 1.00 29.61 299 ALA A N 1
ATOM 2277 C CA . ALA A 1 299 ? 12.300 11.618 23.806 1.00 29.61 299 ALA A CA 1
ATOM 2278 C C . ALA A 1 299 ? 13.429 10.630 23.506 1.00 29.61 299 ALA A C 1
ATOM 2280 O O . ALA A 1 299 ? 14.462 11.022 22.958 1.00 29.61 299 ALA A O 1
ATOM 2281 N N . THR A 1 300 ? 13.258 9.367 23.886 1.00 25.69 300 THR A N 1
ATOM 2282 C CA . THR A 1 300 ? 14.125 8.293 23.415 1.00 25.69 300 THR A CA 1
ATOM 2283 C C . THR A 1 300 ? 14.008 8.265 21.891 1.00 25.69 300 THR A C 1
ATOM 2285 O O . THR A 1 300 ? 12.915 8.041 21.367 1.00 25.69 300 THR A O 1
ATOM 2288 N N . PRO A 1 301 ? 15.085 8.559 21.145 1.00 25.53 301 PRO A N 1
ATOM 2289 C CA . PRO A 1 301 ? 15.024 8.481 19.700 1.00 25.53 301 PRO A CA 1
ATOM 2290 C C . PRO A 1 301 ? 14.829 7.014 19.308 1.00 25.53 301 PRO A C 1
ATOM 2292 O O . PRO A 1 301 ? 15.602 6.147 19.720 1.00 25.53 301 PRO A O 1
ATOM 2295 N N . TRP A 1 302 ? 13.816 6.745 18.479 1.00 27.25 302 TRP A N 1
ATOM 2296 C CA . TRP A 1 302 ? 13.807 5.573 17.598 1.00 27.25 302 TRP A CA 1
ATOM 2297 C C . TRP A 1 302 ? 15.175 5.473 16.924 1.00 27.25 302 TRP A C 1
ATOM 2299 O O . TRP A 1 302 ? 15.733 6.532 16.626 1.00 27.25 302 TRP A O 1
ATOM 2309 N N . PRO A 1 303 ? 15.731 4.271 16.687 1.00 24.69 303 PRO A N 1
ATOM 2310 C CA . PRO A 1 303 ? 17.084 4.139 16.166 1.00 24.69 303 PRO A CA 1
ATOM 2311 C C . PRO A 1 303 ? 17.230 4.981 14.897 1.00 24.69 303 PRO A C 1
ATOM 2313 O O . PRO A 1 303 ? 16.724 4.636 13.831 1.00 24.69 303 PRO A O 1
ATOM 2316 N N . THR A 1 304 ? 17.907 6.120 15.026 1.00 26.92 304 THR A N 1
ATOM 2317 C CA . THR A 1 304 ? 18.339 6.919 13.893 1.00 26.92 304 THR A CA 1
ATOM 2318 C C . THR A 1 304 ? 19.490 6.141 13.295 1.00 26.92 304 THR A C 1
ATOM 2320 O O . THR A 1 304 ? 20.636 6.275 13.726 1.00 26.92 304 THR A O 1
ATOM 2323 N N . VAL A 1 305 ? 19.189 5.272 12.334 1.00 31.11 305 VAL A N 1
ATOM 2324 C CA . VAL A 1 305 ? 20.230 4.767 11.450 1.00 31.11 305 VAL A CA 1
ATOM 2325 C C . VAL A 1 305 ? 20.624 5.947 10.577 1.00 31.11 305 VAL A C 1
ATOM 2327 O O . VAL A 1 305 ? 20.036 6.214 9.534 1.00 31.11 305 VAL A O 1
ATOM 2330 N N . SER A 1 306 ? 21.607 6.709 11.046 1.00 29.98 306 SER A N 1
ATOM 2331 C CA . SER A 1 306 ? 22.382 7.582 10.183 1.00 29.98 306 SER A CA 1
ATOM 2332 C C . SER A 1 306 ? 23.077 6.669 9.181 1.00 29.98 306 SER A C 1
ATOM 2334 O O . SER A 1 306 ? 24.107 6.077 9.501 1.00 29.98 306 SER A O 1
ATOM 2336 N N . VAL A 1 307 ? 22.496 6.494 7.994 1.00 39.94 307 VAL A N 1
ATOM 2337 C CA . VAL A 1 307 ? 23.188 5.811 6.904 1.00 39.94 307 VAL A CA 1
ATOM 2338 C C . VAL A 1 307 ? 24.347 6.722 6.507 1.00 39.94 307 VAL A C 1
ATOM 2340 O O . VAL A 1 307 ? 24.171 7.709 5.793 1.00 39.94 307 VAL A O 1
ATOM 2343 N N . THR A 1 308 ? 25.546 6.438 7.009 1.00 36.91 308 THR A N 1
ATOM 2344 C CA . THR A 1 308 ? 26.780 6.945 6.408 1.00 36.91 308 THR A CA 1
ATOM 2345 C C . THR A 1 308 ? 26.893 6.301 5.033 1.00 36.91 308 THR A C 1
ATOM 2347 O O . THR A 1 308 ? 27.424 5.201 4.909 1.00 36.91 308 THR A O 1
ATOM 2350 N N . ARG A 1 309 ? 26.312 6.947 4.017 1.00 53.62 309 ARG A N 1
ATOM 2351 C CA . ARG A 1 309 ? 26.478 6.548 2.619 1.00 53.62 309 ARG A CA 1
ATOM 2352 C C . ARG A 1 309 ? 27.862 6.992 2.150 1.00 53.62 309 ARG A C 1
ATOM 2354 O O . ARG A 1 309 ? 28.257 8.140 2.372 1.00 53.62 309 ARG A O 1
ATOM 2361 N N . GLU A 1 310 ? 28.592 6.073 1.526 1.00 55.78 310 GLU A N 1
ATOM 2362 C CA . GLU A 1 310 ? 29.754 6.403 0.698 1.00 55.78 310 GLU A CA 1
ATOM 2363 C C . GLU A 1 310 ? 29.344 7.464 -0.349 1.00 55.78 310 GLU A C 1
ATOM 2365 O O . GLU A 1 310 ? 28.168 7.544 -0.721 1.00 55.78 310 GLU A O 1
ATOM 2370 N N . PRO A 1 311 ? 30.263 8.331 -0.809 1.00 58.75 311 PRO A N 1
ATOM 2371 C CA . PRO A 1 311 ? 29.929 9.333 -1.815 1.00 58.75 311 PRO A CA 1
ATOM 2372 C C . PRO A 1 311 ? 29.370 8.653 -3.070 1.00 58.75 311 PRO A C 1
ATOM 2374 O O . PRO A 1 311 ? 29.981 7.725 -3.598 1.00 58.75 311 PRO A O 1
ATOM 2377 N N . ALA A 1 312 ? 28.213 9.128 -3.542 1.00 67.62 312 ALA A N 1
ATOM 2378 C CA . ALA A 1 312 ? 27.532 8.535 -4.686 1.00 67.62 312 ALA A CA 1
ATOM 2379 C C . ALA A 1 312 ? 28.463 8.477 -5.905 1.00 67.62 312 ALA A C 1
ATOM 2381 O O . ALA A 1 312 ? 29.059 9.490 -6.288 1.00 67.62 312 ALA A O 1
ATOM 2382 N N . GLN A 1 313 ? 28.603 7.287 -6.493 1.00 82.19 313 GLN A N 1
ATOM 2383 C CA . GLN A 1 313 ? 29.473 7.091 -7.646 1.00 82.19 313 GLN A CA 1
ATOM 2384 C C . GLN A 1 313 ? 28.854 7.792 -8.855 1.00 82.19 313 GLN A C 1
ATOM 2386 O O . GLN A 1 313 ? 27.664 7.636 -9.133 1.00 82.19 313 GLN A O 1
ATOM 2391 N N . VAL A 1 314 ? 29.658 8.603 -9.544 1.00 89.88 314 VAL A N 1
ATOM 2392 C CA . VAL A 1 314 ? 29.240 9.301 -10.761 1.00 89.88 314 VAL A CA 1
ATOM 2393 C C . VAL A 1 314 ? 29.572 8.420 -11.951 1.00 89.88 314 VAL A C 1
ATOM 2395 O O . VAL A 1 314 ? 30.738 8.114 -12.202 1.00 89.88 314 VAL A O 1
ATOM 2398 N N . HIS A 1 315 ? 28.544 8.074 -12.707 1.00 92.69 315 HIS A N 1
ATOM 2399 C CA . HIS A 1 315 ? 28.641 7.305 -13.936 1.00 92.69 315 HIS A CA 1
ATOM 2400 C C . HIS A 1 315 ? 28.430 8.226 -15.134 1.00 92.69 315 HIS A C 1
ATOM 2402 O O . HIS A 1 315 ? 27.886 9.326 -15.016 1.00 92.69 315 HIS A O 1
ATOM 2408 N N . THR A 1 316 ? 28.907 7.808 -16.300 1.00 92.94 316 THR A N 1
ATOM 2409 C CA . THR A 1 316 ? 28.806 8.577 -17.544 1.00 92.94 316 THR A CA 1
ATOM 2410 C C . THR A 1 316 ? 28.343 7.667 -18.666 1.00 92.94 316 THR A C 1
ATOM 2412 O O . THR A 1 316 ? 28.826 6.544 -18.777 1.00 92.94 316 THR A O 1
ATOM 2415 N N . PHE A 1 317 ? 27.459 8.176 -19.517 1.00 91.62 317 PHE A N 1
ATOM 2416 C CA . PHE A 1 317 ? 27.016 7.500 -20.732 1.00 91.62 317 PHE A CA 1
ATOM 2417 C C . PHE A 1 317 ? 26.826 8.507 -21.865 1.00 91.62 317 PHE A C 1
ATOM 2419 O O . PHE A 1 317 ? 26.718 9.709 -21.621 1.00 91.62 317 PHE A O 1
ATOM 2426 N N . GLU A 1 318 ? 26.805 8.031 -23.105 1.00 91.12 318 GLU A N 1
ATOM 2427 C CA . GLU A 1 318 ? 26.464 8.864 -24.257 1.00 91.12 318 GLU A CA 1
ATOM 2428 C C . GLU A 1 318 ? 24.992 8.672 -24.627 1.00 91.12 318 GLU A C 1
ATOM 2430 O O . GLU A 1 318 ? 24.486 7.552 -24.661 1.00 91.12 318 GLU A O 1
ATOM 2435 N N . LEU A 1 319 ? 24.312 9.782 -24.906 1.00 90.12 319 LEU A N 1
ATOM 2436 C CA . LEU A 1 319 ? 22.940 9.812 -25.396 1.00 90.12 319 LEU A CA 1
ATOM 2437 C C . LEU A 1 319 ? 22.865 10.819 -26.542 1.00 90.12 319 LEU A C 1
ATOM 2439 O O . LEU A 1 319 ? 23.152 12.000 -26.336 1.00 90.12 319 LEU A O 1
ATOM 2443 N N . GLU A 1 320 ? 22.524 10.363 -27.750 1.00 89.25 320 GLU A N 1
ATOM 2444 C CA . GLU A 1 320 ? 22.449 11.208 -28.951 1.00 89.25 320 GLU A CA 1
ATOM 2445 C C . GLU A 1 320 ? 23.735 12.031 -29.199 1.00 89.25 320 GLU A C 1
ATOM 2447 O O . GLU A 1 320 ? 23.696 13.202 -29.585 1.00 89.25 320 GLU A O 1
ATOM 2452 N N . GLY A 1 321 ? 24.902 11.441 -28.920 1.00 87.56 321 GLY A N 1
ATOM 2453 C CA . GLY A 1 321 ? 26.207 12.106 -29.037 1.00 87.56 321 GLY A CA 1
ATOM 2454 C C . GLY A 1 321 ? 26.501 13.160 -27.960 1.00 87.56 321 GLY A C 1
ATOM 2455 O O . GLY A 1 321 ? 27.475 13.906 -28.084 1.00 87.56 321 GLY A O 1
ATOM 2456 N N . THR A 1 322 ? 25.681 13.240 -26.908 1.00 90.12 322 THR A N 1
ATOM 2457 C CA . THR A 1 322 ? 25.915 14.082 -25.729 1.00 90.12 322 THR A CA 1
ATOM 2458 C C . THR A 1 322 ? 26.338 13.224 -24.543 1.00 90.12 322 THR A C 1
ATOM 2460 O O . THR A 1 322 ? 25.694 12.230 -24.219 1.00 90.12 322 THR A O 1
ATOM 2463 N N . GLN A 1 323 ? 27.408 13.630 -23.861 1.00 92.69 323 GLN A N 1
ATOM 2464 C CA . GLN A 1 323 ? 27.872 12.967 -22.647 1.00 92.69 323 GLN A CA 1
ATOM 2465 C C . GLN A 1 323 ? 26.975 13.350 -21.457 1.00 92.69 323 GLN A C 1
ATOM 2467 O O . GLN A 1 323 ? 26.943 14.507 -21.034 1.00 92.69 323 GLN A O 1
ATOM 2472 N N . MET A 1 324 ? 26.262 12.367 -20.920 1.00 94.19 324 MET A N 1
ATOM 2473 C CA . MET A 1 324 ? 25.357 12.468 -19.776 1.00 94.19 324 MET A CA 1
ATOM 2474 C C . MET A 1 324 ? 26.023 11.913 -18.512 1.00 94.19 324 MET A C 1
ATOM 2476 O O . MET A 1 324 ? 26.944 11.098 -18.589 1.00 94.19 324 MET A O 1
ATOM 2480 N N . GLN A 1 325 ? 25.556 12.344 -17.340 1.00 94.25 325 GLN A N 1
ATOM 2481 C CA . GLN A 1 325 ? 26.010 11.834 -16.043 1.00 94.25 325 GLN A CA 1
ATOM 2482 C C . GLN A 1 325 ? 24.822 11.438 -15.174 1.00 94.25 325 GLN A C 1
ATOM 2484 O O . GLN A 1 325 ? 23.798 12.121 -15.187 1.00 94.25 325 GLN A O 1
ATOM 2489 N N . PHE A 1 326 ? 24.998 10.384 -14.381 1.00 94.50 326 PHE A N 1
ATOM 2490 C CA . PHE A 1 326 ? 24.061 9.998 -13.330 1.00 94.50 326 PHE A CA 1
ATOM 2491 C C . PHE A 1 326 ? 24.807 9.531 -12.083 1.00 94.50 326 PHE A C 1
ATOM 2493 O O . PHE A 1 326 ? 25.995 9.206 -12.148 1.00 94.50 326 PHE A O 1
ATOM 2500 N N . THR A 1 327 ? 24.118 9.496 -10.945 1.00 94.50 327 THR A N 1
ATOM 2501 C CA . THR A 1 327 ? 24.679 8.958 -9.700 1.00 94.50 327 THR A CA 1
ATOM 2502 C C . THR A 1 327 ? 23.953 7.707 -9.247 1.00 94.50 327 THR A C 1
ATOM 2504 O O . THR A 1 327 ? 22.737 7.749 -9.099 1.00 94.50 327 THR A O 1
ATOM 2507 N N . ASP A 1 328 ? 24.693 6.645 -8.955 1.00 93.94 328 ASP A N 1
ATOM 2508 C CA . ASP A 1 328 ? 24.189 5.432 -8.307 1.00 93.94 328 ASP A CA 1
ATOM 2509 C C . ASP A 1 328 ? 25.325 4.859 -7.454 1.00 93.94 328 ASP A C 1
ATOM 2511 O O . ASP A 1 328 ? 26.403 4.553 -7.964 1.00 93.94 328 ASP A O 1
ATOM 2515 N N . ASP A 1 329 ? 25.117 4.795 -6.141 1.00 82.94 329 ASP A N 1
ATOM 2516 C CA . ASP A 1 329 ? 26.134 4.420 -5.159 1.00 82.94 329 ASP A CA 1
ATOM 2517 C C . ASP A 1 329 ? 26.375 2.910 -5.058 1.00 82.94 329 ASP A C 1
ATOM 2519 O O . ASP A 1 329 ? 27.415 2.490 -4.545 1.00 82.94 329 ASP A O 1
ATOM 2523 N N . THR A 1 330 ? 25.450 2.101 -5.573 1.00 91.06 330 THR A N 1
ATOM 2524 C CA . THR A 1 330 ? 25.481 0.638 -5.447 1.00 91.06 330 THR A CA 1
ATOM 2525 C C . THR A 1 330 ? 25.586 -0.081 -6.789 1.00 91.06 330 THR A C 1
ATOM 2527 O O . THR A 1 330 ? 25.815 -1.289 -6.805 1.00 91.06 330 THR A O 1
ATOM 2530 N N . TYR A 1 331 ? 25.438 0.631 -7.909 1.00 94.06 331 TYR A N 1
ATOM 2531 C CA . TYR A 1 331 ? 25.583 0.049 -9.238 1.00 94.06 331 TYR A CA 1
ATOM 2532 C C . TYR A 1 331 ? 27.050 -0.086 -9.646 1.00 94.06 331 TYR A C 1
ATOM 2534 O O . TYR A 1 331 ? 27.808 0.885 -9.669 1.00 94.06 331 TYR A O 1
ATOM 2542 N N . ALA A 1 332 ? 27.426 -1.307 -10.019 1.00 91.81 332 ALA A N 1
ATOM 2543 C CA . ALA A 1 332 ? 28.721 -1.637 -10.587 1.00 91.81 332 ALA A CA 1
ATOM 2544 C C . ALA A 1 332 ? 28.493 -2.418 -11.894 1.00 91.81 332 ALA A C 1
ATOM 2546 O O . ALA A 1 332 ? 28.103 -3.584 -11.816 1.00 91.81 332 ALA A O 1
ATOM 2547 N N . PRO A 1 333 ? 28.730 -1.809 -13.074 1.00 89.56 333 PRO A N 1
ATOM 2548 C CA . PRO A 1 333 ? 28.530 -2.476 -14.358 1.00 89.56 333 PRO A CA 1
ATOM 2549 C C . PRO A 1 333 ? 29.307 -3.792 -14.441 1.00 89.56 333 PRO A C 1
ATOM 2551 O O . PRO A 1 333 ? 30.486 -3.843 -14.070 1.00 89.56 333 PRO A O 1
ATOM 2554 N N . ARG A 1 334 ? 28.668 -4.842 -14.965 1.00 92.56 334 ARG A N 1
ATOM 2555 C CA . ARG A 1 334 ? 29.308 -6.133 -15.238 1.00 92.56 334 ARG A CA 1
ATOM 2556 C C . ARG A 1 334 ? 29.242 -6.454 -16.723 1.00 92.56 334 ARG A C 1
ATOM 2558 O O . ARG A 1 334 ? 28.250 -6.169 -17.387 1.00 92.56 334 ARG A O 1
ATOM 2565 N N . ASP A 1 335 ? 30.307 -7.059 -17.237 1.00 90.62 335 ASP A N 1
ATOM 2566 C CA . ASP A 1 335 ? 30.352 -7.495 -18.631 1.00 90.62 335 ASP A CA 1
ATOM 2567 C C . ASP A 1 335 ? 29.249 -8.526 -18.896 1.00 90.62 335 ASP A C 1
ATOM 2569 O O . ASP A 1 335 ? 29.149 -9.530 -18.191 1.00 90.62 335 ASP A O 1
ATOM 2573 N N . GLY A 1 336 ? 28.449 -8.286 -19.935 1.00 90.31 336 GLY A N 1
ATOM 2574 C CA . GLY A 1 336 ? 27.346 -9.167 -20.320 1.00 90.31 336 GLY A CA 1
ATOM 2575 C C . GLY A 1 336 ? 26.041 -8.943 -19.552 1.00 90.31 336 GLY A C 1
ATOM 2576 O O . GLY A 1 336 ? 25.070 -9.613 -19.869 1.00 90.31 336 GLY A O 1
ATOM 2577 N N . GLU A 1 337 ? 25.978 -8.001 -18.607 1.00 95.12 337 GLU A N 1
ATOM 2578 C CA . GLU A 1 337 ? 24.723 -7.587 -17.966 1.00 95.12 337 GLU A CA 1
ATOM 2579 C C . GLU A 1 337 ? 24.258 -6.228 -18.509 1.00 95.12 337 GLU A C 1
ATOM 2581 O O . GLU A 1 337 ? 25.059 -5.343 -18.821 1.00 95.12 337 GLU A O 1
ATOM 2586 N N . ALA A 1 338 ? 22.945 -6.060 -18.614 1.00 97.19 338 ALA A N 1
ATOM 2587 C CA . ALA A 1 338 ? 22.284 -4.795 -18.898 1.00 97.19 338 ALA A CA 1
ATOM 2588 C C . ALA A 1 338 ? 21.517 -4.316 -17.657 1.00 97.19 338 ALA A C 1
ATOM 2590 O O . ALA A 1 338 ? 21.223 -5.100 -16.754 1.00 97.19 338 ALA A O 1
ATOM 2591 N N . VAL A 1 339 ? 21.186 -3.022 -17.602 1.00 98.25 339 VAL A N 1
ATOM 2592 C CA . VAL A 1 339 ? 20.454 -2.434 -16.473 1.00 98.25 339 VAL A CA 1
ATOM 2593 C C . VAL A 1 339 ? 19.352 -1.487 -16.941 1.00 98.25 339 VAL A C 1
ATOM 2595 O O . VAL A 1 339 ? 19.513 -0.7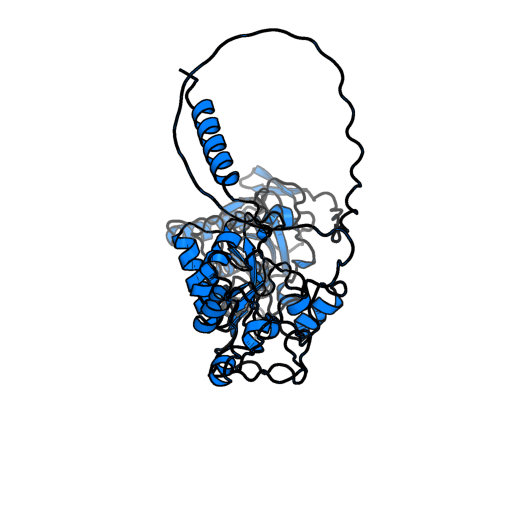49 -17.912 1.00 98.25 339 VAL A O 1
ATOM 2598 N N . ILE A 1 340 ? 18.223 -1.494 -16.238 1.00 98.69 340 ILE A N 1
ATOM 2599 C CA . ILE A 1 340 ? 17.131 -0.532 -16.413 1.00 98.69 340 ILE A CA 1
ATOM 2600 C C . ILE A 1 340 ? 16.554 -0.147 -15.048 1.00 98.69 340 ILE A C 1
ATOM 2602 O O . ILE A 1 340 ? 16.607 -0.928 -14.100 1.00 98.69 340 ILE A O 1
ATOM 2606 N N . TYR A 1 341 ? 16.004 1.059 -14.932 1.00 98.75 341 TYR A N 1
ATOM 2607 C CA . TYR A 1 341 ? 15.418 1.570 -13.696 1.00 98.75 341 TYR A CA 1
ATOM 2608 C C . TYR A 1 341 ? 13.933 1.828 -13.926 1.00 98.75 341 TYR A C 1
ATOM 2610 O O . TYR A 1 341 ? 13.572 2.597 -14.815 1.00 98.75 341 TYR A O 1
ATOM 2618 N N . ILE A 1 342 ? 13.063 1.179 -13.158 1.00 98.75 342 ILE A N 1
ATOM 2619 C CA . ILE A 1 342 ? 11.616 1.225 -13.392 1.00 98.75 342 ILE A CA 1
ATOM 2620 C C . ILE A 1 342 ? 10.887 1.620 -12.106 1.00 98.75 342 ILE A C 1
ATOM 2622 O O . ILE A 1 342 ? 11.047 0.980 -11.070 1.00 98.75 342 ILE A O 1
ATOM 2626 N N . ALA A 1 343 ? 10.071 2.668 -12.187 1.00 98.50 343 ALA A N 1
ATOM 2627 C CA . ALA A 1 343 ? 9.156 3.129 -11.150 1.00 98.50 343 ALA A CA 1
ATOM 2628 C C . ALA A 1 343 ? 7.718 2.729 -11.505 1.00 98.50 343 ALA A C 1
ATOM 2630 O O . ALA A 1 343 ? 7.273 2.898 -12.644 1.00 98.50 343 ALA A O 1
ATOM 2631 N N . GLY A 1 344 ? 6.965 2.188 -10.549 1.00 94.88 344 GLY A N 1
ATOM 2632 C CA . GLY A 1 344 ? 5.670 1.562 -10.846 1.00 94.88 344 GLY A CA 1
ATOM 2633 C C . GLY A 1 344 ? 4.729 1.436 -9.657 1.00 94.88 344 GLY A C 1
ATOM 2634 O O . GLY A 1 344 ? 3.969 0.472 -9.587 1.00 94.88 344 GLY A O 1
ATOM 2635 N N . GLY A 1 345 ? 4.776 2.386 -8.724 1.00 91.00 345 GLY A N 1
ATOM 2636 C CA . GLY A 1 345 ? 4.078 2.287 -7.442 1.00 91.00 345 GLY A CA 1
ATOM 2637 C C . GLY A 1 345 ? 5.001 1.799 -6.341 1.00 91.00 345 GLY A C 1
ATOM 2638 O O . GLY A 1 345 ? 6.201 2.056 -6.405 1.00 91.00 345 GLY A O 1
ATOM 2639 N N . CYS A 1 346 ? 4.449 1.104 -5.345 1.00 87.44 346 CYS A N 1
ATOM 2640 C CA . CYS A 1 346 ? 5.267 0.510 -4.296 1.00 87.44 346 CYS A CA 1
ATOM 2641 C C . CYS A 1 346 ? 6.305 -0.448 -4.893 1.00 87.44 346 CYS A C 1
ATOM 2643 O O . CYS A 1 346 ? 5.971 -1.447 -5.540 1.00 87.44 346 CYS A O 1
ATOM 2645 N N . PHE A 1 347 ? 7.581 -0.169 -4.653 1.00 95.31 347 PHE A N 1
ATOM 2646 C CA . PHE A 1 347 ? 8.671 -0.942 -5.248 1.00 95.31 347 PHE A CA 1
ATOM 2647 C C . PHE A 1 347 ? 8.745 -2.412 -4.789 1.00 95.31 347 PHE A C 1
ATOM 2649 O O . PHE A 1 347 ? 9.299 -3.226 -5.513 1.00 95.31 347 PHE A O 1
ATOM 2656 N N . TRP A 1 348 ? 8.103 -2.806 -3.679 1.00 88.31 348 TRP A N 1
ATOM 2657 C CA . TRP A 1 348 ? 8.170 -4.169 -3.132 1.00 88.31 348 TRP A CA 1
ATOM 2658 C C . TRP A 1 348 ? 7.541 -5.198 -4.067 1.00 88.31 348 TRP A C 1
ATOM 2660 O O . TRP A 1 348 ? 8.092 -6.272 -4.301 1.00 88.31 348 TRP A O 1
ATOM 2670 N N . GLY A 1 349 ? 6.374 -4.864 -4.624 1.00 85.75 349 GLY A N 1
ATOM 2671 C CA . GLY A 1 349 ? 5.711 -5.727 -5.594 1.00 85.75 349 GLY A CA 1
ATOM 2672 C C . GLY A 1 349 ? 6.465 -5.800 -6.909 1.00 85.75 349 GLY A C 1
ATOM 2673 O O . GLY A 1 349 ? 6.589 -6.876 -7.494 1.00 85.75 349 GLY A O 1
ATOM 2674 N N . LEU A 1 350 ? 6.975 -4.655 -7.360 1.00 95.69 350 LEU A N 1
ATOM 2675 C CA . LEU A 1 350 ? 7.701 -4.564 -8.617 1.00 95.69 350 LEU A CA 1
ATOM 2676 C C . LEU A 1 350 ? 9.040 -5.310 -8.537 1.00 95.69 350 LEU A C 1
ATOM 2678 O O . LEU A 1 350 ? 9.363 -6.061 -9.450 1.00 95.69 350 LEU A O 1
ATOM 2682 N N . GLU A 1 351 ? 9.769 -5.185 -7.428 1.00 98.00 351 GLU A N 1
ATOM 2683 C CA . GLU A 1 351 ? 10.963 -5.976 -7.122 1.00 98.00 351 GLU A CA 1
ATOM 2684 C C . GLU A 1 351 ? 10.636 -7.459 -7.186 1.00 98.00 351 GLU A C 1
ATOM 2686 O O . GLU A 1 351 ? 11.256 -8.186 -7.957 1.00 98.00 351 GLU A O 1
ATOM 2691 N N . LYS A 1 352 ? 9.604 -7.898 -6.456 1.00 95.25 352 LYS A N 1
ATOM 2692 C CA . LYS A 1 352 ? 9.236 -9.311 -6.417 1.00 95.25 352 LYS A CA 1
ATOM 2693 C C . LYS A 1 352 ? 8.870 -9.865 -7.791 1.00 95.25 352 LYS A C 1
ATOM 2695 O O . LYS A 1 352 ? 9.217 -11.008 -8.101 1.00 95.25 352 LYS A O 1
ATOM 2700 N N . LEU A 1 353 ? 8.175 -9.078 -8.614 1.00 95.75 353 LEU A N 1
ATOM 2701 C CA . LEU A 1 353 ? 7.892 -9.439 -9.999 1.00 95.75 353 LEU A CA 1
ATOM 2702 C C . LEU A 1 353 ? 9.189 -9.647 -10.778 1.00 95.75 353 LEU A C 1
ATOM 2704 O O . LEU A 1 353 ? 9.373 -10.718 -11.346 1.00 95.75 353 LEU A O 1
ATOM 2708 N N . MET A 1 354 ? 10.085 -8.661 -10.767 1.00 97.81 354 MET A N 1
ATOM 2709 C CA . MET A 1 354 ? 11.324 -8.703 -11.547 1.00 97.81 354 MET A CA 1
ATOM 2710 C C . MET A 1 354 ? 12.255 -9.825 -11.078 1.00 97.81 354 MET A C 1
ATOM 2712 O O . MET A 1 354 ? 12.782 -10.559 -11.905 1.00 97.81 354 MET A O 1
ATOM 2716 N N . GLN A 1 355 ? 12.373 -10.045 -9.767 1.00 97.31 355 GLN A N 1
ATOM 2717 C CA . GLN A 1 355 ? 13.118 -11.170 -9.183 1.00 97.31 355 GLN A CA 1
ATOM 2718 C C . GLN A 1 355 ? 12.591 -12.541 -9.619 1.00 97.31 355 GLN A C 1
ATOM 2720 O O . GLN A 1 355 ? 13.324 -13.525 -9.584 1.00 97.31 355 GLN A O 1
ATOM 2725 N N . SER A 1 356 ? 11.314 -12.628 -9.997 1.00 95.25 356 SER A N 1
ATOM 2726 C CA . SER A 1 356 ? 10.695 -13.884 -10.421 1.00 95.25 356 SER A CA 1
ATOM 2727 C C . SER A 1 356 ? 10.960 -14.215 -11.897 1.00 95.25 356 SER A C 1
ATOM 2729 O O . SER A 1 356 ? 10.540 -15.282 -12.348 1.00 95.25 356 SER A O 1
ATOM 2731 N N . LEU A 1 357 ? 11.620 -13.328 -12.654 1.00 97.00 357 LEU A N 1
ATOM 2732 C CA . LEU A 1 357 ? 11.872 -13.497 -14.086 1.00 97.00 357 LEU A CA 1
ATOM 2733 C C . LEU A 1 357 ? 13.247 -14.128 -14.353 1.00 97.00 357 LEU A C 1
ATOM 2735 O O . LEU A 1 357 ? 14.287 -13.588 -13.971 1.00 97.00 357 LEU A O 1
ATOM 2739 N N . ASP A 1 358 ? 13.261 -15.248 -15.072 1.00 95.50 358 ASP A N 1
ATOM 2740 C CA . ASP A 1 358 ? 14.481 -15.955 -15.458 1.00 95.50 358 ASP A CA 1
ATOM 2741 C C . ASP A 1 358 ? 15.321 -15.097 -16.410 1.00 95.50 358 ASP A C 1
ATOM 2743 O O . ASP A 1 358 ? 14.951 -14.867 -17.559 1.00 95.50 358 ASP A O 1
ATOM 2747 N N . GLY A 1 359 ? 16.482 -14.654 -15.932 1.00 95.31 359 GLY A N 1
ATOM 2748 C CA . GLY A 1 359 ? 17.374 -13.746 -16.656 1.00 95.31 359 GLY A CA 1
ATOM 2749 C C . GLY A 1 359 ? 17.607 -12.434 -15.914 1.00 95.31 359 GLY A C 1
ATOM 2750 O O . GLY A 1 359 ? 18.623 -11.794 -16.158 1.00 95.31 359 GLY A O 1
ATOM 2751 N N . VAL A 1 360 ? 16.749 -12.071 -14.955 1.00 97.75 360 VAL A N 1
ATOM 2752 C CA . VAL A 1 360 ? 17.048 -10.997 -13.998 1.00 97.75 360 VAL A CA 1
ATOM 2753 C C . VAL A 1 360 ? 18.080 -11.507 -12.993 1.00 97.75 360 VAL A C 1
ATOM 2755 O O . VAL A 1 360 ? 17.892 -12.550 -12.368 1.00 97.75 360 VAL A O 1
ATOM 2758 N N . THR A 1 361 ? 19.196 -10.791 -12.863 1.00 97.12 361 THR A N 1
ATOM 2759 C CA . THR A 1 361 ? 20.329 -11.177 -12.008 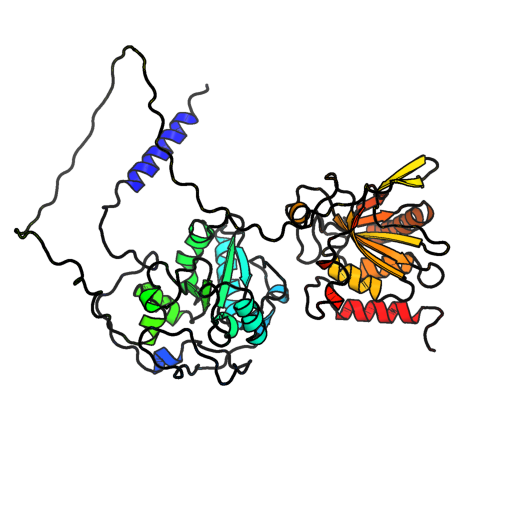1.00 97.12 361 THR A CA 1
ATOM 2760 C C . THR A 1 361 ? 20.357 -10.408 -10.692 1.00 97.12 361 THR A C 1
ATOM 2762 O O . THR A 1 361 ? 20.834 -10.944 -9.690 1.00 97.12 361 THR A O 1
ATOM 2765 N N . ALA A 1 362 ? 19.802 -9.193 -10.658 1.00 97.50 362 ALA A N 1
ATOM 2766 C CA . ALA A 1 362 ? 19.520 -8.464 -9.426 1.00 97.50 362 ALA A CA 1
ATOM 2767 C C . ALA A 1 362 ? 18.349 -7.486 -9.600 1.00 97.50 362 ALA A C 1
ATOM 2769 O O . ALA A 1 362 ? 18.170 -6.882 -10.657 1.00 97.50 362 ALA A O 1
ATOM 2770 N N . ALA A 1 363 ? 17.588 -7.284 -8.527 1.00 97.81 363 ALA A N 1
ATOM 2771 C CA . ALA A 1 363 ? 16.600 -6.220 -8.408 1.00 97.81 363 ALA A CA 1
ATOM 2772 C C . ALA A 1 363 ? 16.875 -5.471 -7.100 1.00 97.81 363 ALA A C 1
ATOM 2774 O O . ALA A 1 363 ? 16.936 -6.099 -6.049 1.00 97.81 363 ALA A O 1
ATOM 2775 N N . THR A 1 364 ? 17.102 -4.160 -7.176 1.00 98.25 364 THR A N 1
ATOM 2776 C CA . THR A 1 364 ? 17.417 -3.316 -6.012 1.00 98.25 364 THR A CA 1
ATOM 2777 C C . THR A 1 364 ? 16.381 -2.207 -5.884 1.00 98.25 364 THR A C 1
ATOM 2779 O O . THR A 1 364 ? 16.236 -1.392 -6.798 1.00 98.25 364 THR A O 1
ATOM 2782 N N . ASN A 1 365 ? 15.702 -2.125 -4.743 1.00 97.75 365 ASN A N 1
ATOM 2783 C CA . ASN A 1 365 ? 14.780 -1.038 -4.421 1.00 97.75 365 ASN A CA 1
ATOM 2784 C C . ASN A 1 365 ? 15.531 0.261 -4.118 1.00 97.75 365 ASN A C 1
ATOM 2786 O O . ASN A 1 365 ? 16.564 0.260 -3.443 1.00 97.75 365 ASN A O 1
ATOM 2790 N N . GLY A 1 366 ? 15.000 1.393 -4.572 1.00 96.62 366 GLY A N 1
ATOM 2791 C CA . GLY A 1 366 ? 15.595 2.698 -4.323 1.00 96.62 366 GLY A CA 1
ATOM 2792 C C . GLY A 1 366 ? 14.738 3.882 -4.735 1.00 96.62 366 GLY A C 1
ATOM 2793 O O . GLY A 1 366 ? 13.562 3.762 -5.078 1.00 96.62 366 GLY A O 1
ATOM 2794 N N . TYR A 1 367 ? 15.361 5.052 -4.662 1.00 96.25 367 TYR A N 1
ATOM 2795 C CA . TYR A 1 367 ? 14.745 6.351 -4.896 1.00 96.25 367 TYR A CA 1
ATOM 2796 C C . TYR A 1 367 ? 15.447 7.029 -6.069 1.00 96.25 367 TYR A C 1
ATOM 2798 O O . TYR A 1 367 ? 16.642 7.328 -5.973 1.00 96.25 367 TYR A O 1
ATOM 2806 N N . ALA A 1 368 ? 14.727 7.243 -7.170 1.00 97.00 368 ALA A N 1
ATOM 2807 C CA . ALA A 1 368 ? 15.299 7.798 -8.391 1.00 97.00 368 ALA A CA 1
ATOM 2808 C C . ALA A 1 368 ? 14.790 9.202 -8.718 1.00 97.00 368 ALA A C 1
ATOM 2810 O O . ALA A 1 368 ? 13.659 9.566 -8.391 1.00 97.00 368 ALA A O 1
ATOM 2811 N N . ASN A 1 369 ? 15.627 9.957 -9.432 1.00 95.75 369 ASN A N 1
ATOM 2812 C CA . ASN A 1 369 ? 15.295 11.202 -10.134 1.00 95.75 369 ASN A CA 1
ATOM 2813 C C . ASN A 1 369 ? 14.672 12.332 -9.289 1.00 95.75 369 ASN A C 1
ATOM 2815 O O . ASN A 1 369 ? 14.072 13.263 -9.826 1.00 95.75 369 ASN A O 1
ATOM 2819 N N . GLY A 1 370 ? 14.866 12.308 -7.971 1.00 92.00 370 GLY A N 1
ATOM 2820 C CA . GLY A 1 370 ? 14.523 13.416 -7.086 1.00 92.00 370 GLY A CA 1
ATOM 2821 C C . GLY A 1 370 ? 15.635 14.448 -6.920 1.00 92.00 370 GLY A C 1
ATOM 2822 O O . GLY A 1 370 ? 16.766 14.308 -7.384 1.00 92.00 370 GLY A O 1
ATOM 2823 N N . THR A 1 371 ? 15.302 15.518 -6.205 1.00 87.06 371 THR A N 1
ATOM 2824 C CA . THR A 1 371 ? 16.171 16.699 -6.036 1.00 87.06 371 THR A CA 1
ATOM 2825 C C . THR A 1 371 ? 16.957 16.694 -4.729 1.00 87.06 371 THR A C 1
ATOM 2827 O O . THR A 1 371 ? 17.952 17.405 -4.585 1.00 87.06 371 THR A O 1
ATOM 2830 N N . VAL A 1 372 ? 16.512 15.897 -3.758 1.00 81.06 372 VAL A N 1
ATOM 2831 C CA . VAL A 1 372 ? 17.123 15.818 -2.432 1.00 81.06 372 VAL A CA 1
ATOM 2832 C C . VAL A 1 372 ? 18.222 14.755 -2.438 1.00 81.06 372 VAL A C 1
ATOM 2834 O O . VAL A 1 372 ? 17.917 13.592 -2.704 1.00 81.06 372 VAL A O 1
ATOM 2837 N N . PRO A 1 373 ? 19.480 15.099 -2.107 1.00 82.44 373 PRO A N 1
ATOM 2838 C CA . PRO A 1 373 ? 20.549 14.114 -2.042 1.00 82.44 373 PRO A CA 1
ATOM 2839 C C . PRO A 1 373 ? 20.362 13.180 -0.845 1.00 82.44 373 PRO A C 1
ATOM 2841 O O . PRO A 1 373 ? 19.948 13.624 0.230 1.00 82.44 373 PRO A O 1
ATOM 2844 N N . ALA A 1 374 ? 20.714 11.907 -1.040 1.00 77.00 374 ALA A N 1
ATOM 2845 C CA . ALA A 1 374 ? 20.672 10.853 -0.028 1.00 77.00 374 ALA A CA 1
ATOM 2846 C C . ALA A 1 374 ? 19.369 10.867 0.806 1.00 77.00 374 ALA A C 1
ATOM 2848 O O . ALA A 1 374 ? 19.426 11.027 2.029 1.00 77.00 374 ALA A O 1
ATOM 2849 N N . PRO A 1 375 ? 18.191 10.732 0.168 1.00 79.81 375 PRO A N 1
ATOM 2850 C CA . PRO A 1 375 ? 16.929 10.695 0.890 1.00 79.81 375 PRO A CA 1
ATOM 2851 C C . PRO A 1 375 ? 16.835 9.414 1.740 1.00 79.81 375 PRO A C 1
ATOM 2853 O O . PRO A 1 375 ? 17.440 8.388 1.408 1.00 79.81 375 PRO A O 1
ATOM 2856 N N . ASP A 1 376 ? 16.073 9.490 2.828 1.00 73.44 376 ASP A N 1
ATOM 2857 C CA . ASP A 1 376 ? 15.574 8.328 3.567 1.00 73.44 376 ASP A CA 1
ATOM 2858 C C . ASP A 1 376 ? 14.091 8.113 3.232 1.00 73.44 376 ASP A C 1
ATOM 2860 O O . ASP A 1 376 ? 13.429 9.019 2.703 1.00 73.44 376 ASP A O 1
ATOM 2864 N N . TYR A 1 377 ? 13.565 6.929 3.546 1.00 67.62 377 TYR A N 1
ATOM 2865 C CA . TYR A 1 377 ? 12.180 6.572 3.239 1.00 67.62 377 TYR A CA 1
ATOM 2866 C C . TYR A 1 377 ? 11.170 7.589 3.784 1.00 67.62 377 TYR A C 1
ATOM 2868 O O . TYR A 1 377 ? 10.228 7.979 3.092 1.00 67.62 377 TYR A O 1
ATOM 2876 N N . ARG A 1 378 ? 11.388 8.091 5.009 1.00 61.62 378 ARG A N 1
ATOM 2877 C CA . ARG A 1 378 ? 10.485 9.059 5.658 1.00 61.62 378 ARG A CA 1
ATOM 2878 C C . ARG A 1 378 ? 10.388 10.353 4.862 1.00 61.62 378 ARG A C 1
ATOM 2880 O O . ARG A 1 378 ? 9.296 10.889 4.687 1.00 61.62 378 ARG A O 1
ATOM 2887 N N . ARG A 1 379 ? 11.519 10.856 4.370 1.00 66.50 379 ARG A N 1
ATOM 2888 C CA . ARG A 1 379 ? 11.569 12.074 3.559 1.00 66.50 379 ARG A CA 1
ATOM 2889 C C . ARG A 1 379 ? 10.939 11.860 2.190 1.00 66.50 379 ARG A C 1
ATOM 2891 O O . ARG A 1 379 ? 10.270 12.767 1.704 1.00 66.50 379 ARG A O 1
ATOM 2898 N N . VAL A 1 380 ? 11.111 10.687 1.581 1.00 71.44 380 VAL A N 1
ATOM 2899 C CA . VAL A 1 380 ? 10.437 10.351 0.314 1.00 71.44 380 VAL A CA 1
ATOM 2900 C C . VAL A 1 380 ? 8.923 10.283 0.506 1.00 71.44 380 VAL A C 1
ATOM 2902 O O . VAL A 1 380 ? 8.200 10.949 -0.230 1.00 71.44 380 VAL A O 1
ATOM 2905 N N . CYS A 1 381 ? 8.449 9.603 1.553 1.00 61.34 381 CYS A N 1
ATOM 2906 C CA . CYS A 1 381 ? 7.024 9.501 1.886 1.00 61.34 381 CYS A CA 1
ATOM 2907 C C . CYS A 1 381 ? 6.363 10.846 2.208 1.00 61.34 381 CYS A C 1
ATOM 2909 O O . CYS A 1 381 ? 5.164 11.005 1.991 1.00 61.34 381 CYS A O 1
ATOM 2911 N N . ALA A 1 382 ? 7.126 11.827 2.702 1.00 64.25 382 ALA A N 1
ATOM 2912 C CA . ALA A 1 382 ? 6.628 13.187 2.908 1.00 64.25 382 ALA A CA 1
ATOM 2913 C C . ALA A 1 382 ? 6.287 13.914 1.588 1.00 64.25 382 ALA A C 1
ATOM 2915 O O . ALA A 1 382 ? 5.633 14.952 1.616 1.00 64.25 382 ALA A O 1
ATOM 2916 N N . GLY A 1 383 ? 6.718 13.388 0.433 1.00 71.56 383 GLY A N 1
ATOM 2917 C CA . GLY A 1 383 ? 6.358 13.883 -0.902 1.00 71.56 383 GLY A CA 1
ATOM 2918 C C . GLY A 1 383 ? 7.147 15.108 -1.381 1.00 71.56 383 GLY A C 1
ATOM 2919 O O . GLY A 1 383 ? 6.951 15.569 -2.503 1.00 71.56 383 GLY A O 1
ATOM 2920 N N . GLU A 1 384 ? 8.068 15.633 -0.571 1.00 74.56 384 GLU A N 1
ATOM 2921 C CA . GLU A 1 384 ? 8.788 16.885 -0.859 1.00 74.56 384 GLU A CA 1
ATOM 2922 C C . GLU A 1 384 ? 10.108 16.684 -1.622 1.00 74.56 384 GLU A C 1
ATOM 2924 O O . GLU A 1 384 ? 10.748 17.650 -2.034 1.00 74.56 384 GLU A O 1
ATOM 2929 N N . THR A 1 385 ? 10.556 15.438 -1.807 1.00 83.81 385 THR A N 1
ATOM 2930 C CA . THR A 1 385 ? 11.888 15.158 -2.374 1.00 83.81 385 THR A CA 1
ATOM 2931 C C . THR A 1 385 ? 11.912 15.093 -3.901 1.00 83.81 385 THR A C 1
ATOM 2933 O O . THR A 1 385 ? 12.968 15.279 -4.514 1.00 83.81 385 THR A O 1
ATOM 2936 N N . GLY A 1 386 ? 10.755 14.827 -4.511 1.00 87.69 386 GLY A N 1
ATOM 2937 C CA . GLY A 1 386 ? 10.609 14.572 -5.942 1.00 87.69 386 GLY A CA 1
ATOM 2938 C C . GLY A 1 386 ? 11.126 13.207 -6.404 1.00 87.69 386 GLY A C 1
ATOM 2939 O O . GLY A 1 386 ? 11.075 12.948 -7.598 1.00 87.69 386 GLY A O 1
ATOM 2940 N N . HIS A 1 387 ? 11.617 12.351 -5.501 1.00 93.06 387 HIS A N 1
ATOM 2941 C CA . HIS A 1 387 ? 12.048 10.998 -5.863 1.00 93.06 387 HIS A CA 1
ATOM 2942 C C . HIS A 1 387 ? 10.868 10.108 -6.232 1.00 93.06 387 HIS A C 1
ATOM 2944 O O . HIS A 1 387 ? 9.750 10.340 -5.774 1.00 93.06 387 HIS A O 1
ATOM 2950 N N . ARG A 1 388 ? 11.150 9.073 -7.021 1.00 96.62 388 ARG A N 1
ATOM 2951 C CA . ARG A 1 388 ? 10.241 7.973 -7.357 1.00 96.62 388 ARG A CA 1
ATOM 2952 C C . ARG A 1 388 ? 10.733 6.690 -6.713 1.00 96.62 388 ARG A C 1
ATOM 2954 O O . ARG A 1 388 ? 11.928 6.398 -6.793 1.00 96.62 388 ARG A O 1
ATOM 2961 N N . GLU A 1 389 ? 9.838 5.919 -6.111 1.00 96.88 389 GLU A N 1
ATOM 2962 C CA . GLU A 1 389 ? 10.133 4.535 -5.753 1.00 96.88 389 GLU A CA 1
ATOM 2963 C C . GLU A 1 389 ? 10.412 3.754 -7.034 1.00 96.88 389 GLU A C 1
ATOM 2965 O O . GLU A 1 389 ? 9.589 3.689 -7.945 1.00 96.88 389 GLU A O 1
ATOM 2970 N N . THR A 1 390 ? 11.631 3.237 -7.127 1.00 98.50 390 THR A N 1
ATOM 2971 C CA . THR A 1 390 ? 12.204 2.700 -8.358 1.00 98.50 390 THR A CA 1
ATOM 2972 C C . THR A 1 390 ? 12.939 1.410 -8.048 1.00 98.50 390 THR A C 1
ATOM 2974 O O . THR A 1 390 ? 13.663 1.327 -7.058 1.00 98.50 390 THR A O 1
ATOM 2977 N N . VAL A 1 391 ? 12.800 0.424 -8.924 1.00 98.75 391 VAL A N 1
ATOM 2978 C CA . VAL A 1 391 ? 13.587 -0.808 -8.906 1.00 98.75 391 VAL A CA 1
ATOM 2979 C C . VAL A 1 391 ? 14.679 -0.685 -9.964 1.00 98.75 391 VAL A C 1
ATOM 2981 O O . VAL A 1 391 ? 14.375 -0.485 -11.143 1.00 98.75 391 VAL A O 1
ATOM 2984 N N . ARG A 1 392 ? 15.949 -0.797 -9.562 1.00 98.62 392 ARG A N 1
ATOM 2985 C CA . ARG A 1 392 ? 17.061 -1.038 -10.491 1.00 98.62 392 ARG A CA 1
ATOM 2986 C C . ARG A 1 392 ? 17.100 -2.524 -10.816 1.00 98.62 392 ARG A C 1
ATOM 2988 O O . ARG A 1 392 ? 17.236 -3.334 -9.905 1.00 98.62 392 ARG A O 1
ATOM 2995 N N . ILE A 1 393 ? 16.999 -2.862 -12.092 1.00 98.69 393 ILE A N 1
ATOM 2996 C CA . ILE A 1 393 ? 16.924 -4.234 -12.590 1.00 98.69 393 ILE A CA 1
ATOM 2997 C C . ILE A 1 393 ? 18.178 -4.493 -13.417 1.00 98.69 393 ILE A C 1
ATOM 2999 O O . ILE A 1 393 ? 18.336 -3.909 -14.487 1.00 98.69 393 ILE A O 1
ATOM 3003 N N . GLU A 1 394 ? 19.056 -5.350 -12.911 1.00 98.50 394 GLU A N 1
ATOM 3004 C CA . GLU A 1 394 ? 20.218 -5.888 -13.622 1.00 98.50 394 GLU A CA 1
ATOM 3005 C C . GLU A 1 394 ? 19.816 -7.246 -14.214 1.00 98.50 394 GLU A C 1
ATOM 3007 O O . GLU A 1 394 ? 19.179 -8.058 -13.535 1.00 98.50 394 GLU A O 1
ATOM 3012 N N . TYR A 1 395 ? 20.110 -7.479 -15.493 1.00 97.88 395 TYR A N 1
ATOM 3013 C CA . TYR A 1 395 ? 19.653 -8.669 -16.210 1.00 97.88 395 TYR A CA 1
ATOM 3014 C C . TYR A 1 395 ? 20.623 -9.108 -17.307 1.00 97.88 395 TYR A C 1
ATOM 3016 O O . TYR A 1 395 ? 21.383 -8.309 -17.852 1.00 97.88 395 TYR A O 1
ATOM 3024 N N . ASP A 1 396 ? 20.563 -10.391 -17.647 1.00 97.12 396 ASP A N 1
ATOM 3025 C CA . ASP A 1 396 ? 21.268 -10.996 -18.771 1.00 97.12 396 ASP A CA 1
ATOM 3026 C C . ASP A 1 396 ? 20.422 -10.843 -20.054 1.00 97.12 396 ASP A C 1
ATOM 3028 O O . ASP A 1 396 ? 19.393 -11.522 -20.192 1.00 97.12 396 ASP A O 1
ATOM 3032 N N . PRO A 1 397 ? 20.829 -9.979 -21.007 1.00 95.62 397 PRO A N 1
ATOM 3033 C CA . PRO A 1 397 ? 20.086 -9.737 -22.238 1.00 95.62 397 PRO A CA 1
ATOM 3034 C C . PRO A 1 397 ? 20.060 -10.947 -23.187 1.00 95.62 397 PRO A C 1
ATOM 3036 O O . PRO A 1 397 ? 19.266 -10.948 -24.130 1.00 95.62 397 PRO A O 1
ATOM 3039 N N . GLU A 1 398 ? 20.893 -11.976 -22.974 1.00 94.38 398 GLU A N 1
ATOM 3040 C CA . GLU A 1 398 ? 20.813 -13.242 -23.717 1.00 94.38 398 GLU A CA 1
ATOM 3041 C C . GLU A 1 398 ? 19.703 -14.164 -23.182 1.00 94.38 398 GLU A C 1
ATOM 3043 O O . GLU A 1 398 ? 19.238 -15.049 -23.907 1.00 94.38 398 GLU A O 1
ATOM 3048 N N . ARG A 1 399 ? 19.247 -13.953 -21.937 1.00 94.75 399 ARG A N 1
ATOM 3049 C CA . ARG A 1 399 ? 18.213 -14.775 -21.279 1.00 94.75 399 ARG A CA 1
ATOM 3050 C C . ARG A 1 399 ? 16.851 -14.093 -21.212 1.00 94.75 399 ARG A C 1
ATOM 3052 O O . ARG A 1 399 ? 15.843 -14.780 -21.373 1.00 94.75 399 ARG A O 1
ATOM 3059 N N . ILE A 1 400 ? 16.814 -12.774 -21.011 1.00 96.44 400 ILE A N 1
ATOM 3060 C CA . ILE A 1 400 ? 15.583 -11.974 -21.001 1.00 96.44 400 ILE A CA 1
ATOM 3061 C C . ILE A 1 400 ? 15.783 -10.639 -21.720 1.00 96.44 400 ILE A C 1
ATOM 3063 O O . ILE A 1 400 ? 16.771 -9.942 -21.508 1.00 96.44 400 ILE A O 1
ATOM 3067 N N . SER A 1 401 ? 14.838 -10.268 -22.585 1.00 96.94 401 SER A N 1
ATOM 3068 C CA . SER A 1 401 ? 14.924 -9.012 -23.333 1.00 96.94 401 SER A CA 1
ATOM 3069 C C . SER A 1 401 ? 14.349 -7.830 -22.546 1.00 96.94 401 SER A C 1
ATOM 3071 O O . SER A 1 401 ? 13.455 -7.991 -21.713 1.00 96.94 401 SER A O 1
ATOM 3073 N N . LEU A 1 402 ? 14.790 -6.608 -22.865 1.00 98.12 402 LEU A N 1
ATOM 3074 C CA . LEU A 1 402 ? 14.166 -5.397 -22.321 1.00 98.12 402 LEU A CA 1
ATOM 3075 C C . LEU A 1 402 ? 12.684 -5.285 -22.725 1.00 98.12 402 LEU A C 1
ATOM 3077 O O . LEU A 1 402 ? 11.877 -4.797 -21.941 1.00 98.12 402 LEU A O 1
ATOM 3081 N N . ASP A 1 403 ? 12.301 -5.776 -23.908 1.00 97.38 403 ASP A N 1
ATOM 3082 C CA . ASP A 1 403 ? 10.894 -5.867 -24.312 1.00 97.38 403 ASP A CA 1
ATOM 3083 C C . ASP A 1 403 ? 10.071 -6.740 -23.352 1.00 97.38 403 ASP A C 1
ATOM 3085 O O . ASP A 1 403 ? 8.954 -6.360 -23.004 1.00 97.38 403 ASP A O 1
ATOM 3089 N N . ASP A 1 404 ? 10.616 -7.867 -22.881 1.00 97.62 404 ASP A N 1
ATOM 3090 C CA . ASP A 1 404 ? 9.935 -8.746 -21.921 1.00 97.62 404 ASP A CA 1
ATOM 3091 C C . ASP A 1 404 ? 9.811 -8.092 -20.536 1.00 97.62 404 ASP A C 1
ATOM 3093 O O . ASP A 1 404 ? 8.749 -8.170 -19.914 1.00 97.62 404 ASP A O 1
ATOM 3097 N N . LEU A 1 405 ? 10.850 -7.385 -20.073 1.00 98.50 405 LEU A N 1
ATOM 3098 C CA . LEU A 1 405 ? 10.796 -6.620 -18.819 1.00 98.50 405 LEU A CA 1
ATOM 3099 C C . LEU A 1 405 ? 9.743 -5.506 -18.883 1.00 98.50 405 LEU A C 1
ATOM 3101 O O . LEU A 1 405 ? 8.953 -5.329 -17.953 1.00 98.50 405 LEU A O 1
ATOM 3105 N N . LEU A 1 406 ? 9.693 -4.768 -19.996 1.00 98.38 406 LEU A N 1
ATOM 3106 C CA . LEU A 1 406 ? 8.696 -3.720 -20.204 1.00 98.38 406 LEU A CA 1
ATOM 3107 C C . LEU A 1 406 ? 7.289 -4.301 -20.380 1.00 98.38 406 LEU A C 1
ATOM 3109 O O . LEU A 1 406 ? 6.324 -3.706 -19.902 1.00 98.38 406 LEU A O 1
ATOM 3113 N N . TYR A 1 407 ? 7.152 -5.469 -21.010 1.00 95.56 407 TYR A N 1
ATOM 3114 C CA . TYR A 1 407 ? 5.887 -6.199 -21.062 1.00 95.56 407 TYR A CA 1
ATOM 3115 C C . TYR A 1 407 ? 5.393 -6.546 -19.653 1.00 95.56 407 TYR A C 1
ATOM 3117 O O . TYR A 1 407 ? 4.271 -6.179 -19.310 1.00 95.56 407 TYR A O 1
ATOM 3125 N N . ALA A 1 408 ? 6.239 -7.163 -18.820 1.00 96.69 408 ALA A N 1
ATOM 3126 C CA . ALA A 1 408 ? 5.902 -7.488 -17.434 1.00 96.69 408 ALA A CA 1
ATOM 3127 C C . ALA A 1 408 ? 5.498 -6.242 -16.635 1.00 96.69 408 ALA A C 1
ATOM 3129 O O . ALA A 1 408 ? 4.505 -6.265 -15.914 1.00 96.69 408 ALA A O 1
ATOM 3130 N N . TYR A 1 409 ? 6.231 -5.140 -16.804 1.00 98.25 409 TYR A N 1
ATOM 3131 C CA . TYR A 1 409 ? 5.932 -3.863 -16.165 1.00 98.25 409 TYR A CA 1
ATOM 3132 C C . TYR A 1 409 ? 4.556 -3.306 -16.557 1.00 98.25 409 TYR A C 1
ATOM 3134 O O . TYR A 1 409 ? 3.744 -2.991 -15.689 1.00 98.25 409 TYR A O 1
ATOM 3142 N N . PHE A 1 410 ? 4.258 -3.208 -17.855 1.00 95.94 410 PHE A N 1
ATOM 3143 C CA . PHE A 1 410 ? 2.985 -2.652 -18.324 1.00 95.94 410 PHE A CA 1
ATOM 3144 C C . PHE A 1 410 ? 1.772 -3.555 -18.047 1.00 95.94 410 PHE A C 1
ATOM 3146 O O . PHE A 1 410 ? 0.646 -3.078 -18.167 1.00 95.94 410 PHE A O 1
ATOM 3153 N N . GLU A 1 411 ? 1.973 -4.826 -17.691 1.00 91.38 411 GLU A N 1
ATOM 3154 C CA . GLU A 1 411 ? 0.901 -5.725 -17.235 1.00 91.38 411 GLU A CA 1
ATOM 3155 C C . GLU A 1 411 ? 0.440 -5.428 -15.798 1.00 91.38 411 GLU A C 1
ATOM 3157 O O . GLU A 1 411 ? -0.670 -5.810 -15.428 1.00 91.38 411 GLU A O 1
ATOM 3162 N N . VAL A 1 412 ? 1.274 -4.773 -14.982 1.00 88.06 412 VAL A N 1
ATOM 3163 C CA . VAL A 1 412 ? 1.037 -4.612 -13.533 1.00 88.06 412 VAL A CA 1
ATOM 3164 C C . VAL A 1 412 ? 0.867 -3.167 -13.076 1.00 88.06 412 VAL A C 1
ATOM 3166 O O . VAL A 1 412 ? 0.595 -2.928 -11.899 1.00 88.06 412 VAL A O 1
ATOM 3169 N N . ILE A 1 413 ? 1.003 -2.206 -13.989 1.00 93.44 413 ILE A N 1
ATOM 3170 C CA . ILE A 1 413 ? 0.746 -0.788 -13.729 1.00 93.44 413 ILE A CA 1
ATOM 3171 C C . ILE A 1 413 ? -0.457 -0.283 -14.526 1.00 93.44 413 ILE A C 1
ATOM 3173 O O . ILE A 1 413 ? -0.769 -0.783 -15.605 1.00 93.44 413 ILE A O 1
ATOM 3177 N N . ASP A 1 414 ? -1.097 0.767 -14.023 1.00 91.50 414 ASP A N 1
ATOM 3178 C CA . ASP A 1 414 ? -2.036 1.580 -14.792 1.00 91.50 414 ASP A CA 1
ATOM 3179 C C . ASP A 1 414 ? -1.282 2.789 -15.385 1.00 91.50 414 ASP A C 1
ATOM 3181 O O . ASP A 1 414 ? -0.920 3.718 -14.653 1.00 91.50 414 ASP A O 1
ATOM 3185 N N . PRO A 1 415 ? -1.015 2.806 -16.704 1.00 94.88 415 PRO A N 1
ATOM 3186 C CA . PRO A 1 415 ? -0.171 3.815 -17.332 1.00 94.88 415 PRO A CA 1
ATOM 3187 C C . PRO A 1 415 ? -0.853 5.178 -17.482 1.00 94.88 415 PRO A C 1
ATOM 3189 O O . PRO A 1 415 ? -0.199 6.103 -17.954 1.00 94.88 415 PRO A O 1
ATOM 3192 N N . GLU A 1 416 ? -2.135 5.324 -17.132 1.00 93.69 416 GLU A N 1
ATOM 3193 C CA . GLU A 1 416 ? -2.858 6.602 -17.197 1.00 93.69 416 GLU A CA 1
ATOM 3194 C C . GLU A 1 416 ? -2.865 7.362 -15.863 1.00 93.69 416 GLU A C 1
ATOM 3196 O O . GLU A 1 416 ? -3.331 8.503 -15.789 1.00 93.69 416 GLU A O 1
ATOM 3201 N N . LEU A 1 417 ? -2.359 6.748 -14.790 1.00 84.19 417 LEU A N 1
ATOM 3202 C CA . LEU A 1 417 ? -2.383 7.350 -13.464 1.00 84.19 417 LEU A CA 1
ATOM 3203 C C . LEU A 1 417 ? -1.202 8.290 -13.229 1.00 84.19 417 LEU A C 1
ATOM 3205 O O . LEU A 1 417 ? -0.044 7.936 -13.439 1.00 84.19 417 LEU A O 1
ATOM 3209 N N . VAL A 1 418 ? -1.526 9.478 -12.720 1.00 93.56 418 VAL A N 1
ATOM 3210 C CA . VAL A 1 418 ? -0.562 10.495 -12.288 1.00 93.56 418 VAL A CA 1
ATOM 3211 C C . VAL A 1 418 ? -0.375 10.414 -10.776 1.00 93.56 418 VAL A C 1
ATOM 3213 O O . VAL A 1 418 ? -1.366 10.363 -10.043 1.00 93.56 418 VAL A O 1
ATOM 3216 N N . ASP A 1 419 ? 0.881 10.430 -10.322 1.00 88.69 419 ASP A N 1
ATOM 3217 C CA . ASP A 1 419 ? 1.296 10.433 -8.912 1.00 88.69 419 ASP A CA 1
ATOM 3218 C C . ASP A 1 419 ? 0.606 9.345 -8.071 1.00 88.69 419 ASP A C 1
ATOM 3220 O O . ASP A 1 419 ? 0.249 9.561 -6.908 1.00 88.69 419 ASP A O 1
ATOM 3224 N N . ARG A 1 420 ? 0.342 8.182 -8.678 1.00 81.81 420 ARG A N 1
ATOM 3225 C CA . ARG A 1 420 ? -0.233 7.021 -7.997 1.00 81.81 420 ARG A CA 1
ATOM 3226 C C . ARG A 1 420 ? -0.094 5.739 -8.812 1.00 81.81 420 ARG A C 1
ATOM 3228 O O . ARG A 1 420 ? -0.082 5.789 -10.040 1.00 81.81 420 ARG A O 1
ATOM 3235 N N . GLN A 1 421 ? -0.142 4.602 -8.126 1.00 79.69 421 GLN A N 1
ATOM 3236 C CA . GLN A 1 421 ? -0.386 3.281 -8.711 1.00 79.69 421 GLN A CA 1
ATOM 3237 C C . GLN A 1 421 ? -1.235 2.440 -7.766 1.00 79.69 421 GLN A C 1
ATOM 3239 O O . GLN A 1 421 ? -0.985 2.395 -6.563 1.00 79.69 421 GLN A O 1
ATOM 3244 N N . GLY A 1 422 ? -2.281 1.805 -8.300 1.00 73.38 422 GLY A N 1
ATOM 3245 C CA . GLY A 1 422 ? -3.301 1.167 -7.472 1.00 73.38 422 GLY A CA 1
ATOM 3246 C C . GLY A 1 422 ? -3.832 2.140 -6.414 1.00 73.38 422 GLY A C 1
ATOM 3247 O O . GLY A 1 422 ? -4.397 3.188 -6.737 1.00 73.38 422 GLY A O 1
ATOM 3248 N N . HIS A 1 423 ? -3.616 1.807 -5.143 1.00 60.12 423 HIS A N 1
ATOM 3249 C CA . HIS A 1 423 ? -4.017 2.648 -4.018 1.00 60.12 423 HIS A CA 1
ATOM 3250 C C . HIS A 1 423 ? -2.863 3.414 -3.344 1.00 60.12 423 HIS A C 1
ATOM 3252 O O . HIS A 1 423 ? -3.111 4.115 -2.357 1.00 60.12 423 HIS A O 1
ATOM 3258 N N . ASP A 1 424 ? -1.642 3.316 -3.874 1.00 71.25 424 ASP A N 1
ATOM 3259 C CA . ASP A 1 424 ? -0.481 4.095 -3.441 1.00 71.25 424 ASP A CA 1
ATOM 3260 C C . ASP A 1 424 ? -0.518 5.467 -4.106 1.00 71.25 424 ASP A C 1
ATOM 3262 O O . ASP A 1 424 ? -0.396 5.569 -5.323 1.00 71.25 424 ASP A O 1
ATOM 3266 N N . ILE A 1 425 ? -0.744 6.526 -3.319 1.00 75.94 425 ILE A N 1
ATOM 3267 C CA . ILE A 1 425 ? -0.958 7.896 -3.815 1.00 75.94 425 ILE A CA 1
ATOM 3268 C C . ILE A 1 425 ? 0.120 8.822 -3.267 1.00 75.94 425 ILE A C 1
ATOM 3270 O O . ILE A 1 425 ? 0.246 8.985 -2.052 1.00 75.94 425 ILE A O 1
ATOM 3274 N N . GLY A 1 426 ? 0.823 9.481 -4.176 1.00 80.81 426 GLY A N 1
ATOM 3275 C CA . GLY A 1 426 ? 1.924 10.386 -3.909 1.00 80.81 426 GLY A CA 1
ATOM 3276 C C . GLY A 1 426 ? 2.877 10.415 -5.099 1.00 80.81 426 GLY A C 1
ATOM 3277 O O . GLY A 1 426 ? 2.969 9.453 -5.861 1.00 80.81 426 GLY A O 1
ATOM 3278 N N . SER A 1 427 ? 3.603 11.519 -5.256 1.00 86.75 427 SER A N 1
ATOM 3279 C CA . SER A 1 427 ? 4.539 11.688 -6.372 1.00 86.75 427 SER A CA 1
ATOM 3280 C C . SER A 1 427 ? 5.628 10.616 -6.395 1.00 86.75 427 SER A C 1
ATOM 3282 O O . SER A 1 427 ? 6.115 10.265 -7.462 1.00 86.75 427 SER A O 1
ATOM 3284 N N . GLN A 1 428 ? 5.961 10.021 -5.249 1.00 87.50 428 GLN A N 1
ATOM 3285 C CA . GLN A 1 428 ? 6.872 8.884 -5.164 1.00 87.50 428 GLN A CA 1
ATOM 3286 C C . GLN A 1 428 ? 6.365 7.620 -5.869 1.00 87.50 428 GLN A C 1
ATOM 3288 O O . GLN A 1 428 ? 7.175 6.784 -6.247 1.00 87.50 428 GLN A O 1
ATOM 3293 N N . TYR A 1 429 ? 5.058 7.497 -6.096 1.00 92.06 429 TYR A N 1
ATOM 3294 C CA . TYR A 1 429 ? 4.431 6.347 -6.753 1.00 92.06 429 TYR A CA 1
ATOM 3295 C C . TYR A 1 429 ? 4.102 6.598 -8.225 1.00 92.06 429 TYR A C 1
ATOM 3297 O O . TYR A 1 429 ? 3.435 5.781 -8.859 1.00 92.06 429 TYR A O 1
ATOM 3305 N N . GLN A 1 430 ? 4.540 7.730 -8.779 1.00 97.00 430 GLN A N 1
ATOM 3306 C CA . GLN A 1 430 ? 4.424 8.004 -10.204 1.00 97.00 430 GLN A CA 1
ATOM 3307 C C . GLN A 1 430 ? 5.199 6.948 -11.004 1.00 97.00 430 GLN A C 1
ATOM 3309 O O . GLN A 1 430 ? 6.371 6.675 -10.748 1.00 97.00 430 GLN A O 1
ATOM 3314 N N . ALA A 1 431 ? 4.522 6.363 -11.990 1.00 98.19 431 ALA A N 1
ATOM 3315 C CA . ALA A 1 431 ? 5.109 5.404 -12.909 1.00 98.19 431 ALA A CA 1
ATOM 3316 C C . ALA A 1 431 ? 6.168 6.078 -13.797 1.00 98.19 431 ALA A C 1
ATOM 3318 O O . ALA A 1 431 ? 5.936 7.176 -14.317 1.00 98.19 431 ALA A O 1
ATOM 3319 N N . GLY A 1 432 ? 7.299 5.410 -14.010 1.00 98.50 432 GLY A N 1
ATOM 3320 C CA . GLY A 1 432 ? 8.383 5.902 -14.848 1.00 98.50 432 GLY A CA 1
ATOM 3321 C C . GLY A 1 432 ? 9.367 4.819 -15.281 1.00 98.50 432 GLY A C 1
ATOM 3322 O O . GLY A 1 432 ? 9.466 3.762 -14.665 1.00 98.50 432 GLY A O 1
ATOM 3323 N N . ILE A 1 433 ? 10.096 5.080 -16.361 1.00 98.81 433 ILE A N 1
ATOM 3324 C CA . ILE A 1 433 ? 11.156 4.224 -16.889 1.00 98.81 433 ILE A CA 1
ATOM 3325 C C . ILE A 1 433 ? 12.370 5.107 -17.177 1.00 98.81 433 ILE A C 1
ATOM 3327 O O . ILE A 1 433 ? 12.283 6.065 -17.956 1.00 98.81 433 ILE A O 1
ATOM 3331 N N . TYR A 1 434 ? 13.501 4.766 -16.560 1.00 98.62 434 TYR A N 1
ATOM 3332 C CA . TYR A 1 434 ? 14.744 5.518 -16.659 1.00 98.62 434 TYR A CA 1
ATOM 3333 C C . TYR A 1 434 ? 15.872 4.675 -17.241 1.00 98.62 434 TYR A C 1
ATOM 3335 O O . TYR A 1 434 ? 16.160 3.573 -16.773 1.00 98.62 434 TYR A O 1
ATOM 3343 N N . TYR A 1 435 ? 16.512 5.213 -18.276 1.00 98.06 435 TYR A N 1
ATOM 3344 C CA . TYR A 1 435 ? 17.560 4.546 -19.047 1.00 98.06 435 TYR A CA 1
ATOM 3345 C C . TYR A 1 435 ? 18.918 5.232 -18.866 1.00 98.06 435 TYR A C 1
ATOM 3347 O O . TYR A 1 435 ? 18.993 6.432 -18.581 1.00 98.06 435 TYR A O 1
ATOM 3355 N N . ILE A 1 436 ? 19.989 4.459 -19.064 1.00 96.12 436 ILE A N 1
ATOM 3356 C CA . ILE A 1 436 ? 21.382 4.921 -18.952 1.00 96.12 436 ILE A CA 1
ATOM 3357 C C . ILE A 1 436 ? 22.208 4.674 -20.222 1.00 96.12 436 ILE A C 1
ATOM 3359 O O . ILE A 1 436 ? 23.428 4.787 -20.192 1.00 96.12 436 ILE A O 1
ATOM 3363 N N . ASP A 1 437 ? 21.565 4.324 -21.334 1.00 94.56 437 ASP A N 1
ATOM 3364 C CA . ASP A 1 437 ? 22.209 4.170 -22.636 1.00 94.56 437 ASP A CA 1
ATOM 3365 C C . ASP A 1 437 ? 21.192 4.348 -23.776 1.00 94.56 437 ASP A C 1
ATOM 3367 O O . ASP A 1 437 ? 19.974 4.375 -23.565 1.00 94.56 437 ASP A O 1
ATOM 3371 N N . GLU A 1 438 ? 21.707 4.516 -24.992 1.00 93.88 438 GLU A N 1
ATOM 3372 C CA . GLU A 1 438 ? 20.907 4.784 -26.187 1.00 93.88 438 GLU A CA 1
ATOM 3373 C C . GLU A 1 438 ? 20.086 3.568 -26.653 1.00 93.88 438 GLU A C 1
ATOM 3375 O O . GLU A 1 438 ? 18.952 3.732 -27.100 1.00 93.88 438 GLU A O 1
ATOM 3380 N N . ALA A 1 439 ? 20.591 2.343 -26.482 1.00 94.25 439 ALA A N 1
ATOM 3381 C CA . ALA A 1 439 ? 19.880 1.134 -26.900 1.00 94.25 439 ALA A CA 1
ATOM 3382 C C . ALA A 1 439 ? 18.642 0.870 -26.021 1.00 94.25 439 ALA A C 1
ATOM 3384 O O . ALA A 1 439 ? 17.558 0.546 -26.526 1.00 94.25 439 ALA A O 1
ATOM 3385 N N . ALA A 1 440 ? 18.781 1.066 -24.708 1.00 97.00 440 ALA A N 1
ATOM 3386 C CA . ALA A 1 440 ? 17.680 1.037 -23.758 1.00 97.00 440 ALA A CA 1
ATOM 3387 C C . ALA A 1 440 ? 16.679 2.158 -24.056 1.00 97.00 440 ALA A C 1
ATOM 3389 O O . ALA A 1 440 ? 15.478 1.899 -24.128 1.00 97.00 440 ALA A O 1
ATOM 3390 N N . ARG A 1 441 ? 17.158 3.384 -24.308 1.00 97.25 441 ARG A N 1
ATOM 3391 C CA . ARG A 1 441 ? 16.313 4.528 -24.680 1.00 97.25 441 ARG A CA 1
ATOM 3392 C C . ARG A 1 441 ? 15.453 4.238 -25.907 1.00 97.25 441 ARG A C 1
ATOM 3394 O O . ARG A 1 441 ? 14.249 4.472 -25.856 1.00 97.25 441 ARG A O 1
ATOM 3401 N N . ASP A 1 442 ? 16.038 3.713 -26.979 1.00 97.38 442 ASP A N 1
ATOM 3402 C CA . ASP A 1 442 ? 15.314 3.414 -28.219 1.00 97.38 442 ASP A CA 1
ATOM 3403 C C . ASP A 1 442 ? 14.235 2.343 -28.007 1.00 97.38 442 ASP A C 1
ATOM 3405 O O . ASP A 1 442 ? 13.111 2.467 -28.502 1.00 97.38 442 ASP A O 1
ATOM 3409 N N . THR A 1 443 ? 14.545 1.315 -27.214 1.00 98.12 443 THR A N 1
ATOM 3410 C CA . THR A 1 443 ? 13.592 0.255 -26.858 1.00 98.12 443 THR A CA 1
ATOM 3411 C C . THR A 1 443 ? 12.447 0.790 -26.000 1.00 98.12 443 THR A C 1
ATOM 3413 O O . THR A 1 443 ? 11.279 0.576 -26.328 1.00 98.12 443 THR A O 1
ATOM 3416 N N . VAL A 1 444 ? 12.767 1.544 -24.944 1.00 98.50 444 VAL A N 1
ATOM 3417 C CA . VAL A 1 444 ? 11.781 2.175 -24.057 1.00 98.50 444 VAL A CA 1
ATOM 3418 C C . VAL A 1 444 ? 10.890 3.131 -24.841 1.00 98.50 444 VAL A C 1
ATOM 3420 O O . VAL A 1 444 ? 9.673 3.100 -24.680 1.00 98.50 444 VAL A O 1
ATOM 3423 N N . GLN A 1 445 ? 11.471 3.949 -25.721 1.00 97.69 445 GLN A N 1
ATOM 3424 C CA . GLN A 1 445 ? 10.729 4.923 -26.511 1.00 97.69 445 GLN A CA 1
ATOM 3425 C C . GLN A 1 445 ? 9.761 4.232 -27.475 1.00 97.69 445 GLN A C 1
ATOM 3427 O O . GLN A 1 445 ? 8.588 4.598 -27.518 1.00 97.69 445 GLN A O 1
ATOM 3432 N N . ARG A 1 446 ? 10.215 3.181 -28.169 1.00 98.00 446 ARG A N 1
ATOM 3433 C CA . ARG A 1 446 ? 9.363 2.364 -29.042 1.00 98.00 446 ARG A CA 1
ATOM 3434 C C . ARG A 1 446 ? 8.176 1.765 -28.283 1.00 98.00 446 ARG A C 1
ATOM 3436 O O . ARG A 1 446 ? 7.038 1.943 -28.708 1.00 98.00 446 ARG A O 1
ATOM 3443 N N . VAL A 1 447 ? 8.422 1.090 -27.158 1.00 97.81 447 VAL A N 1
ATOM 3444 C CA . VAL A 1 447 ? 7.349 0.463 -26.363 1.00 97.81 447 VAL A CA 1
ATOM 3445 C C . VAL A 1 447 ? 6.407 1.519 -25.774 1.00 97.81 447 VAL A C 1
ATOM 3447 O O . VAL A 1 447 ? 5.188 1.342 -25.789 1.00 97.81 447 VAL A O 1
ATOM 3450 N N . ALA A 1 448 ? 6.943 2.642 -25.291 1.00 95.44 448 ALA A N 1
ATOM 3451 C CA . ALA A 1 448 ? 6.140 3.744 -24.773 1.00 95.44 448 ALA A CA 1
ATOM 3452 C C . ALA A 1 448 ? 5.245 4.362 -25.856 1.00 95.44 448 ALA A C 1
ATOM 3454 O O . ALA A 1 448 ? 4.101 4.698 -25.564 1.00 95.44 448 ALA A O 1
ATOM 3455 N N . ASP A 1 449 ? 5.714 4.486 -27.099 1.00 96.44 449 ASP A N 1
ATOM 3456 C CA . ASP A 1 449 ? 4.906 5.008 -28.207 1.00 96.44 449 ASP A CA 1
ATOM 3457 C C . ASP A 1 449 ? 3.763 4.059 -28.586 1.00 96.44 449 ASP A C 1
ATOM 3459 O O . ASP A 1 449 ? 2.626 4.509 -28.767 1.00 96.44 449 ASP A O 1
ATOM 3463 N N . ASP A 1 450 ? 4.016 2.749 -28.588 1.00 95.81 450 ASP A N 1
ATOM 3464 C CA . ASP A 1 450 ? 2.970 1.740 -28.775 1.00 95.81 450 ASP A CA 1
ATOM 3465 C C . ASP A 1 450 ? 1.912 1.802 -27.660 1.00 95.81 450 ASP A C 1
ATOM 3467 O O . ASP A 1 450 ? 0.714 1.643 -27.920 1.00 95.81 450 ASP A O 1
ATOM 3471 N N . LYS A 1 451 ? 2.326 2.062 -26.413 1.00 95.62 451 LYS A N 1
ATOM 3472 C CA . LYS A 1 451 ? 1.412 2.219 -25.271 1.00 95.62 451 LYS A CA 1
ATOM 3473 C C . LYS A 1 451 ? 0.673 3.558 -25.306 1.00 95.62 451 LYS A C 1
ATOM 3475 O O . LYS A 1 451 ? -0.534 3.571 -25.091 1.00 95.62 451 LYS A O 1
ATOM 3480 N N . ARG A 1 452 ? 1.314 4.668 -25.674 1.00 94.69 452 ARG A N 1
ATOM 3481 C CA . ARG A 1 452 ? 0.643 5.970 -25.883 1.00 94.69 452 ARG A CA 1
ATOM 3482 C C . ARG A 1 452 ? -0.470 5.893 -26.921 1.00 94.69 452 ARG A C 1
ATOM 3484 O O . ARG A 1 452 ? -1.489 6.558 -26.774 1.00 94.69 452 ARG A O 1
ATOM 3491 N N . ALA A 1 453 ? -0.303 5.067 -27.954 1.00 94.81 453 ALA A N 1
ATOM 3492 C CA . ALA A 1 453 ? -1.354 4.834 -28.941 1.00 94.81 453 ALA A CA 1
ATOM 3493 C C . ALA A 1 453 ? -2.580 4.096 -28.362 1.00 94.81 453 ALA A C 1
ATOM 3495 O O . ALA A 1 453 ? -3.680 4.228 -28.898 1.00 94.81 453 ALA A O 1
ATOM 3496 N N . GLN A 1 454 ? -2.400 3.330 -27.281 1.00 93.44 454 GLN A N 1
ATOM 3497 C CA . GLN A 1 454 ? -3.450 2.559 -26.602 1.00 93.44 454 GLN A CA 1
ATOM 3498 C C . GLN A 1 454 ? -4.100 3.335 -25.446 1.00 93.44 454 GLN A C 1
ATOM 3500 O O . GLN A 1 454 ? -5.294 3.166 -25.202 1.00 93.44 454 GLN A O 1
ATOM 3505 N N . TYR A 1 455 ? -3.335 4.193 -24.766 1.00 90.31 455 TYR A N 1
ATOM 3506 C CA . TYR A 1 455 ? -3.743 4.902 -23.553 1.00 90.31 455 TYR A CA 1
ATOM 3507 C C . TYR A 1 455 ? -3.732 6.424 -23.777 1.00 90.31 455 TYR A C 1
ATOM 3509 O O . TYR A 1 455 ? -2.659 7.033 -23.804 1.00 90.31 455 TYR A O 1
ATOM 3517 N N . PRO A 1 456 ? -4.902 7.071 -23.943 1.00 87.94 456 PRO A N 1
ATOM 3518 C CA . PRO A 1 456 ? -4.983 8.488 -24.301 1.00 87.94 456 PRO A CA 1
ATOM 3519 C C . PRO A 1 456 ? -4.427 9.436 -23.229 1.00 87.94 456 PRO A C 1
ATOM 3521 O O . PRO A 1 456 ? -4.010 10.540 -23.578 1.00 87.94 456 PRO A O 1
ATOM 3524 N N . ASN A 1 457 ? -4.391 9.026 -21.957 1.00 93.06 457 ASN A N 1
ATOM 3525 C CA . ASN A 1 457 ? -3.814 9.806 -20.859 1.00 93.06 457 ASN A CA 1
ATOM 3526 C C . ASN A 1 457 ? -2.492 9.214 -20.354 1.00 93.06 457 ASN A C 1
ATOM 3528 O O . ASN A 1 457 ? -2.227 9.257 -19.158 1.00 93.06 457 ASN A O 1
ATOM 3532 N N . PHE A 1 458 ? -1.672 8.650 -21.247 1.00 96.56 458 PHE A N 1
ATOM 3533 C CA . PHE A 1 458 ? -0.382 8.058 -20.889 1.00 96.56 458 PHE A CA 1
ATOM 3534 C C . PHE A 1 458 ? 0.466 9.001 -20.015 1.00 96.56 458 PHE A C 1
ATOM 3536 O O . PHE A 1 458 ? 0.914 10.059 -20.463 1.00 96.56 458 PHE A O 1
ATOM 3543 N N . ALA A 1 459 ? 0.687 8.580 -18.774 1.00 96.81 459 ALA A N 1
ATOM 3544 C CA . ALA A 1 459 ? 1.294 9.346 -17.696 1.00 96.81 459 ALA A CA 1
ATOM 3545 C C . ALA A 1 459 ? 2.661 8.798 -17.260 1.00 96.81 459 ALA A C 1
ATOM 3547 O O . ALA A 1 459 ? 3.295 9.399 -16.400 1.00 96.81 459 ALA A O 1
ATOM 3548 N N . VAL A 1 460 ? 3.136 7.686 -17.833 1.00 98.25 460 VAL A N 1
ATOM 3549 C CA . VAL A 1 460 ? 4.440 7.104 -17.473 1.00 98.25 460 VAL A CA 1
ATOM 3550 C C . VAL A 1 460 ? 5.576 8.046 -17.882 1.00 98.25 460 VAL A C 1
ATOM 3552 O O . VAL A 1 460 ? 5.701 8.433 -19.049 1.00 98.25 460 VAL A O 1
ATOM 3555 N N . GLU A 1 461 ? 6.421 8.404 -16.918 1.00 97.88 461 GLU A N 1
ATOM 3556 C CA . GLU A 1 461 ? 7.600 9.239 -17.137 1.00 97.88 461 GLU A CA 1
ATOM 3557 C C . GLU A 1 461 ? 8.663 8.468 -17.923 1.00 97.88 461 GLU A C 1
ATOM 3559 O O . GLU A 1 461 ? 9.070 7.385 -17.522 1.00 97.88 461 GLU A O 1
ATOM 3564 N N . ILE A 1 462 ? 9.158 9.031 -19.024 1.00 98.25 462 ILE A N 1
ATOM 3565 C CA . ILE A 1 462 ? 10.254 8.447 -19.806 1.00 98.25 462 ILE A CA 1
ATOM 3566 C C . ILE A 1 462 ? 11.391 9.462 -19.824 1.00 98.25 462 ILE A C 1
ATOM 3568 O O . ILE A 1 462 ? 11.232 10.550 -20.383 1.00 98.25 462 ILE A O 1
ATOM 3572 N N . ALA A 1 463 ? 12.512 9.140 -19.181 1.00 97.56 463 ALA A N 1
ATOM 3573 C CA . ALA A 1 463 ? 13.617 10.080 -19.008 1.00 97.56 463 ALA A CA 1
ATOM 3574 C C . ALA A 1 463 ? 14.967 9.362 -18.850 1.00 97.56 463 ALA A C 1
ATOM 3576 O O . ALA A 1 463 ? 14.997 8.213 -18.422 1.00 97.56 463 ALA A O 1
ATOM 3577 N N . PRO A 1 464 ? 16.104 10.022 -19.134 1.00 97.69 464 PRO A N 1
ATOM 3578 C CA . PRO A 1 464 ? 17.393 9.516 -18.677 1.00 97.69 464 PRO A CA 1
ATOM 3579 C C . PRO A 1 464 ? 17.434 9.469 -17.141 1.00 97.69 464 PRO A C 1
ATOM 3581 O O . PRO A 1 464 ? 16.842 10.321 -16.471 1.00 97.69 464 PRO A O 1
ATOM 3584 N N . LEU A 1 465 ? 18.155 8.503 -16.573 1.00 98.06 465 LEU A N 1
ATOM 3585 C CA . LEU A 1 465 ? 18.422 8.496 -15.134 1.00 98.06 465 LEU A CA 1
ATOM 3586 C C . LEU A 1 465 ? 19.333 9.678 -14.766 1.00 98.06 465 LEU A C 1
ATOM 3588 O O . LEU A 1 465 ? 20.352 9.903 -15.417 1.00 98.06 465 LEU A O 1
ATOM 3592 N N . SER A 1 466 ? 18.994 10.413 -13.707 1.00 95.88 466 SER A N 1
ATOM 3593 C CA . SER A 1 466 ? 19.856 11.448 -13.121 1.00 95.88 466 SER A CA 1
ATOM 3594 C C . SER A 1 466 ? 20.492 10.996 -11.811 1.00 95.88 466 SER A C 1
ATOM 3596 O O . SER A 1 466 ? 21.664 11.267 -11.556 1.00 95.88 466 SER A O 1
ATOM 3598 N N . CYS A 1 467 ? 19.726 10.318 -10.958 1.00 95.62 467 CYS A N 1
ATOM 3599 C CA . CYS A 1 467 ? 20.210 9.799 -9.685 1.00 95.62 467 CYS A CA 1
ATOM 3600 C C . CYS A 1 467 ? 19.387 8.589 -9.245 1.00 95.62 467 CYS A C 1
ATOM 3602 O O . CYS A 1 467 ? 18.194 8.517 -9.526 1.00 95.62 467 CYS A O 1
ATOM 3604 N N . PHE A 1 468 ? 20.032 7.680 -8.526 1.00 96.88 468 PHE A N 1
ATOM 3605 C CA . PHE A 1 468 ? 19.438 6.560 -7.820 1.00 96.88 468 PHE A CA 1
ATOM 3606 C C . PHE A 1 468 ? 20.120 6.430 -6.457 1.00 96.88 468 PHE A C 1
ATOM 3608 O O . PHE A 1 468 ? 21.347 6.480 -6.356 1.00 96.88 468 PHE A O 1
ATOM 3615 N N . TYR A 1 469 ? 19.317 6.287 -5.409 1.00 93.62 469 TYR A N 1
ATOM 3616 C CA . TYR A 1 469 ? 19.784 6.004 -4.058 1.00 93.62 469 TYR A CA 1
ATOM 3617 C C . TYR A 1 469 ? 19.157 4.699 -3.597 1.00 93.62 469 TYR A C 1
ATOM 3619 O O . TYR A 1 469 ? 17.932 4.637 -3.473 1.00 93.62 469 TYR A O 1
ATOM 3627 N N . ALA A 1 470 ? 19.977 3.687 -3.310 1.00 94.62 470 ALA A N 1
ATOM 3628 C CA . ALA A 1 470 ? 19.469 2.423 -2.788 1.00 94.62 470 ALA A CA 1
ATOM 3629 C C . ALA A 1 470 ? 18.659 2.658 -1.503 1.00 94.62 470 ALA A C 1
ATOM 3631 O O . ALA A 1 470 ? 19.105 3.361 -0.583 1.00 94.62 470 ALA A O 1
ATOM 3632 N N . ALA A 1 471 ? 17.457 2.087 -1.457 1.00 90.19 471 ALA A N 1
ATOM 3633 C CA . ALA A 1 471 ? 16.605 2.112 -0.283 1.00 90.19 471 ALA A CA 1
ATOM 3634 C C . ALA A 1 471 ? 17.240 1.289 0.841 1.00 90.19 471 ALA A C 1
ATOM 3636 O O . ALA A 1 471 ? 18.125 0.458 0.628 1.00 90.19 471 ALA A O 1
ATOM 3637 N N . GLU A 1 472 ? 16.791 1.546 2.059 1.00 85.31 472 GLU A N 1
ATOM 3638 C CA . GLU A 1 472 ? 17.258 0.866 3.254 1.00 85.31 472 GLU A CA 1
ATOM 3639 C C . GLU A 1 472 ? 17.083 -0.661 3.150 1.00 85.31 472 GLU A C 1
ATOM 3641 O O . GLU A 1 472 ? 16.139 -1.151 2.539 1.00 85.31 472 GLU A O 1
ATOM 3646 N N . GLU A 1 473 ? 17.963 -1.424 3.803 1.00 84.56 473 GLU A N 1
ATOM 3647 C CA . GLU A 1 473 ? 18.001 -2.898 3.726 1.00 84.56 473 GLU A CA 1
ATOM 3648 C C . GLU A 1 473 ? 16.666 -3.583 4.071 1.00 84.56 473 GLU A C 1
ATOM 3650 O O . GLU A 1 473 ? 16.353 -4.664 3.575 1.00 84.56 473 GLU A O 1
ATOM 3655 N N . TYR A 1 474 ? 15.844 -2.959 4.917 1.00 74.06 474 TYR A N 1
ATOM 3656 C CA . TYR A 1 474 ? 14.533 -3.505 5.265 1.00 74.06 474 TYR A CA 1
ATOM 3657 C C . TYR A 1 474 ? 13.515 -3.424 4.113 1.00 74.06 474 TYR A C 1
ATOM 3659 O O . TYR A 1 474 ? 12.502 -4.116 4.171 1.00 74.06 474 TYR A O 1
ATOM 3667 N N . HIS A 1 475 ? 13.769 -2.609 3.083 1.00 86.94 475 HIS A N 1
ATOM 3668 C CA . HIS A 1 475 ? 12.963 -2.561 1.863 1.00 86.94 475 HIS A CA 1
ATOM 3669 C C . HIS A 1 475 ? 13.420 -3.554 0.798 1.00 86.94 475 HIS A C 1
ATOM 3671 O O . HIS A 1 475 ? 12.616 -3.872 -0.068 1.00 86.94 475 HIS A O 1
ATOM 3677 N N . GLN A 1 476 ? 14.670 -4.016 0.831 1.00 91.25 476 GLN A N 1
ATOM 3678 C CA . GLN A 1 476 ? 15.175 -5.003 -0.129 1.00 91.25 476 GLN A CA 1
ATOM 3679 C C . GLN A 1 476 ? 14.567 -6.371 0.175 1.00 91.25 476 GLN A C 1
ATOM 3681 O O . GLN A 1 476 ? 14.421 -6.719 1.351 1.00 91.25 476 GLN A O 1
ATOM 3686 N N . ASP A 1 477 ? 14.231 -7.153 -0.845 1.00 88.62 477 ASP A N 1
ATOM 3687 C CA . ASP A 1 477 ? 13.646 -8.495 -0.718 1.00 88.62 477 ASP A CA 1
ATOM 3688 C C . ASP A 1 477 ? 12.417 -8.530 0.209 1.00 88.62 477 ASP A C 1
ATOM 3690 O O . ASP A 1 477 ? 12.184 -9.503 0.936 1.00 88.62 477 ASP A O 1
ATOM 3694 N N . TYR A 1 478 ? 11.640 -7.442 0.261 1.00 79.62 478 TYR A N 1
ATOM 3695 C CA . TYR A 1 478 ? 10.635 -7.268 1.312 1.00 79.62 478 TYR A CA 1
ATOM 3696 C C . TYR A 1 478 ? 9.586 -8.383 1.292 1.00 79.62 478 TYR A C 1
ATOM 3698 O O . TYR A 1 478 ? 9.227 -8.894 2.351 1.00 79.62 478 TYR A O 1
ATOM 3706 N N . LEU A 1 479 ? 9.127 -8.798 0.107 1.00 73.00 479 LEU A N 1
ATOM 3707 C CA . LEU A 1 479 ? 8.123 -9.858 -0.050 1.00 73.00 479 LEU A CA 1
ATOM 3708 C C . LEU A 1 479 ? 8.687 -11.277 0.089 1.00 73.00 479 LEU A C 1
ATOM 3710 O O . LEU A 1 479 ? 7.921 -12.206 0.337 1.00 73.00 479 LEU A O 1
ATOM 3714 N N . ASP A 1 480 ? 10.005 -11.453 0.002 1.00 76.69 480 ASP A N 1
ATOM 3715 C CA . ASP A 1 480 ? 10.659 -12.715 0.368 1.00 76.69 480 ASP A CA 1
ATOM 3716 C C . ASP A 1 480 ? 10.820 -12.826 1.883 1.00 76.69 480 ASP A C 1
ATOM 3718 O O . ASP A 1 480 ? 10.539 -13.871 2.473 1.00 76.69 480 ASP A O 1
ATOM 3722 N N . LYS A 1 481 ? 11.203 -11.717 2.527 1.00 74.44 481 LYS A N 1
ATOM 3723 C CA . LYS A 1 481 ? 11.276 -11.585 3.989 1.00 74.44 481 LYS A CA 1
ATOM 3724 C C . LYS A 1 481 ? 9.879 -11.640 4.627 1.00 74.44 481 LYS A C 1
ATOM 3726 O O . LYS A 1 481 ? 9.733 -12.149 5.735 1.00 74.44 481 LYS A O 1
ATOM 3731 N N . ASN A 1 482 ? 8.854 -11.160 3.920 1.00 60.66 482 ASN A N 1
ATOM 3732 C CA . ASN A 1 482 ? 7.467 -11.070 4.376 1.00 60.66 482 ASN A CA 1
ATOM 3733 C C . ASN A 1 482 ? 6.508 -11.630 3.302 1.00 60.66 482 ASN A C 1
ATOM 3735 O O . ASN A 1 482 ? 5.888 -10.853 2.575 1.00 60.66 482 ASN A O 1
ATOM 3739 N N . PRO A 1 483 ? 6.315 -12.961 3.209 1.00 60.53 483 PRO A N 1
ATOM 3740 C CA . PRO A 1 483 ? 5.493 -13.584 2.159 1.00 60.53 483 PRO A CA 1
ATOM 3741 C C . PRO A 1 483 ? 4.010 -13.172 2.132 1.00 60.53 483 PRO A C 1
ATOM 3743 O O . PRO A 1 483 ? 3.332 -13.387 1.131 1.00 60.53 483 PRO A O 1
ATOM 3746 N N . GLY A 1 484 ? 3.496 -12.607 3.230 1.00 50.31 484 GLY A N 1
ATOM 3747 C CA . GLY A 1 484 ? 2.160 -11.998 3.322 1.00 50.31 484 GLY A CA 1
ATOM 3748 C C . GLY A 1 484 ? 2.180 -10.467 3.381 1.00 50.31 484 GLY A C 1
ATOM 3749 O O . GLY A 1 484 ? 1.171 -9.859 3.724 1.00 50.31 484 GLY A O 1
ATOM 3750 N N . GLY A 1 485 ? 3.334 -9.851 3.120 1.00 43.19 485 GLY A N 1
ATOM 3751 C CA . GLY A 1 485 ? 3.535 -8.410 3.179 1.00 43.19 485 GLY A CA 1
ATOM 3752 C C . GLY A 1 485 ? 2.774 -7.651 2.092 1.00 43.19 485 GLY A C 1
ATOM 3753 O O . GLY A 1 485 ? 2.211 -8.223 1.159 1.00 43.19 485 GLY A O 1
ATOM 3754 N N . TYR A 1 486 ? 2.770 -6.328 2.229 1.00 52.75 486 TYR A N 1
ATOM 3755 C CA . TYR A 1 486 ? 2.145 -5.408 1.283 1.00 52.75 486 TYR A CA 1
ATOM 3756 C C . TYR A 1 486 ? 2.626 -5.613 -0.157 1.00 52.75 486 TYR A C 1
ATOM 3758 O O . TYR A 1 486 ? 3.824 -5.574 -0.433 1.00 52.75 486 TYR A O 1
ATOM 3766 N N . CYS A 1 487 ? 1.678 -5.721 -1.087 1.00 63.03 487 CYS A N 1
ATOM 3767 C CA . CYS A 1 487 ? 1.935 -5.682 -2.518 1.00 63.03 487 CYS A CA 1
ATOM 3768 C C . CYS A 1 487 ? 0.708 -5.107 -3.236 1.00 63.03 487 CYS A C 1
ATOM 3770 O O . CYS A 1 487 ? -0.387 -5.657 -3.109 1.00 63.03 487 CYS A O 1
ATOM 3772 N N . HIS A 1 488 ? 0.864 -4.013 -3.988 1.00 70.75 488 HIS A N 1
ATOM 3773 C CA . HIS A 1 488 ? -0.222 -3.472 -4.819 1.00 70.75 488 HIS A CA 1
ATOM 3774 C C . HIS A 1 488 ? -0.436 -4.279 -6.106 1.00 70.75 488 HIS A C 1
ATOM 3776 O O . HIS A 1 488 ? -1.475 -4.141 -6.749 1.00 70.75 488 HIS A O 1
ATOM 3782 N N . ILE A 1 489 ? 0.526 -5.134 -6.465 1.00 73.81 489 ILE A N 1
ATOM 3783 C CA . ILE A 1 489 ? 0.441 -6.067 -7.588 1.00 73.81 489 ILE A CA 1
ATOM 3784 C C . ILE A 1 489 ? -0.137 -7.394 -7.075 1.00 73.81 489 ILE A C 1
ATOM 3786 O O . ILE A 1 489 ? 0.418 -7.990 -6.149 1.00 73.81 489 ILE A O 1
ATOM 3790 N N . PRO A 1 490 ? -1.218 -7.928 -7.666 1.00 75.06 490 PRO A N 1
ATOM 3791 C CA . PRO A 1 490 ? -1.745 -9.218 -7.243 1.00 75.06 490 PRO A CA 1
ATOM 3792 C C . PRO A 1 490 ? -0.699 -10.335 -7.389 1.00 75.06 490 PRO A C 1
ATOM 3794 O O . PRO A 1 490 ? -0.161 -10.565 -8.471 1.00 75.06 490 PRO A O 1
ATOM 3797 N N . PHE A 1 491 ? -0.464 -11.125 -6.333 1.00 74.88 491 PHE A N 1
ATOM 3798 C CA . PHE A 1 491 ? 0.471 -12.265 -6.391 1.00 74.88 491 PHE A CA 1
ATOM 3799 C C . PHE A 1 491 ? 0.130 -13.284 -7.489 1.00 74.88 491 PHE A C 1
ATOM 3801 O O . PHE A 1 491 ? 1.002 -14.006 -7.971 1.00 74.88 491 PHE A O 1
ATOM 3808 N N . ALA A 1 492 ? -1.149 -13.385 -7.864 1.00 72.06 492 ALA A N 1
ATOM 3809 C CA . ALA A 1 492 ? -1.578 -14.219 -8.979 1.00 72.06 492 ALA A CA 1
ATOM 3810 C C . ALA A 1 492 ? -1.039 -13.705 -10.322 1.00 72.06 492 ALA A C 1
ATOM 3812 O O . ALA A 1 492 ? -0.635 -14.525 -11.142 1.00 72.06 492 ALA A O 1
ATOM 3813 N N . ASP A 1 493 ? -0.980 -12.386 -10.515 1.00 75.56 493 ASP A N 1
ATOM 3814 C CA . ASP A 1 493 ? -0.403 -11.776 -11.711 1.00 75.56 493 ASP A CA 1
ATOM 3815 C C . ASP A 1 493 ? 1.114 -11.910 -11.728 1.00 75.56 493 ASP A C 1
ATOM 3817 O O . ASP A 1 493 ? 1.654 -12.313 -12.753 1.00 75.56 493 ASP A O 1
ATOM 3821 N N . ILE A 1 494 ? 1.787 -11.719 -10.584 1.00 85.44 494 ILE A N 1
ATOM 3822 C CA . ILE A 1 494 ? 3.231 -11.984 -10.467 1.00 85.44 494 ILE A CA 1
ATOM 3823 C C . ILE A 1 494 ? 3.556 -13.406 -10.936 1.00 85.44 494 ILE A C 1
ATOM 3825 O O . ILE A 1 494 ? 4.394 -13.593 -11.816 1.00 85.44 494 ILE A O 1
ATOM 3829 N N . ARG A 1 495 ? 2.850 -14.411 -10.397 1.00 86.00 495 ARG A N 1
ATOM 3830 C CA . ARG A 1 495 ? 3.044 -15.813 -10.799 1.00 86.00 495 ARG A CA 1
ATOM 3831 C C . ARG A 1 495 ? 2.724 -16.038 -12.272 1.00 86.00 495 ARG A C 1
ATOM 3833 O O . ARG A 1 495 ? 3.511 -16.658 -12.969 1.00 86.00 495 ARG A O 1
ATOM 3840 N N . ARG A 1 496 ? 1.588 -15.525 -12.753 1.00 92.69 496 ARG A N 1
ATOM 3841 C CA . ARG A 1 496 ? 1.150 -15.689 -14.146 1.00 92.69 496 ARG A CA 1
ATOM 3842 C C . ARG A 1 496 ? 2.181 -15.140 -15.132 1.00 92.69 496 ARG A C 1
ATOM 3844 O O . ARG A 1 496 ? 2.493 -15.822 -16.104 1.00 92.69 496 ARG A O 1
ATOM 3851 N N . ILE A 1 497 ? 2.669 -13.924 -14.896 1.00 91.12 497 ILE A N 1
ATOM 3852 C CA . ILE A 1 497 ? 3.619 -13.232 -15.775 1.00 91.12 497 ILE A CA 1
ATOM 3853 C C . ILE A 1 497 ? 4.978 -13.932 -15.732 1.00 91.12 497 ILE A C 1
ATOM 3855 O O . ILE A 1 497 ? 5.543 -14.213 -16.787 1.00 91.12 497 ILE A O 1
ATOM 3859 N N . ALA A 1 498 ? 5.464 -14.283 -14.537 1.00 92.69 498 ALA A N 1
ATOM 3860 C CA . ALA A 1 498 ? 6.703 -15.038 -14.386 1.00 92.69 498 ALA A CA 1
ATOM 3861 C C . ALA A 1 498 ? 6.626 -16.395 -15.100 1.00 92.69 498 ALA A C 1
ATOM 3863 O O . ALA A 1 498 ? 7.464 -16.694 -15.942 1.00 92.69 498 ALA A O 1
ATOM 3864 N N . ASP A 1 499 ? 5.568 -17.178 -14.873 1.00 90.44 499 ASP A N 1
ATOM 3865 C CA . ASP A 1 499 ? 5.360 -18.461 -15.553 1.00 90.44 499 ASP A CA 1
ATOM 3866 C C . ASP A 1 499 ? 5.266 -18.302 -17.080 1.00 90.44 499 ASP A C 1
ATOM 3868 O O . ASP A 1 499 ? 5.638 -19.199 -17.841 1.00 90.44 499 ASP A O 1
ATOM 3872 N N . GLU A 1 500 ? 4.708 -17.193 -17.566 1.00 91.75 500 GLU A N 1
ATOM 3873 C CA . GLU A 1 500 ? 4.626 -16.893 -18.992 1.00 91.75 500 GLU A CA 1
ATOM 3874 C C . GLU A 1 500 ? 5.993 -16.589 -19.606 1.00 91.75 500 GLU A C 1
ATOM 3876 O O . GLU A 1 500 ? 6.319 -17.165 -20.647 1.00 91.75 500 GLU A O 1
ATOM 3881 N N . LEU A 1 501 ? 6.774 -15.708 -18.983 1.00 92.88 501 LEU A N 1
ATOM 3882 C CA . LEU A 1 501 ? 8.064 -15.265 -19.507 1.00 92.88 501 LEU A CA 1
ATOM 3883 C C . LEU A 1 501 ? 9.160 -16.310 -19.297 1.00 92.88 501 LEU A C 1
ATOM 3885 O O . LEU A 1 501 ? 9.917 -16.585 -20.225 1.00 92.88 501 LEU A O 1
ATOM 3889 N N . ASN A 1 502 ? 9.179 -16.997 -18.157 1.00 92.38 502 ASN A N 1
ATOM 3890 C CA . ASN A 1 502 ? 10.188 -18.015 -17.855 1.00 92.38 502 ASN A CA 1
ATOM 3891 C C . ASN A 1 502 ? 10.086 -19.213 -18.807 1.00 92.38 502 ASN A C 1
ATOM 3893 O O . ASN A 1 502 ? 11.096 -19.785 -19.197 1.00 92.38 502 ASN A O 1
ATOM 3897 N N . ARG A 1 503 ? 8.884 -19.543 -19.304 1.00 88.50 503 ARG A N 1
ATOM 3898 C CA . ARG A 1 503 ? 8.710 -20.558 -20.364 1.00 88.50 503 ARG A CA 1
ATOM 3899 C C . ARG A 1 503 ? 9.314 -20.166 -21.713 1.00 88.50 503 ARG A C 1
ATOM 3901 O O . ARG A 1 503 ? 9.489 -21.035 -22.564 1.00 88.50 503 ARG A O 1
ATOM 3908 N N . ARG A 1 504 ? 9.578 -18.879 -21.939 1.00 83.19 504 ARG A N 1
ATOM 3909 C CA . ARG A 1 504 ? 10.254 -18.375 -23.143 1.00 83.19 504 ARG A CA 1
ATOM 3910 C C . ARG A 1 504 ? 11.774 -18.368 -22.976 1.00 83.19 504 ARG A C 1
ATOM 3912 O O . ARG A 1 504 ? 12.470 -18.208 -23.977 1.00 83.19 504 ARG A O 1
ATOM 3919 N N . SER A 1 505 ? 12.271 -18.560 -21.750 1.00 75.81 505 SER A N 1
ATOM 3920 C CA . SER A 1 505 ? 13.699 -18.603 -21.455 1.00 75.81 505 SER A CA 1
ATOM 3921 C C . SER A 1 505 ? 14.372 -19.752 -22.217 1.00 75.81 505 SER A C 1
ATOM 3923 O O . SER A 1 505 ? 13.817 -20.858 -22.270 1.00 75.81 505 SER A O 1
ATOM 3925 N N . PRO A 1 506 ? 15.572 -19.538 -22.788 1.00 71.88 506 PRO A N 1
ATOM 3926 C CA . PRO A 1 506 ? 16.300 -20.576 -23.521 1.00 71.88 506 PRO A CA 1
ATOM 3927 C C . PRO A 1 506 ? 16.624 -21.825 -22.679 1.00 71.88 506 PRO A C 1
ATOM 3929 O O . PRO A 1 506 ? 16.859 -22.890 -23.253 1.00 71.88 506 PRO A O 1
ATOM 3932 N N . ASP A 1 507 ? 16.583 -21.722 -21.346 1.00 69.62 507 ASP A N 1
ATOM 3933 C CA . ASP A 1 507 ? 16.879 -22.810 -20.405 1.00 69.62 507 ASP A CA 1
ATOM 3934 C C . ASP A 1 507 ? 15.633 -23.564 -19.887 1.00 69.62 507 ASP A C 1
ATOM 3936 O O . ASP A 1 507 ? 15.765 -24.480 -19.069 1.00 69.62 507 ASP A O 1
ATOM 3940 N N . ALA A 1 508 ? 14.419 -23.198 -20.316 1.00 60.28 508 ALA A N 1
ATOM 3941 C CA . ALA A 1 508 ? 13.192 -23.781 -19.774 1.00 60.28 508 ALA A CA 1
ATOM 3942 C C . ALA A 1 508 ? 13.069 -25.288 -20.104 1.00 60.28 508 ALA A C 1
ATOM 3944 O O . ALA A 1 508 ? 13.286 -25.690 -21.254 1.00 60.28 508 ALA A O 1
ATOM 3945 N N . PRO A 1 509 ? 12.704 -26.154 -19.133 1.00 54.03 509 PRO A N 1
ATOM 3946 C CA . PRO A 1 509 ? 12.503 -27.575 -19.402 1.00 54.03 509 PRO A CA 1
ATOM 3947 C C . PRO A 1 509 ? 11.345 -27.775 -20.395 1.00 54.03 509 PRO A C 1
ATOM 3949 O O . PRO A 1 509 ? 10.236 -27.295 -20.158 1.00 54.03 509 PRO A O 1
ATOM 3952 N N . GLN A 1 510 ? 11.630 -28.470 -21.506 1.00 44.34 510 GLN A N 1
ATOM 3953 C CA . GLN A 1 510 ? 10.674 -28.774 -22.585 1.00 44.34 510 GLN A CA 1
ATOM 3954 C C . GLN A 1 510 ? 9.563 -29.740 -22.176 1.00 44.34 510 GLN A C 1
ATOM 3956 O O . GLN A 1 510 ? 9.864 -30.728 -21.464 1.00 44.34 510 GLN A O 1
#

InterPro domains:
  IPR002569 Peptide methionine sulphoxide reductase MsrA domain [MF_01401] (337-493)
  IPR002569 Peptide methionine sulphoxide reductase MsrA domain [PF01625] (339-495)
  IPR002569 Peptide methionine sulphoxide reductase MsrA domain [TIGR00401] (340-487)
  IPR003709 D-alanyl-D-alanine carboxypeptidase-like, core domain [PF02557] (106-222)
  IPR009045 Peptidase M74/Hedgehog-like, zinc-binding domain superfamily [G3DSA:3.30.1380.10] (35-244)
  IPR009045 Peptidase M74/Hedgehog-like, zinc-binding domain superfamily [SSF55166] (102-229)
  IPR036509 Peptide methionine sulphoxide reductase MsrA superfamily [G3DSA:3.30.1060.10] (307-496)
  IPR036509 Peptide methionine sulphoxide reductase MsrA superfamily [SSF55068] (327-493)
  IPR050162 Methionine Sulfoxide Reductase A [PTHR42799] (314-490)
  IPR058193 D-alanyl-D-alanine carboxypeptidase/YodJ, core domain [cd14852] (55-229)

Sequence (510 aa):
MIESRALRRRIICLMLALILAALPAIAGARALYPGATPTTEYTALDDQRKAQIPLVNYAHTLPDDFTLPQVKGRAQGDYAVAGGFSPLVNLYEQRHSFRLAGSDIWLCQHVYAAMERMFAAAEAEGMNGFIITSGYRSRERQQEIYAETEPGLAATPGASEHETGLSFDVTAYSDNGDFGSTPQYAWLIANCWQYGFILRYPAGTQDITGITGESWHFRYVGQDAAQEILARDITLEQYLEGVTLEPLSTAGVWASYEAGPAAAAEPTLQPADQANSGSTALPAEPTPQPAATPEPPPATPWPTVSVTREPAQVHTFELEGTQMQFTDDTYAPRDGEAVIYIAGGCFWGLEKLMQSLDGVTAATNGYANGTVPAPDYRRVCAGETGHRETVRIEYDPERISLDDLLYAYFEVIDPELVDRQGHDIGSQYQAGIYYIDEAARDTVQRVADDKRAQYPNFAVEIAPLSCFYAAEEYHQDYLDKNPGGYCHIPFADIRRIADELNRRSPDAPQ

Secondary structure (DSSP, 8-state):
---SSHHHHHHHHHHHHHHHSSS--------SSTT----S---PPPHHHHHTS--S-SSS---TT------TT--TT-----S-PPPEEEHHHH-SSSEES-S--EEEHHHHHHHHHHHHHHHHTT---EEEEE----HHHHHHHHHHSPTTSSPPTT--GGGGT-EEEEEETT-SS-GGGSHHHHHHHHHGGGGTEEEEE-TT-HHHHSS--EEEEEEE--HHHHHHHHHHT--HHHHHHT--------TT---S------------------------------PPPPPPPPPPPPP---------PPPPPEEEEEETTEEEEEEESS----TT-EEEEEE-SSHHHHHHHHHTSBTEEEEEEEEES-SSSS--HHHHHTT-S--EEEEEEEE-TTTS-HHHHHHHHHHHS-TT-SSEETTEESGGG--EEEESSHHHHHHHHHHHHHHHTT-TT---EEEE--EEEEPPTTTTTHHHH-TTS--SS-HHHHHHHHHHHHTTSTT---

Radius of gyration: 30.84 Å; chains: 1; bounding box: 64×89×87 Å